Protein AF-0000000087195930 (afdb_homodimer)

Radius of gyration: 26.58 Å; Cα contacts (8 Å, |Δi|>4): 678; chains: 2; bounding box: 63×98×57 Å

Foldseek 3Di:
DDPCDPVVVVCVQPPLPPPPDDPDDDPPPPPSPRPDDPVRVVQVPPPAHPQVVVADLAGGPLLVCLLVQPPVVNVVNVVRVDDQQDAGPQLDGSLLSNLLSVNLVSNVVSLVVLLDVPCNVPSLVCQLCSCGHQRDHSLLSNLLSPPPSNNVVNVVSVRDQARAGNQQDGSLLNNLVVLPPVVNLVSVLSPHDQCGATNVRAGSLNSLVVSDDDPSSVSNNCCSVPPDNPPPPPPD/DDPCDPVVVVCVQPPLPPQDDDDDDDPPDSPSPRPDDPVRVVQVPPPAHPQVVVADLAGGPLLVCLLVQPPVVNVVNVVHVDDQQDAGPQGDGSLLSNLLSVNLVSNVVSLVVLLDVVCNCVVLVCQLQVCGHQRDHSLLSNLLSPPPSNNVVNVVSVRDQARAGNQQDGSLLNNLVVLPQVVNLVSVLSPHDQCGATNVRAGSLNSLVVSDDDPSSVSNNCCSVPPDNPPPPPPD

Structure (mmCIF, N/CA/C/O backbone):
data_AF-0000000087195930-model_v1
#
loop_
_entity.id
_entity.type
_entity.pdbx_description
1 polymer 'Ankyrin repeat domain-containing protein, chloroplastic'
#
loop_
_atom_site.group_PDB
_atom_site.id
_atom_site.type_symbol
_atom_site.label_atom_id
_atom_site.label_alt_id
_atom_site.label_comp_id
_atom_site.label_asym_id
_atom_site.label_entity_id
_atom_site.label_seq_id
_atom_site.pdbx_PDB_ins_code
_atom_site.Cartn_x
_atom_site.Cartn_y
_atom_site.Cartn_z
_atom_site.occupancy
_atom_site.B_iso_or_equiv
_atom_site.auth_seq_id
_atom_site.auth_comp_id
_atom_site.auth_asym_id
_atom_site.auth_atom_id
_atom_site.pdbx_PDB_model_num
ATOM 1 N N . MET A 1 1 ? 13.82 27.203 -13.062 1 28.08 1 MET A N 1
ATOM 2 C CA . MET A 1 1 ? 13.266 26.656 -11.828 1 28.08 1 MET A CA 1
ATOM 3 C C . MET A 1 1 ? 13.844 27.359 -10.602 1 28.08 1 MET A C 1
ATOM 5 O O . MET A 1 1 ? 15.016 27.172 -10.266 1 28.08 1 MET A O 1
ATOM 9 N N . ASP A 1 2 ? 13.492 28.562 -10.328 1 34.06 2 ASP A N 1
ATOM 10 C CA . ASP A 1 2 ? 14.086 29.562 -9.438 1 34.06 2 ASP A CA 1
ATOM 11 C C . ASP A 1 2 ? 14.055 29.094 -7.988 1 34.06 2 ASP A C 1
ATOM 13 O O . ASP A 1 2 ? 13.047 28.562 -7.523 1 34.06 2 ASP A O 1
ATOM 17 N N . SER A 1 3 ? 15.172 28.734 -7.469 1 36.22 3 SER A N 1
ATOM 18 C CA . SER A 1 3 ? 15.625 28.281 -6.156 1 36.22 3 SER A CA 1
ATOM 19 C C . SER A 1 3 ? 15.047 29.141 -5.043 1 36.22 3 SER A C 1
ATOM 21 O O . SER A 1 3 ? 15.469 30.281 -4.855 1 36.22 3 SER A O 1
ATOM 23 N N . VAL A 1 4 ? 13.836 29.188 -4.832 1 41.72 4 VAL A N 1
ATOM 24 C CA . VAL A 1 4 ? 13.336 29.922 -3.674 1 41.72 4 VAL A CA 1
ATOM 25 C C . VAL A 1 4 ? 14.18 29.578 -2.445 1 41.72 4 VAL A C 1
ATOM 27 O O . VAL A 1 4 ? 14.203 28.438 -1.998 1 41.72 4 VAL A O 1
ATOM 30 N N . SER A 1 5 ? 15.227 30.328 -2.18 1 42.16 5 SER A N 1
ATOM 31 C CA . SER A 1 5 ? 16.25 30.234 -1.14 1 42.16 5 SER A CA 1
ATOM 32 C C . SER A 1 5 ? 15.633 30.391 0.249 1 42.16 5 SER A C 1
ATOM 34 O O . SER A 1 5 ? 14.523 30.906 0.39 1 42.16 5 SER A O 1
ATOM 36 N N . LEU A 1 6 ? 16.219 29.766 1.296 1 46.88 6 LEU A N 1
ATOM 37 C CA . LEU A 1 6 ? 15.945 29.984 2.709 1 46.88 6 LEU A CA 1
ATOM 38 C C . LEU A 1 6 ? 15.727 31.469 2.996 1 46.88 6 LEU A C 1
ATOM 40 O O . LEU A 1 6 ? 14.891 31.828 3.832 1 46.88 6 LEU A O 1
ATOM 44 N N . GLU A 1 7 ? 16.438 32.281 2.238 1 48.06 7 GLU A N 1
ATOM 45 C CA . GLU A 1 7 ? 16.344 33.719 2.387 1 48.06 7 GLU A CA 1
ATOM 46 C C . GLU A 1 7 ? 14.977 34.25 1.926 1 48.06 7 GLU A C 1
ATOM 48 O O . GLU A 1 7 ? 14.398 35.125 2.559 1 48.06 7 GLU A O 1
ATOM 53 N N . ASP A 1 8 ? 14.484 33.688 0.964 1 49.06 8 ASP A N 1
ATOM 54 C CA . ASP A 1 8 ? 13.188 34.125 0.462 1 49.06 8 ASP A CA 1
ATOM 55 C C . ASP A 1 8 ? 12.055 33.719 1.401 1 49.06 8 ASP A C 1
ATOM 57 O O . ASP A 1 8 ? 11.094 34.469 1.589 1 49.06 8 ASP A O 1
ATOM 61 N N . ILE A 1 9 ? 12.273 32.688 2.018 1 47.41 9 ILE A N 1
ATOM 62 C CA . ILE A 1 9 ? 11.344 32.219 3.041 1 47.41 9 ILE A CA 1
ATOM 63 C C . ILE A 1 9 ? 11.398 33.156 4.254 1 47.41 9 ILE A C 1
ATOM 65 O O . ILE A 1 9 ? 10.359 33.531 4.801 1 47.41 9 ILE A O 1
ATOM 69 N N . ALA A 1 10 ? 12.594 33.531 4.625 1 48.25 10 ALA A N 1
ATOM 70 C CA . ALA A 1 10 ? 12.758 34.469 5.715 1 48.25 10 ALA A CA 1
ATOM 71 C C . ALA A 1 10 ? 12.016 35.781 5.422 1 48.25 10 ALA A C 1
ATOM 73 O O . ALA A 1 10 ? 11.375 36.344 6.312 1 48.25 10 ALA A O 1
ATOM 74 N N . GLU A 1 11 ? 12.156 36.25 4.258 1 49.59 11 GLU A N 1
ATOM 75 C CA . GLU A 1 11 ? 11.438 37.469 3.881 1 49.59 11 GLU A CA 1
ATOM 76 C C . GLU A 1 11 ? 9.93 37.25 3.91 1 49.59 11 GLU A C 1
ATOM 78 O O . GLU A 1 11 ? 9.18 38.156 4.332 1 49.59 11 GLU A O 1
ATOM 83 N N . LEU A 1 12 ? 9.531 36.156 3.479 1 47.66 12 LEU A N 1
ATOM 84 C CA . LEU A 1 12 ? 8.109 35.844 3.512 1 47.66 12 LEU A CA 1
ATOM 85 C C . LEU A 1 12 ? 7.613 35.719 4.949 1 47.66 12 LEU A C 1
ATOM 87 O O . LEU A 1 12 ? 6.508 36.188 5.262 1 47.66 12 LEU A O 1
ATOM 91 N N . PH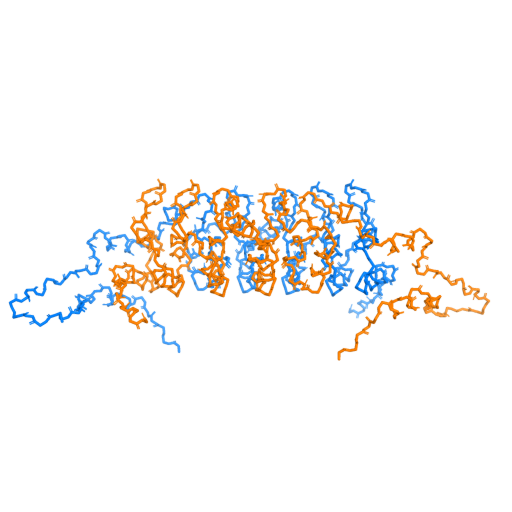E A 1 13 ? 8.469 35.188 5.746 1 48.94 13 PHE A N 1
ATOM 92 C CA . PHE A 1 13 ? 8.172 35.062 7.168 1 48.94 13 PHE A CA 1
ATOM 93 C C . PHE A 1 13 ? 8.086 36.438 7.82 1 48.94 13 PHE A C 1
ATOM 95 O O . PHE A 1 13 ? 7.297 36.656 8.742 1 48.94 13 PHE A O 1
ATOM 102 N N . ASN A 1 14 ? 9.008 37.281 7.438 1 43.97 14 ASN A N 1
ATOM 103 C CA . ASN A 1 14 ? 9.078 38.625 8.008 1 43.97 14 ASN A CA 1
ATOM 104 C C . ASN A 1 14 ? 8.07 39.562 7.352 1 43.97 14 ASN A C 1
ATOM 106 O O . ASN A 1 14 ? 7.973 40.75 7.73 1 43.97 14 ASN A O 1
ATOM 110 N N . SER A 1 15 ? 7.57 39.281 6.199 1 40.94 15 SER A N 1
ATOM 111 C CA . SER A 1 15 ? 6.66 40.25 5.629 1 40.94 15 SER A CA 1
ATOM 112 C C . SER A 1 15 ? 5.348 40.312 6.406 1 40.94 15 SER A C 1
ATOM 114 O O . SER A 1 15 ? 4.676 39.312 6.582 1 40.94 15 SER A O 1
ATOM 116 N N . SER A 1 16 ? 5.133 41.125 7.34 1 38.47 16 SER A N 1
ATOM 117 C CA . SER A 1 16 ? 4.039 41.656 8.141 1 38.47 16 SER A CA 1
ATOM 118 C C . SER A 1 16 ? 2.768 41.812 7.309 1 38.47 16 SER A C 1
ATOM 120 O O . SER A 1 16 ? 1.72 42.188 7.832 1 38.47 16 SER A O 1
ATOM 122 N N . GLN A 1 17 ? 2.814 42.062 5.977 1 37.91 17 GLN A N 1
ATOM 123 C CA . GLN A 1 17 ? 1.64 42.656 5.348 1 37.91 17 GLN A CA 1
ATOM 124 C C . GLN A 1 17 ? 0.598 41.594 5.008 1 37.91 17 GLN A C 1
ATOM 126 O O . GLN A 1 17 ? 0.667 40.969 3.951 1 37.91 17 GLN A O 1
ATOM 131 N N . TYR A 1 18 ? 0.296 40.656 5.82 1 40.72 18 TYR A N 1
ATOM 132 C CA . TYR A 1 18 ? -0.871 39.875 5.414 1 40.72 18 TYR A CA 1
ATOM 133 C C . TYR A 1 18 ? -2.121 40.75 5.387 1 40.72 18 TYR A C 1
ATOM 135 O O . TYR A 1 18 ? -2.506 41.312 6.41 1 40.72 18 TYR A O 1
ATOM 143 N N . VAL A 1 19 ? -2.463 41.469 4.312 1 39.88 19 VAL A N 1
ATOM 144 C CA . VAL A 1 19 ? -3.676 42.281 4.152 1 39.88 19 VAL A CA 1
ATOM 145 C C . VAL A 1 19 ? -4.875 41.344 3.945 1 39.88 19 VAL A C 1
ATOM 147 O O . VAL A 1 19 ? -4.984 40.688 2.91 1 39.88 19 VAL A O 1
ATOM 150 N N . PRO A 1 20 ? -5.523 40.469 4.754 1 40.56 20 PRO A N 1
ATOM 151 C CA . PRO A 1 20 ? -6.805 39.938 4.27 1 40.56 20 PRO A CA 1
ATOM 152 C C . PRO A 1 20 ? -7.688 41.031 3.65 1 40.56 20 PRO A C 1
ATOM 154 O O . PRO A 1 20 ? -7.434 42.219 3.838 1 40.56 20 PRO A O 1
ATOM 157 N N . ASP A 1 21 ? -8.906 40.562 3.199 1 38.69 21 ASP A N 1
ATOM 158 C CA . ASP A 1 21 ? -9.969 41.281 2.518 1 38.69 21 ASP A CA 1
ATOM 159 C C . ASP A 1 21 ? -10.352 42.562 3.285 1 38.69 21 ASP A C 1
ATOM 161 O O . ASP A 1 21 ? -10.453 42.531 4.516 1 38.69 21 ASP A O 1
ATOM 165 N N . GLU A 1 22 ? -10.195 43.75 2.65 1 37.31 22 GLU A N 1
ATOM 166 C CA . GLU A 1 22 ? -10.695 45.125 2.779 1 37.31 22 GLU A CA 1
ATOM 167 C C . GLU A 1 22 ? -12.211 45.125 2.959 1 37.31 22 GLU A C 1
ATOM 169 O O . GLU A 1 22 ? -12.961 44.906 2.006 1 37.31 22 GLU A O 1
ATOM 174 N N . THR A 1 23 ? -13.102 44.5 3.818 1 36.09 23 THR A N 1
ATOM 175 C CA . THR A 1 23 ? -14.359 45.25 3.713 1 36.09 23 THR A CA 1
ATOM 176 C C . THR A 1 23 ? -14.148 46.719 3.934 1 36.09 23 THR A C 1
ATOM 178 O O . THR A 1 23 ? -13.211 47.125 4.629 1 36.09 23 THR A O 1
ATOM 181 N N . GLU A 1 24 ? -14.867 47.844 3.25 1 35.28 24 GLU A N 1
ATOM 182 C CA . GLU A 1 24 ? -15.031 49.281 3.061 1 35.28 24 GLU A CA 1
ATOM 183 C C . GLU A 1 24 ? -15.031 50 4.398 1 35.28 24 GLU A C 1
ATOM 185 O O . GLU A 1 24 ? -14.922 51.219 4.438 1 35.28 24 GLU A O 1
ATOM 190 N N . ASP A 1 25 ? -15.93 49.812 5.418 1 37.47 25 ASP A N 1
ATOM 191 C CA . ASP A 1 25 ? -16.172 51.031 6.168 1 37.47 25 ASP A CA 1
ATOM 192 C C . ASP A 1 25 ? -14.875 51.562 6.773 1 37.47 25 ASP A C 1
ATOM 194 O O . ASP A 1 25 ? -13.906 50.812 6.941 1 37.47 25 ASP A O 1
ATOM 198 N N . GLY A 1 26 ? -14.633 53 7.098 1 36.97 26 GLY A N 1
ATOM 199 C CA . GLY A 1 26 ? -13.711 54.094 7.414 1 36.97 26 GLY A CA 1
ATOM 200 C C . GLY A 1 26 ? -12.656 53.688 8.43 1 36.97 26 GLY A C 1
ATOM 201 O O . GLY A 1 26 ? -11.469 53.969 8.25 1 36.97 26 GLY A O 1
ATOM 202 N N . LYS A 1 27 ? -12.914 53.719 9.766 1 38.94 27 LYS A N 1
ATOM 203 C CA . LYS A 1 27 ? -12.031 53.781 10.922 1 38.94 27 LYS A CA 1
ATOM 204 C C . LYS A 1 27 ? -11.266 52.5 11.117 1 38.94 27 LYS A C 1
ATOM 206 O O . LYS A 1 27 ? -11.102 52.031 12.25 1 38.94 27 LYS A O 1
ATOM 211 N N . SER A 1 28 ? -11.375 51.531 10.227 1 40.25 28 SER A N 1
ATOM 212 C CA . SER A 1 28 ? -10.992 50.156 10.492 1 40.25 28 SER A CA 1
ATOM 213 C C . SER A 1 28 ? -9.492 50.031 10.766 1 40.25 28 SER A C 1
ATOM 215 O O . SER A 1 28 ? -8.672 50.312 9.891 1 40.25 28 SER A O 1
ATOM 217 N N . ALA A 1 29 ? -8.977 50.375 11.93 1 38.62 29 ALA A N 1
ATOM 218 C CA . ALA A 1 29 ? -7.688 50.031 12.531 1 38.62 29 ALA A CA 1
ATOM 219 C C . ALA A 1 29 ? -7.164 48.688 12.023 1 38.62 29 ALA A C 1
ATOM 221 O O . ALA A 1 29 ? -7.824 47.656 12.188 1 38.62 29 ALA A O 1
ATOM 222 N N . ARG A 1 30 ? -6.461 48.594 11 1 41.56 30 ARG A N 1
ATOM 223 C CA . ARG A 1 30 ? -5.57 47.656 10.336 1 41.56 30 ARG A CA 1
ATOM 224 C C . ARG A 1 30 ? -4.898 46.719 11.352 1 41.56 30 ARG A C 1
ATOM 226 O O . ARG A 1 30 ? -3.838 47.062 11.883 1 41.56 30 ARG A O 1
ATOM 233 N N . SER A 1 31 ? -5.574 46.25 12.383 1 38.03 31 SER A N 1
ATOM 234 C CA . SER A 1 31 ? -4.867 45.344 13.297 1 38.03 31 SER A CA 1
ATOM 235 C C . SER A 1 31 ? -4.148 44.25 12.531 1 38.03 31 SER A C 1
ATOM 237 O O . SER A 1 31 ? -4.773 43.5 11.773 1 38.03 31 SER A O 1
ATOM 239 N N . ARG A 1 32 ? -2.986 44.375 11.945 1 43.03 32 ARG A N 1
ATOM 240 C CA . ARG A 1 32 ? -1.959 43.531 11.352 1 43.03 32 ARG A CA 1
ATOM 241 C C . ARG A 1 32 ? -1.939 42.156 12 1 43.03 32 ARG A C 1
ATOM 243 O O . ARG A 1 32 ? -1.398 42 13.094 1 43.03 32 ARG A O 1
ATOM 250 N N . ARG A 1 33 ? -2.975 41.469 11.938 1 50.28 33 ARG A N 1
ATOM 251 C CA . ARG A 1 33 ? -2.918 40.188 12.641 1 50.28 33 ARG A CA 1
ATOM 252 C C . ARG A 1 33 ? -1.758 39.344 12.141 1 50.28 33 ARG A C 1
ATOM 254 O O . ARG A 1 33 ? -1.604 39.125 10.938 1 50.28 33 ARG A O 1
ATOM 261 N N . LYS A 1 34 ? -0.596 39.281 12.727 1 62.34 34 LYS A N 1
ATOM 262 C CA . LYS A 1 34 ? 0.603 38.469 12.531 1 62.34 34 LYS A CA 1
ATOM 263 C C . LYS A 1 34 ? 0.24 37 12.188 1 62.34 34 LYS A C 1
ATOM 265 O O . LYS A 1 34 ? -0.617 36.406 12.844 1 62.34 34 LYS A O 1
ATOM 270 N N . LEU A 1 35 ? 0.58 36.688 10.812 1 69.88 35 LEU A N 1
ATOM 271 C CA . LEU A 1 35 ? 0.363 35.312 10.398 1 69.88 35 LEU A CA 1
ATOM 272 C C . LEU A 1 35 ? 0.764 34.344 11.5 1 69.88 35 LEU A C 1
ATOM 274 O O . LEU A 1 35 ? 0.085 33.344 11.727 1 69.88 35 LEU A O 1
ATOM 278 N N . PHE A 1 36 ? 1.91 34.781 12.078 1 74.25 36 PHE A N 1
ATOM 279 C CA . PHE A 1 36 ? 2.432 33.875 13.094 1 74.25 36 PHE A CA 1
ATOM 280 C C . PHE A 1 36 ? 2.387 34.531 14.477 1 74.25 36 PHE A C 1
ATOM 282 O O . PHE A 1 36 ? 2.713 35.719 14.617 1 74.25 36 PHE A O 1
ATOM 289 N N . THR A 1 37 ? 1.859 33.844 15.383 1 73.62 37 THR A N 1
ATOM 290 C CA . THR A 1 37 ? 2.059 34.219 16.781 1 73.62 37 THR A CA 1
ATOM 291 C C . THR A 1 37 ? 3.512 34.031 17.188 1 73.62 37 THR A C 1
ATOM 293 O O . THR A 1 37 ? 4.281 33.375 16.484 1 73.62 37 THR A O 1
ATOM 296 N N . ASP A 1 38 ? 3.934 34.688 18.172 1 74.31 38 ASP A N 1
ATOM 297 C CA . ASP A 1 38 ? 5.301 34.531 18.656 1 74.31 38 ASP A CA 1
ATOM 298 C C . ASP A 1 38 ? 5.633 33.062 18.938 1 74.31 38 ASP A C 1
ATOM 300 O O . ASP A 1 38 ? 6.738 32.625 18.656 1 74.31 38 ASP A O 1
ATOM 304 N N . GLU A 1 39 ? 4.695 32.438 19.547 1 75.69 39 GLU A N 1
ATOM 305 C CA . GLU A 1 39 ? 4.902 31.031 19.844 1 75.69 39 GLU A CA 1
ATOM 306 C C . GLU A 1 39 ? 5.082 30.219 18.578 1 75.69 39 GLU A C 1
ATOM 308 O O . GLU A 1 39 ? 5.938 29.328 18.516 1 75.69 39 GLU A O 1
ATOM 313 N N . GLU A 1 40 ? 4.293 30.547 17.562 1 76.44 40 GLU A N 1
ATOM 314 C CA . GLU A 1 40 ? 4.367 29.844 16.297 1 76.44 40 GLU A CA 1
ATOM 315 C C . GLU A 1 40 ? 5.695 30.109 15.586 1 76.44 40 GLU A C 1
ATOM 317 O O . GLU A 1 40 ? 6.266 29.203 14.961 1 76.44 40 GLU A O 1
ATOM 322 N N . LYS A 1 41 ? 6.184 31.219 15.742 1 71.88 41 LYS A N 1
ATOM 323 C CA . LYS A 1 41 ? 7.465 31.578 15.141 1 71.88 41 LYS A CA 1
ATOM 324 C C . LYS A 1 41 ? 8.609 30.781 15.766 1 71.88 41 LYS A C 1
ATOM 326 O O . LYS A 1 41 ? 9.516 30.328 15.062 1 71.88 41 LYS A O 1
ATOM 331 N N . VAL A 1 42 ? 8.508 30.656 17.047 1 72.75 42 VAL A N 1
ATOM 332 C CA . VAL A 1 42 ? 9.547 29.922 17.766 1 72.75 42 VAL A CA 1
ATOM 333 C C . VAL A 1 42 ? 9.555 28.469 17.297 1 72.75 42 VAL A C 1
ATOM 335 O O . VAL A 1 42 ? 10.617 27.891 17.047 1 72.75 42 VAL A O 1
ATOM 338 N N . LEU A 1 43 ? 8.375 27.969 17.156 1 70.06 43 LEU A N 1
ATOM 339 C CA . LEU A 1 43 ? 8.266 26.578 16.75 1 70.06 43 LEU A CA 1
ATOM 340 C C . LEU A 1 43 ? 8.766 26.375 15.328 1 70.06 43 LEU A C 1
ATOM 342 O O . LEU A 1 43 ? 9.445 25.391 15.039 1 70.06 43 LEU A O 1
ATOM 346 N N . LEU A 1 44 ? 8.477 27.297 14.531 1 72.25 44 LEU A N 1
ATOM 347 C CA . LEU A 1 44 ? 8.844 27.203 13.117 1 72.25 44 LEU A CA 1
ATOM 348 C C . LEU A 1 44 ? 10.344 27.422 12.938 1 72.25 44 LEU A C 1
ATOM 350 O O . LEU A 1 44 ? 10.938 26.922 11.977 1 72.25 44 LEU A O 1
ATOM 354 N N . ASN A 1 45 ? 10.859 28.094 13.938 1 66.94 45 ASN A N 1
ATOM 355 C CA . ASN A 1 45 ? 12.266 28.469 13.805 1 66.94 45 ASN A CA 1
ATOM 356 C C . ASN A 1 45 ? 13.188 27.422 14.422 1 66.94 45 ASN A C 1
ATOM 358 O O . ASN A 1 45 ? 14.406 27.562 14.367 1 66.94 45 ASN A O 1
ATOM 362 N N . ARG A 1 46 ? 12.461 26.594 14.93 1 68.69 46 ARG A N 1
ATOM 363 C CA . ARG A 1 46 ? 13.32 25.547 15.461 1 68.69 46 ARG A CA 1
ATOM 364 C C . ARG A 1 46 ? 14.164 24.906 14.359 1 68.69 46 ARG A C 1
ATOM 366 O O . ARG A 1 46 ? 13.672 24.672 13.258 1 68.69 46 ARG A O 1
ATOM 373 N N . ARG A 1 47 ? 15.422 24.844 14.594 1 64.5 47 ARG A N 1
ATOM 374 C CA . ARG A 1 47 ? 16.375 24.297 13.633 1 64.5 47 ARG A CA 1
ATOM 375 C C . ARG A 1 47 ? 16 22.859 13.258 1 64.5 47 ARG A C 1
ATOM 377 O O . ARG A 1 47 ? 16.094 22.484 12.094 1 64.5 47 ARG A O 1
ATOM 384 N N . LEU A 1 48 ? 15.516 22.203 14.359 1 73.25 48 LEU A N 1
ATOM 385 C CA . LEU A 1 48 ? 15.195 20.812 14.102 1 73.25 48 LEU A CA 1
ATOM 386 C C . LEU A 1 48 ? 13.695 20.562 14.211 1 73.25 48 LEU A C 1
ATOM 388 O O . LEU A 1 48 ? 13.078 20.891 15.219 1 73.25 48 LEU A O 1
ATOM 392 N N . PRO A 1 49 ? 13.141 20.156 13.125 1 78.88 49 PRO A N 1
ATOM 393 C CA . PRO A 1 49 ? 11.727 19.797 13.219 1 78.88 49 PRO A CA 1
ATOM 394 C C . PRO A 1 49 ? 11.453 18.75 14.289 1 78.88 49 PRO A C 1
ATOM 396 O O . PRO A 1 49 ? 12.328 17.922 14.594 1 78.88 49 PRO A O 1
ATOM 399 N N . ASP A 1 50 ? 10.383 18.922 14.984 1 83 50 ASP A N 1
ATOM 400 C CA . ASP A 1 50 ? 9.945 17.938 15.969 1 83 50 ASP A CA 1
ATOM 401 C C . ASP A 1 50 ? 9.125 16.828 15.305 1 83 50 ASP A C 1
ATOM 403 O O . ASP A 1 50 ? 7.902 16.781 15.445 1 83 50 ASP A O 1
ATOM 407 N N . LEU A 1 51 ? 9.773 15.914 14.727 1 83.44 51 LEU A N 1
ATOM 408 C CA . LEU A 1 51 ? 9.133 14.867 13.938 1 83.44 51 LEU A CA 1
ATOM 409 C C . LEU A 1 51 ? 8.414 13.867 14.844 1 83.44 51 LEU A C 1
ATOM 411 O O . LEU A 1 51 ? 7.375 13.32 14.469 1 83.44 51 LEU A O 1
ATOM 415 N N . GLU A 1 52 ? 9.008 13.656 15.977 1 83.38 52 GLU A N 1
ATOM 416 C CA . GLU A 1 52 ? 8.375 12.734 16.922 1 83.38 52 GLU A CA 1
ATOM 417 C C . GLU A 1 52 ? 7.055 13.297 17.438 1 83.38 52 GLU A C 1
ATOM 419 O O . GLU A 1 52 ? 6.09 12.555 17.625 1 83.38 52 GLU A O 1
ATOM 424 N N . GLY A 1 53 ? 7.051 14.625 17.625 1 85.38 53 GLY A N 1
ATOM 425 C CA . GLY A 1 53 ? 5.836 15.273 18.078 1 85.38 53 GLY A CA 1
ATOM 426 C C . GLY A 1 53 ? 4.766 15.367 17.016 1 85.38 53 GLY A C 1
ATOM 427 O O . GLY A 1 53 ? 3.574 15.438 17.328 1 85.38 53 GLY A O 1
ATOM 428 N N . ALA A 1 54 ? 5.148 15.398 15.789 1 87.31 54 ALA A N 1
ATOM 429 C CA . ALA A 1 54 ? 4.215 15.5 14.672 1 87.31 54 ALA A CA 1
ATOM 430 C C . ALA A 1 54 ? 3.863 14.125 14.117 1 87.31 54 ALA A C 1
ATOM 432 O O . ALA A 1 54 ? 3.545 13.984 12.938 1 87.31 54 ALA A O 1
ATOM 433 N N . ALA A 1 55 ? 3.988 13.062 14.961 1 90.75 55 ALA A N 1
ATOM 434 C CA . ALA A 1 55 ? 3.771 11.695 14.5 1 90.75 55 ALA A CA 1
ATOM 435 C C . ALA A 1 55 ? 2.93 10.906 15.5 1 90.75 55 ALA A C 1
ATOM 437 O O . ALA A 1 55 ? 2.65 11.391 16.609 1 90.75 55 ALA A O 1
ATOM 438 N N . SER A 1 56 ? 2.369 9.883 15.062 1 90.88 56 SER A N 1
ATOM 439 C CA . SER A 1 56 ? 1.786 8.82 15.883 1 90.88 56 SER A CA 1
ATOM 440 C C . SER A 1 56 ? 2.461 7.484 15.617 1 90.88 56 SER A C 1
ATOM 442 O O . SER A 1 56 ? 3.336 7.383 14.758 1 90.88 56 SER A O 1
ATOM 444 N N . SER A 1 57 ? 2.141 6.5 16.484 1 87.81 57 SER A N 1
ATOM 445 C CA . SER A 1 57 ? 2.723 5.18 16.266 1 87.81 57 SER A CA 1
ATOM 446 C C . SER A 1 57 ? 2.387 4.645 14.875 1 87.81 57 SER A C 1
ATOM 448 O O . SER A 1 57 ? 3.145 3.855 14.312 1 87.81 57 SER A O 1
ATOM 450 N N . LYS A 1 58 ? 1.306 5.145 14.336 1 88.19 58 LYS A N 1
ATOM 451 C CA . LYS A 1 58 ? 0.835 4.641 13.055 1 88.19 58 LYS A CA 1
ATOM 452 C C . LYS A 1 58 ? 1.338 5.512 11.906 1 88.19 58 LYS A C 1
ATOM 454 O O . LYS A 1 58 ? 1.725 4.996 10.852 1 88.19 58 LYS A O 1
ATOM 459 N N . TRP A 1 59 ? 1.286 6.75 12.172 1 92.75 59 TRP A N 1
ATOM 460 C CA . TRP A 1 59 ? 1.619 7.707 11.117 1 92.75 59 TRP A CA 1
ATOM 461 C C . TRP A 1 59 ? 2.963 8.375 11.398 1 92.75 59 TRP A C 1
ATOM 463 O O . TRP A 1 59 ? 3.045 9.312 12.195 1 92.75 59 TRP A O 1
ATOM 473 N N . LEU A 1 60 ? 3.963 7.922 10.703 1 92.81 60 LEU A N 1
ATOM 474 C CA . LEU A 1 60 ? 5.305 8.484 10.82 1 92.81 60 LEU A CA 1
ATOM 475 C C . LEU A 1 60 ? 5.648 9.312 9.586 1 92.81 60 LEU A C 1
ATOM 477 O O . LEU A 1 60 ? 5.383 8.906 8.461 1 92.81 60 LEU A O 1
ATOM 481 N N . PRO A 1 61 ? 6.195 10.484 9.844 1 92.44 61 PRO A N 1
ATOM 482 C CA . PRO A 1 61 ? 6.484 11.383 8.719 1 92.44 61 PRO A CA 1
ATOM 483 C C . PRO A 1 61 ? 7.289 10.703 7.613 1 92.44 61 PRO A C 1
ATOM 485 O O . PRO A 1 61 ? 6.98 10.867 6.43 1 92.44 61 PRO A O 1
ATOM 488 N N . LEU A 1 62 ? 8.312 9.938 7.984 1 90.38 62 LEU A N 1
ATOM 489 C CA . LEU A 1 62 ? 9.125 9.266 6.977 1 90.38 62 LEU A CA 1
ATOM 490 C C . LEU A 1 62 ? 8.273 8.297 6.156 1 90.38 62 LEU A C 1
ATOM 492 O O . LEU A 1 62 ? 8.375 8.266 4.926 1 90.38 62 LEU A O 1
ATOM 496 N N . HIS A 1 63 ? 7.41 7.516 6.812 1 91.56 63 HIS A N 1
ATOM 497 C CA . HIS A 1 63 ? 6.527 6.562 6.148 1 91.56 63 HIS A CA 1
ATOM 498 C C . HIS A 1 63 ? 5.516 7.277 5.258 1 91.56 63 HIS A C 1
ATOM 500 O O . HIS A 1 63 ? 5.27 6.852 4.125 1 91.56 63 HIS A O 1
ATOM 506 N N . THR A 1 64 ? 4.965 8.32 5.797 1 93.56 64 THR A N 1
ATOM 507 C CA . THR A 1 64 ? 3.955 9.07 5.055 1 93.56 64 THR A CA 1
ATOM 508 C C . THR A 1 64 ? 4.562 9.711 3.811 1 93.56 64 THR A C 1
ATOM 510 O O . THR A 1 64 ? 3.971 9.664 2.73 1 93.56 64 THR A O 1
ATOM 513 N N . LEU A 1 65 ? 5.723 10.297 3.939 1 92.94 65 LEU A N 1
ATOM 514 C CA . LEU A 1 65 ? 6.387 10.938 2.809 1 92.94 65 LEU A CA 1
ATOM 515 C C . LEU A 1 65 ? 6.832 9.898 1.784 1 92.94 65 LEU A C 1
ATOM 517 O O . LEU A 1 65 ? 6.809 10.156 0.579 1 92.94 65 LEU A O 1
ATOM 521 N N . ALA A 1 66 ? 7.238 8.734 2.281 1 91.69 66 ALA A N 1
ATOM 522 C CA . ALA A 1 66 ? 7.594 7.645 1.378 1 91.69 66 ALA A CA 1
ATOM 523 C C . ALA A 1 66 ? 6.383 7.184 0.567 1 91.69 66 ALA A C 1
ATOM 525 O O . ALA A 1 66 ? 6.504 6.898 -0.626 1 91.69 66 ALA A O 1
ATOM 526 N N . ALA A 1 67 ? 5.254 7.098 1.203 1 92.5 67 ALA A N 1
ATOM 527 C CA . ALA A 1 67 ? 4.027 6.652 0.551 1 92.5 67 ALA A CA 1
ATOM 528 C C . ALA A 1 67 ? 3.535 7.688 -0.458 1 92.5 67 ALA A C 1
ATOM 530 O O . ALA A 1 67 ? 3.029 7.336 -1.524 1 92.5 67 ALA A O 1
ATOM 531 N N . SER A 1 68 ? 3.662 8.93 -0.1 1 92.5 68 SER A N 1
ATOM 532 C CA . SER A 1 68 ? 3.172 10 -0.968 1 92.5 68 SER A CA 1
ATOM 533 C C . SER A 1 68 ? 4.105 10.219 -2.152 1 92.5 68 SER A C 1
ATOM 535 O O . SER A 1 68 ? 3.68 10.703 -3.203 1 92.5 68 SER A O 1
ATOM 537 N N . GLY A 1 69 ? 5.383 9.969 -1.988 1 91.62 69 GLY A N 1
ATOM 538 C CA . GLY A 1 69 ? 6.34 10.039 -3.082 1 91.62 69 GLY A CA 1
ATOM 539 C C . GLY A 1 69 ? 6.984 11.406 -3.223 1 91.62 69 GLY A C 1
ATOM 540 O O . GLY A 1 69 ? 7.512 11.742 -4.285 1 91.62 69 GLY A O 1
ATOM 541 N N . ASP A 1 70 ? 6.973 12.148 -2.205 1 89.12 70 ASP A N 1
ATOM 542 C CA . ASP A 1 70 ? 7.602 13.461 -2.273 1 89.12 70 ASP A CA 1
ATOM 543 C C . ASP A 1 70 ? 9.102 13.367 -1.994 1 89.12 70 ASP A C 1
ATOM 545 O O . ASP A 1 70 ? 9.523 13.391 -0.837 1 89.12 70 ASP A O 1
ATOM 549 N N . PHE A 1 71 ? 9.82 13.43 -3.049 1 89.75 71 PHE A N 1
ATOM 550 C CA . PHE A 1 71 ? 11.25 13.188 -2.959 1 89.75 71 PHE A CA 1
ATOM 551 C C . PHE A 1 71 ? 11.945 14.32 -2.211 1 89.75 71 PHE A C 1
ATOM 553 O O . PHE A 1 71 ? 12.812 14.078 -1.369 1 89.75 71 PHE A O 1
ATOM 560 N N . TYR A 1 72 ? 11.57 15.516 -2.512 1 88.25 72 TYR A N 1
ATOM 561 C CA . TYR A 1 72 ? 12.227 16.688 -1.922 1 88.25 72 TYR A CA 1
ATOM 562 C C . TYR A 1 72 ? 12.047 16.703 -0.408 1 88.25 72 TYR A C 1
ATOM 564 O O . TYR A 1 72 ? 13.008 16.875 0.336 1 88.25 72 TYR A O 1
ATOM 572 N N . LEU A 1 73 ? 10.859 16.5 0.05 1 88.12 73 LEU A N 1
ATOM 573 C CA . LEU A 1 73 ? 10.57 16.516 1.479 1 88.12 73 LEU A CA 1
ATOM 574 C C . LEU A 1 73 ? 11.242 15.344 2.186 1 88.12 73 LEU A C 1
ATOM 576 O O . LEU A 1 73 ? 11.727 15.484 3.311 1 88.12 73 LEU A O 1
ATOM 580 N N . LEU A 1 74 ? 11.219 14.195 1.505 1 89.25 74 LEU A N 1
ATOM 581 C CA . LEU A 1 74 ? 11.859 13.016 2.078 1 89.25 74 LEU A CA 1
ATOM 582 C C . LEU A 1 74 ? 13.367 13.227 2.209 1 89.25 74 LEU A C 1
ATOM 584 O O . LEU A 1 74 ? 13.961 12.875 3.23 1 89.25 74 LEU A O 1
ATOM 588 N N . ASP A 1 75 ? 13.93 13.781 1.17 1 88.31 75 ASP A N 1
ATOM 589 C CA . ASP A 1 75 ? 15.367 14.062 1.182 1 88.31 75 ASP A CA 1
ATOM 590 C C . ASP A 1 75 ? 15.727 15.031 2.301 1 88.31 75 ASP A C 1
ATOM 592 O O . ASP A 1 75 ? 16.734 14.852 2.99 1 88.31 75 ASP A O 1
ATOM 596 N N . ASN A 1 76 ? 14.914 16.047 2.477 1 84.56 76 ASN A N 1
ATOM 597 C CA . ASN A 1 76 ? 15.125 17.031 3.543 1 84.56 76 ASN A CA 1
ATOM 598 C C . ASN A 1 76 ? 15.008 16.375 4.922 1 84.56 76 ASN A C 1
ATOM 600 O O . ASN A 1 76 ? 15.766 16.703 5.832 1 84.56 76 ASN A O 1
ATOM 604 N N . LEU A 1 77 ? 14.062 15.531 5.066 1 85.31 77 LEU A N 1
ATOM 605 C CA . LEU A 1 77 ? 13.828 14.836 6.328 1 85.31 77 LEU A CA 1
ATOM 606 C C . LEU A 1 77 ? 15.031 13.977 6.699 1 85.31 77 LEU A C 1
ATOM 608 O O . LEU A 1 77 ? 15.43 13.922 7.867 1 85.31 77 LEU A O 1
ATOM 612 N N . LEU A 1 78 ? 15.578 13.297 5.754 1 84 78 LEU A N 1
ATOM 613 C CA . LEU A 1 78 ? 16.656 12.352 5.996 1 84 78 LEU A CA 1
ATOM 614 C C . LEU A 1 78 ? 17.953 13.086 6.324 1 84 78 LEU A C 1
ATOM 616 O O . LEU A 1 78 ? 18.906 12.484 6.848 1 84 78 LEU A O 1
ATOM 620 N N . LYS A 1 79 ? 17.891 14.367 6.012 1 81.5 79 LYS A N 1
ATOM 621 C CA . LYS A 1 79 ? 19.047 15.188 6.379 1 81.5 79 LYS A CA 1
ATOM 622 C C . LYS A 1 79 ? 19.078 15.453 7.883 1 81.5 79 LYS A C 1
ATOM 624 O O . LYS A 1 79 ? 20.125 15.797 8.438 1 81.5 79 LYS A O 1
ATOM 629 N N . HIS A 1 80 ? 17.891 15.242 8.523 1 77 80 HIS A N 1
ATOM 630 C CA . HIS A 1 80 ? 17.766 15.477 9.953 1 77 80 HIS A CA 1
ATOM 631 C C . HIS A 1 80 ? 17.891 14.172 10.734 1 77 80 HIS A C 1
ATOM 633 O O . HIS A 1 80 ? 17.5 14.109 11.906 1 77 80 HIS A O 1
ATOM 639 N N . LYS A 1 81 ? 18.844 13.586 11.062 1 74.5 81 LYS A N 1
ATOM 640 C CA . LYS A 1 81 ? 19.172 12.375 11.805 1 74.5 81 LYS A CA 1
ATOM 641 C C . LYS A 1 81 ? 17.953 11.492 11.992 1 74.5 81 LYS A C 1
ATOM 643 O O . LYS A 1 81 ? 17.609 11.125 13.117 1 74.5 81 LYS A O 1
ATOM 648 N N . VAL A 1 82 ? 17.25 11.273 11.039 1 78.12 82 VAL A N 1
ATOM 649 C CA . VAL A 1 82 ? 16.109 10.359 11.062 1 78.12 82 VAL A CA 1
ATOM 650 C C . VAL A 1 82 ? 16.562 8.953 10.688 1 78.12 82 VAL A C 1
ATOM 652 O O . VAL A 1 82 ? 17.375 8.773 9.773 1 78.12 82 VAL A O 1
ATOM 655 N N . ASP A 1 83 ? 16.078 7.949 11.445 1 78.38 83 ASP A N 1
ATOM 656 C CA . ASP A 1 83 ? 16.375 6.555 11.133 1 78.38 83 ASP A CA 1
ATOM 657 C C . ASP A 1 83 ? 15.555 6.07 9.938 1 78.38 83 ASP A C 1
ATOM 659 O O . ASP A 1 83 ? 14.344 5.867 10.055 1 78.38 83 ASP A O 1
ATOM 663 N N . VAL A 1 84 ? 16.203 5.883 8.867 1 79.75 84 VAL A N 1
ATOM 664 C CA . VAL A 1 84 ? 15.562 5.484 7.621 1 79.75 84 VAL A CA 1
ATOM 665 C C . VAL A 1 84 ? 14.922 4.109 7.785 1 79.75 84 VAL A C 1
ATOM 667 O O . VAL A 1 84 ? 13.953 3.781 7.098 1 79.75 84 VAL A O 1
ATOM 670 N N . ASN A 1 85 ? 15.359 3.352 8.734 1 76.56 85 ASN A N 1
ATOM 671 C CA . ASN A 1 85 ? 14.891 1.981 8.914 1 76.56 85 ASN A CA 1
ATOM 672 C C . ASN A 1 85 ? 13.922 1.872 10.086 1 76.56 85 ASN A C 1
ATOM 674 O O . ASN A 1 85 ? 13.602 0.768 10.531 1 76.56 85 ASN A O 1
ATOM 678 N N . ALA A 1 86 ? 13.461 3.057 10.508 1 78.62 86 ALA A N 1
ATOM 679 C CA . ALA A 1 86 ? 12.477 3.031 11.586 1 78.62 86 ALA A CA 1
ATOM 680 C C . ALA A 1 86 ? 11.227 2.268 11.164 1 78.62 86 ALA A C 1
ATOM 682 O O . ALA A 1 86 ? 10.789 2.365 10.016 1 78.62 86 ALA A O 1
ATOM 683 N N . LEU A 1 87 ? 10.664 1.447 12.125 1 80.38 87 LEU A N 1
ATOM 684 C CA . LEU A 1 87 ? 9.469 0.646 11.852 1 80.38 87 LEU A CA 1
ATOM 685 C C . LEU A 1 87 ? 8.219 1.323 12.398 1 80.38 87 LEU A C 1
ATOM 687 O O . LEU A 1 87 ? 8.273 1.971 13.445 1 80.38 87 LEU A O 1
ATOM 691 N N . ASP A 1 88 ? 7.164 1.225 11.633 1 83 88 ASP A N 1
ATOM 692 C CA . ASP A 1 88 ? 5.887 1.712 12.148 1 83 88 ASP A CA 1
ATOM 693 C C . ASP A 1 88 ? 5.262 0.699 13.109 1 83 88 ASP A C 1
ATOM 695 O O . ASP A 1 88 ? 5.914 -0.258 13.523 1 83 88 ASP A O 1
ATOM 699 N N . LYS A 1 89 ? 4.02 0.982 13.492 1 82 89 LYS A N 1
ATOM 700 C CA . LYS A 1 89 ? 3.354 0.162 14.508 1 82 89 LYS A CA 1
ATOM 701 C C . LYS A 1 89 ? 3.176 -1.272 14.016 1 82 89 LYS A C 1
ATOM 703 O O . LYS A 1 89 ? 3.105 -2.203 14.82 1 82 89 LYS A O 1
ATOM 708 N N . ASP A 1 90 ? 3.15 -1.45 12.703 1 78.62 90 ASP A N 1
ATOM 709 C CA . ASP A 1 90 ? 2.949 -2.77 12.109 1 78.62 90 ASP A CA 1
ATOM 710 C C . ASP A 1 90 ? 4.285 -3.453 11.828 1 78.62 90 ASP A C 1
ATOM 712 O O . ASP A 1 90 ? 4.32 -4.551 11.266 1 78.62 90 ASP A O 1
ATOM 716 N N . GLY A 1 91 ? 5.344 -2.76 12.164 1 78.69 91 GLY A N 1
ATOM 717 C CA . GLY A 1 91 ? 6.664 -3.33 11.961 1 78.69 91 GLY A CA 1
ATOM 718 C C . GLY A 1 91 ? 7.172 -3.172 10.539 1 78.69 91 GLY A C 1
ATOM 719 O O . GLY A 1 91 ? 7.988 -3.967 10.078 1 78.69 91 GLY A O 1
ATOM 720 N N . LEU A 1 92 ? 6.648 -2.23 9.828 1 82.06 92 LEU A N 1
ATOM 721 C CA . LEU A 1 92 ? 7.031 -2.02 8.438 1 82.06 92 LEU A CA 1
ATOM 722 C C . LEU A 1 92 ? 7.875 -0.76 8.289 1 82.06 92 LEU A C 1
ATOM 724 O O . LEU A 1 92 ? 7.562 0.278 8.875 1 82.06 92 LEU A O 1
ATOM 728 N N . PRO A 1 93 ? 8.953 -0.87 7.535 1 84.44 93 PRO A N 1
ATOM 729 C CA . PRO A 1 93 ? 9.766 0.319 7.27 1 84.44 93 PRO A CA 1
ATOM 730 C C . PRO A 1 93 ? 9.156 1.221 6.199 1 84.44 93 PRO A C 1
ATOM 732 O O . PRO A 1 93 ? 8.234 0.81 5.492 1 84.44 93 PRO A O 1
ATOM 735 N N . ALA A 1 94 ? 9.719 2.436 6.109 1 86.75 94 ALA A N 1
ATOM 736 C CA . ALA A 1 94 ? 9.203 3.43 5.172 1 86.75 94 ALA A CA 1
ATOM 737 C C . ALA A 1 94 ? 9.297 2.924 3.734 1 86.75 94 ALA A C 1
ATOM 739 O O . ALA A 1 94 ? 8.43 3.232 2.908 1 86.75 94 ALA A O 1
ATOM 740 N N . ILE A 1 95 ? 10.305 2.119 3.436 1 86.12 95 ILE A N 1
ATOM 741 C CA . ILE A 1 95 ? 10.5 1.644 2.07 1 86.12 95 ILE A CA 1
ATOM 742 C C . ILE A 1 95 ? 9.336 0.738 1.668 1 86.12 95 ILE A C 1
ATOM 744 O O . ILE A 1 95 ? 8.969 0.681 0.494 1 86.12 95 ILE A O 1
ATOM 748 N N . HIS A 1 96 ? 8.727 0.006 2.615 1 86.25 96 HIS A N 1
ATOM 749 C CA . HIS A 1 96 ? 7.555 -0.806 2.324 1 86.25 96 HIS A CA 1
ATOM 750 C C . HIS A 1 96 ? 6.426 0.044 1.747 1 86.25 96 HIS A C 1
ATOM 752 O O . HIS A 1 96 ? 5.785 -0.349 0.771 1 86.25 96 HIS A O 1
ATOM 758 N N . LYS A 1 97 ? 6.211 1.218 2.402 1 88.62 97 LYS A N 1
ATOM 759 C CA . LYS A 1 97 ? 5.172 2.127 1.927 1 88.62 97 LYS A CA 1
ATOM 760 C C . LYS A 1 97 ? 5.465 2.602 0.506 1 88.62 97 LYS A C 1
ATOM 762 O O . LYS A 1 97 ? 4.551 2.73 -0.311 1 88.62 97 LYS A O 1
ATOM 767 N N . ALA A 1 98 ? 6.707 2.854 0.254 1 89.88 98 ALA A N 1
ATOM 768 C CA . ALA A 1 98 ? 7.117 3.295 -1.076 1 89.88 98 ALA A CA 1
ATOM 769 C C . ALA A 1 98 ? 6.859 2.211 -2.117 1 89.88 98 ALA A C 1
ATOM 771 O O . ALA A 1 98 ? 6.43 2.502 -3.234 1 89.88 98 ALA A O 1
ATOM 772 N N . ILE A 1 99 ? 7.113 1.009 -1.768 1 87.62 99 ILE A N 1
ATOM 773 C CA . ILE A 1 99 ? 6.98 -0.116 -2.688 1 87.62 99 ILE A CA 1
ATOM 774 C C . ILE A 1 99 ? 5.508 -0.348 -3.008 1 87.62 99 ILE A C 1
ATOM 776 O O . ILE A 1 99 ? 5.129 -0.461 -4.176 1 87.62 99 ILE A O 1
ATOM 780 N N . ILE A 1 100 ? 4.695 -0.396 -2.004 1 87.06 100 ILE A N 1
ATOM 781 C CA . ILE A 1 100 ? 3.287 -0.701 -2.227 1 87.06 100 ILE A CA 1
ATOM 782 C C . ILE A 1 100 ? 2.627 0.441 -2.996 1 87.06 100 ILE A C 1
ATOM 784 O O . ILE A 1 100 ? 1.701 0.217 -3.779 1 87.06 100 ILE A O 1
ATOM 788 N N . SER A 1 101 ? 3.162 1.634 -2.779 1 89.25 101 SER A N 1
ATOM 789 C CA . SER A 1 101 ? 2.607 2.789 -3.477 1 89.25 101 SER A CA 1
ATOM 790 C C . SER A 1 101 ? 3.303 3.014 -4.816 1 89.25 101 SER A C 1
ATOM 792 O O . SER A 1 101 ? 3.02 3.99 -5.512 1 89.25 101 SER A O 1
ATOM 794 N N . LYS A 1 102 ? 4.242 2.246 -5.168 1 88.56 102 LYS A N 1
ATOM 795 C CA . LYS A 1 102 ? 4.949 2.236 -6.445 1 88.56 102 LYS A CA 1
ATOM 796 C C . LYS A 1 102 ? 5.664 3.564 -6.691 1 88.56 102 LYS A C 1
ATOM 798 O O . LYS A 1 102 ? 5.531 4.156 -7.766 1 88.56 102 LYS A O 1
ATOM 803 N N . LYS A 1 103 ? 6.312 4.004 -5.621 1 90.19 103 LYS A N 1
ATOM 804 C CA . LYS A 1 103 ? 7.113 5.219 -5.73 1 90.19 103 LYS A CA 1
ATOM 805 C C . LYS A 1 103 ? 8.578 4.887 -6.012 1 90.19 103 LYS A C 1
ATOM 807 O O . LYS A 1 103 ? 9.406 4.883 -5.098 1 90.19 103 LYS A O 1
ATOM 812 N N . HIS A 1 104 ? 8.914 4.801 -7.246 1 88 104 HIS A N 1
ATOM 813 C CA . HIS A 1 104 ? 10.18 4.227 -7.68 1 88 104 HIS A CA 1
ATOM 814 C C . HIS A 1 104 ? 11.359 5.102 -7.258 1 88 104 HIS A C 1
ATOM 816 O O . HIS A 1 104 ? 12.383 4.59 -6.797 1 88 104 HIS A O 1
ATOM 822 N N . ALA A 1 105 ? 11.156 6.406 -7.477 1 90.56 105 ALA A N 1
ATOM 823 C CA . ALA A 1 105 ? 12.25 7.309 -7.121 1 90.56 105 ALA A CA 1
ATOM 824 C C . ALA A 1 105 ? 12.578 7.219 -5.633 1 90.56 105 ALA A C 1
ATOM 826 O O . ALA A 1 105 ? 13.742 7.25 -5.242 1 90.56 105 ALA A O 1
ATOM 827 N N . ILE A 1 106 ? 11.547 7.055 -4.824 1 90.56 106 ILE A N 1
ATOM 828 C CA . ILE A 1 106 ? 11.719 6.965 -3.377 1 90.56 106 ILE A CA 1
ATOM 829 C C . ILE A 1 106 ? 12.383 5.641 -3.014 1 90.56 106 ILE A C 1
ATOM 831 O O . ILE A 1 106 ? 13.266 5.594 -2.154 1 90.56 106 ILE A O 1
ATOM 835 N N . ILE A 1 107 ? 11.945 4.559 -3.664 1 86.88 107 ILE A N 1
ATOM 836 C CA . ILE A 1 107 ? 12.492 3.232 -3.418 1 86.88 107 ILE A CA 1
ATOM 837 C C . ILE A 1 107 ? 14 3.242 -3.678 1 86.88 107 ILE A C 1
ATOM 839 O O . ILE A 1 107 ? 14.781 2.82 -2.826 1 86.88 107 ILE A O 1
ATOM 843 N N . ASN A 1 108 ? 14.375 3.777 -4.809 1 84.38 108 ASN A N 1
ATOM 844 C CA . ASN A 1 108 ? 15.781 3.846 -5.168 1 84.38 108 ASN A CA 1
ATOM 845 C C . ASN A 1 108 ? 16.578 4.695 -4.176 1 84.38 108 ASN A C 1
ATOM 847 O O . ASN A 1 108 ? 17.672 4.324 -3.775 1 84.38 108 ASN A O 1
ATOM 851 N N . TYR A 1 109 ? 15.992 5.742 -3.848 1 86.38 109 TYR A N 1
ATOM 852 C CA . TYR A 1 109 ? 16.641 6.66 -2.918 1 86.38 109 TYR A CA 1
ATOM 853 C C . TYR A 1 109 ? 16.875 5.996 -1.564 1 86.38 109 TYR A C 1
ATOM 855 O O . TYR A 1 109 ? 17.953 6.094 -0.99 1 86.38 109 TYR A O 1
ATOM 863 N N . LEU A 1 110 ? 15.844 5.352 -1.017 1 84.75 110 LEU A N 1
ATOM 864 C CA . LEU A 1 110 ? 15.93 4.715 0.292 1 84.75 110 LEU A CA 1
ATOM 865 C C . LEU A 1 110 ? 16.906 3.547 0.263 1 84.75 110 LEU A C 1
ATOM 867 O O . LEU A 1 110 ? 17.641 3.316 1.233 1 84.75 110 LEU A O 1
ATOM 871 N N . LEU A 1 111 ? 16.922 2.82 -0.833 1 80.31 111 LEU A N 1
ATOM 872 C CA . LEU A 1 111 ? 17.859 1.705 -0.97 1 80.31 111 LEU A CA 1
ATOM 873 C C . LEU A 1 111 ? 19.297 2.201 -1 1 80.31 111 LEU A C 1
ATOM 875 O O . LEU A 1 111 ? 20.188 1.583 -0.408 1 80.31 111 LEU A O 1
ATOM 879 N N . ARG A 1 112 ? 19.484 3.338 -1.639 1 78.31 112 ARG A N 1
ATOM 880 C CA . ARG A 1 112 ? 20.828 3.91 -1.742 1 78.31 112 ARG A CA 1
ATOM 881 C C . ARG A 1 112 ? 21.281 4.465 -0.399 1 78.31 112 ARG A C 1
ATOM 883 O O . ARG A 1 112 ? 22.469 4.387 -0.066 1 78.31 112 ARG A O 1
ATOM 890 N N . ASN A 1 113 ? 20.406 5.102 0.331 1 75.06 113 ASN A N 1
ATOM 891 C CA . ASN A 1 113 ? 20.766 5.727 1.601 1 75.06 113 ASN A CA 1
ATOM 892 C C . ASN A 1 113 ? 20.781 4.711 2.738 1 75.06 113 ASN A C 1
ATOM 894 O O . ASN A 1 113 ? 21.375 4.965 3.793 1 75.06 113 ASN A O 1
ATOM 898 N N . SER A 1 114 ? 19.891 3.904 2.771 1 64.56 114 SER A N 1
ATOM 899 C CA . SER A 1 114 ? 19.891 2.854 3.783 1 64.56 114 SER A CA 1
ATOM 900 C C . SER A 1 114 ? 21.172 2.025 3.703 1 64.56 114 SER A C 1
ATOM 902 O O . SER A 1 114 ? 21.578 1.406 4.688 1 64.56 114 SER A O 1
ATOM 904 N N . ALA A 1 115 ? 22.016 1.979 2.465 1 49.41 115 ALA A N 1
ATOM 905 C CA . ALA A 1 115 ? 23.234 1.214 2.244 1 49.41 115 ALA A CA 1
ATOM 906 C C . ALA A 1 115 ? 24.422 1.88 2.924 1 49.41 115 ALA A C 1
ATOM 908 O O . ALA A 1 115 ? 24.953 2.885 2.436 1 49.41 115 ALA A O 1
ATOM 909 N N . ASN A 1 116 ? 24.547 2.23 4.164 1 43.88 116 ASN A N 1
ATOM 910 C CA . ASN A 1 116 ? 25.859 2.545 4.723 1 43.88 116 ASN A CA 1
ATOM 911 C C . ASN A 1 116 ? 26.938 1.613 4.184 1 43.88 116 ASN A C 1
ATOM 913 O O . ASN A 1 116 ? 26.719 0.408 4.051 1 43.88 116 ASN A O 1
ATOM 917 N N . PRO A 1 117 ? 28.188 2.094 3.885 1 41.47 117 PRO A N 1
ATOM 918 C CA . PRO A 1 117 ? 29.328 1.353 3.354 1 41.47 117 PRO A CA 1
ATOM 919 C C . PRO A 1 117 ? 29.578 0.043 4.098 1 41.47 117 PRO A C 1
ATOM 921 O O . PRO A 1 117 ? 30 -0.947 3.488 1 41.47 117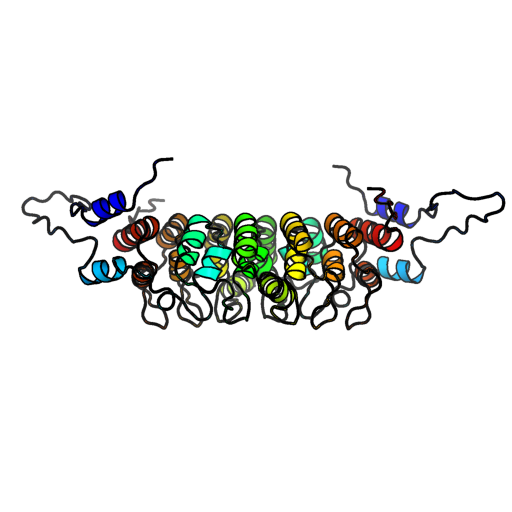 PRO A O 1
ATOM 924 N N . SER A 1 118 ? 30.188 0.081 5.461 1 38.19 118 SER A N 1
ATOM 925 C CA . SER A 1 118 ? 30.438 -1.282 5.91 1 38.19 118 SER A CA 1
ATOM 926 C C . SER A 1 118 ? 29.203 -2.156 5.785 1 38.19 118 SER A C 1
ATOM 928 O O . SER A 1 118 ? 29.297 -3.377 5.648 1 38.19 118 SER A O 1
ATOM 930 N N . VAL A 1 119 ? 28.109 -1.877 6.586 1 35.91 119 VAL A N 1
ATOM 931 C CA . VAL A 1 119 ? 26.828 -2.473 6.934 1 35.91 119 VAL A CA 1
ATOM 932 C C . VAL A 1 119 ? 25.844 -2.27 5.789 1 35.91 119 VAL A C 1
ATOM 934 O O . VAL A 1 119 ? 24.625 -2.439 5.969 1 35.91 119 VAL A O 1
ATOM 937 N N . TYR A 1 120 ? 25.953 -1.713 4.852 1 37.91 120 TYR A N 1
ATOM 938 C CA . TYR A 1 120 ? 25.172 -1.727 3.617 1 37.91 120 TYR A CA 1
ATOM 939 C C . TYR A 1 120 ? 24.594 -3.111 3.352 1 37.91 120 TYR A C 1
ATOM 941 O O . TYR A 1 120 ? 23.5 -3.24 2.789 1 37.91 120 TYR A O 1
ATOM 949 N N . ASP A 1 121 ? 25.438 -4.078 3.547 1 40.59 121 ASP A N 1
ATOM 950 C CA . ASP A 1 121 ? 25.047 -5.488 3.588 1 40.59 121 ASP A CA 1
ATOM 951 C C . ASP A 1 121 ? 23.844 -5.703 4.492 1 40.59 121 ASP A C 1
ATOM 953 O O . ASP A 1 121 ? 22.984 -6.543 4.203 1 40.59 121 ASP A O 1
ATOM 957 N N . ARG A 1 122 ? 23.859 -5.031 5.637 1 40.91 122 ARG A N 1
ATOM 958 C CA . ARG A 1 122 ? 22.828 -5.277 6.648 1 40.91 122 ARG A CA 1
ATOM 959 C C . ARG A 1 122 ? 21.516 -4.617 6.266 1 40.91 122 ARG A C 1
ATOM 961 O O . ARG A 1 122 ? 20.438 -5.094 6.648 1 40.91 122 ARG A O 1
ATOM 968 N N . ILE A 1 123 ? 21.406 -3.426 5.918 1 42.62 123 ILE A N 1
ATOM 969 C CA . ILE A 1 123 ? 20.172 -2.75 5.543 1 42.62 123 ILE A CA 1
ATOM 970 C C . ILE A 1 123 ? 19.406 -3.594 4.52 1 42.62 123 ILE A C 1
ATOM 972 O O . ILE A 1 123 ? 18.203 -3.779 4.637 1 42.62 123 ILE A O 1
ATOM 976 N N . PHE A 1 124 ? 20.156 -3.842 3.406 1 44.09 124 PHE A N 1
ATOM 977 C CA . PHE A 1 124 ? 19.578 -4.684 2.365 1 44.09 124 PHE A CA 1
ATOM 978 C C . PHE A 1 124 ? 19.172 -6.043 2.928 1 44.09 124 PHE A C 1
ATOM 980 O O . PHE A 1 124 ? 18.109 -6.57 2.586 1 44.09 124 PHE A O 1
ATOM 987 N N . ALA A 1 125 ? 20.188 -6.574 3.607 1 41.53 125 ALA A N 1
ATOM 988 C CA . ALA A 1 125 ? 19.859 -7.77 4.383 1 41.53 125 ALA A CA 1
ATOM 989 C C . ALA A 1 125 ? 18.578 -7.574 5.191 1 41.53 125 ALA A C 1
ATOM 991 O O . ALA A 1 125 ? 17.734 -8.477 5.254 1 41.53 125 ALA A O 1
ATOM 992 N N . LEU A 1 126 ? 18.609 -6.441 5.957 1 44.25 126 LEU A N 1
ATOM 993 C CA . LEU A 1 126 ? 17.438 -6.109 6.773 1 44.25 126 LEU A CA 1
ATOM 994 C C . LEU A 1 126 ? 16.219 -5.859 5.902 1 44.25 126 LEU A C 1
ATOM 996 O O . LEU A 1 126 ? 15.102 -6.262 6.254 1 44.25 126 LEU A O 1
ATOM 1000 N N . LEU A 1 127 ? 16.359 -5.125 4.961 1 48 127 LEU A N 1
ATOM 1001 C CA . LEU A 1 127 ? 15.281 -4.938 4.004 1 48 127 LEU A CA 1
ATOM 1002 C C . LEU A 1 127 ? 14.68 -6.277 3.594 1 48 127 LEU A C 1
ATOM 1004 O O . LEU A 1 127 ? 13.461 -6.402 3.461 1 48 127 LEU A O 1
ATOM 1008 N N . LEU A 1 128 ? 15.688 -7.156 3.088 1 46.78 128 LEU A N 1
ATOM 1009 C CA . LEU A 1 128 ? 15.391 -8.539 2.75 1 46.78 128 LEU A CA 1
ATOM 1010 C C . LEU A 1 128 ? 14.664 -9.234 3.893 1 46.78 128 LEU A C 1
ATOM 1012 O O . LEU A 1 128 ? 13.711 -9.992 3.66 1 46.78 128 LEU A O 1
ATOM 1016 N N . LEU A 1 129 ? 15.648 -9.273 5.078 1 43.47 129 LEU A N 1
ATOM 1017 C CA . LEU A 1 129 ? 15.297 -9.977 6.309 1 43.47 129 LEU A CA 1
ATOM 1018 C C . LEU A 1 129 ? 14.023 -9.406 6.918 1 43.47 129 LEU A C 1
ATOM 1020 O O . LEU A 1 129 ? 13.414 -10.023 7.793 1 43.47 129 LEU A O 1
ATOM 1024 N N . PHE A 1 130 ? 14.086 -8.203 6.977 1 45.91 130 PHE A N 1
ATOM 1025 C CA . PHE A 1 130 ? 12.977 -7.469 7.562 1 45.91 130 PHE A CA 1
ATOM 1026 C C . PHE A 1 130 ? 11.664 -7.84 6.883 1 45.91 130 PHE A C 1
ATOM 1028 O O . PHE A 1 130 ? 11.367 -7.363 5.785 1 45.91 130 PHE A O 1
ATOM 1035 N N . CYS A 1 131 ? 11.586 -9.133 6.824 1 50.75 131 CYS A N 1
ATOM 1036 C CA . CYS A 1 131 ? 10.5 -10.094 6.867 1 50.75 131 CYS A CA 1
ATOM 1037 C C . CYS A 1 131 ? 9.227 -9.461 7.422 1 50.75 131 CYS A C 1
ATOM 1039 O O . CYS A 1 131 ? 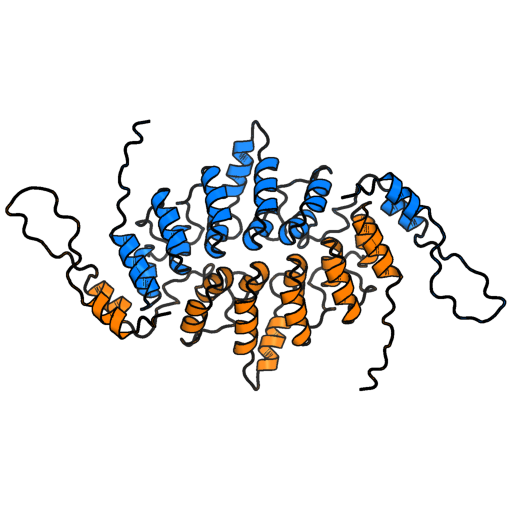8.992 -9.492 8.633 1 50.75 131 CYS A O 1
ATOM 1041 N N . VAL A 1 132 ? 9.07 -8.391 6.906 1 58.84 132 VAL A N 1
ATOM 1042 C CA . VAL A 1 132 ? 7.922 -7.555 7.242 1 58.84 132 VAL A CA 1
ATOM 1043 C C . VAL A 1 132 ? 6.84 -8.406 7.902 1 58.84 132 VAL A C 1
ATOM 1045 O O . VAL A 1 132 ? 7.035 -9.602 8.125 1 58.84 132 VAL A O 1
ATOM 1048 N N . LYS A 1 133 ? 5.684 -8.016 7.918 1 68.62 133 LYS A N 1
ATOM 1049 C CA . LYS A 1 133 ? 4.539 -8.602 8.609 1 68.62 133 LYS A CA 1
ATOM 1050 C C . LYS A 1 133 ? 4.254 -10.016 8.102 1 68.62 133 LYS A C 1
ATOM 1052 O O . LYS A 1 133 ? 4.16 -10.242 6.891 1 68.62 133 LYS A O 1
ATOM 1057 N N . ASP A 1 134 ? 4.48 -11.172 8.969 1 81.19 134 ASP A N 1
ATOM 1058 C CA . ASP A 1 134 ? 4.152 -12.562 8.68 1 81.19 134 ASP A CA 1
ATOM 1059 C C . ASP A 1 134 ? 5.195 -13.188 7.758 1 81.19 134 ASP A C 1
ATOM 1061 O O . ASP A 1 134 ? 4.855 -13.977 6.871 1 81.19 134 ASP A O 1
ATOM 1065 N N . GLY A 1 135 ? 6.527 -12.727 7.793 1 83.06 135 GLY A N 1
ATOM 1066 C CA . GLY A 1 135 ? 7.625 -13.336 7.055 1 83.06 135 GLY A CA 1
ATOM 1067 C C . GLY A 1 135 ? 7.699 -12.883 5.609 1 83.06 135 GLY A C 1
ATOM 1068 O O . GLY A 1 135 ? 8.586 -13.305 4.867 1 83.06 135 GLY A O 1
ATOM 1069 N N . ALA A 1 136 ? 6.805 -12.07 5.121 1 88.19 136 ALA A N 1
ATOM 1070 C CA . ALA A 1 136 ? 6.836 -11.594 3.74 1 88.19 136 ALA A CA 1
ATOM 1071 C C . ALA A 1 136 ? 7.988 -10.617 3.52 1 88.19 136 ALA A C 1
ATOM 1073 O O . ALA A 1 136 ? 8.266 -9.773 4.371 1 88.19 136 ALA A O 1
ATOM 1074 N N . THR A 1 137 ? 8.68 -10.789 2.438 1 85.31 137 THR A N 1
ATOM 1075 C CA . THR A 1 137 ? 9.789 -9.914 2.07 1 85.31 137 THR A CA 1
ATOM 1076 C C . THR A 1 137 ? 9.312 -8.797 1.154 1 85.31 137 THR A C 1
ATOM 1078 O O . THR A 1 137 ? 8.164 -8.812 0.688 1 85.31 137 THR A O 1
ATOM 1081 N N . LEU A 1 138 ? 10.18 -7.805 0.923 1 84.75 138 LEU A N 1
ATOM 1082 C CA . LEU A 1 138 ? 9.852 -6.703 0.027 1 84.75 138 LEU A CA 1
ATOM 1083 C C . LEU A 1 138 ? 9.547 -7.215 -1.377 1 84.75 138 LEU A C 1
ATOM 1085 O O . LEU A 1 138 ? 8.719 -6.637 -2.086 1 84.75 138 LEU A O 1
ATOM 1089 N N . MET A 1 139 ? 10.211 -8.312 -1.724 1 88.19 139 MET A N 1
ATOM 1090 C CA . MET A 1 139 ? 9.969 -8.922 -3.029 1 88.19 139 MET A CA 1
ATOM 1091 C C . MET A 1 139 ? 8.523 -9.398 -3.148 1 88.19 139 MET A C 1
ATOM 1093 O O . MET A 1 139 ? 7.891 -9.227 -4.191 1 88.19 139 MET A O 1
ATOM 1097 N N . HIS A 1 140 ? 7.965 -9.984 -2.088 1 91.69 140 HIS A N 1
ATOM 1098 C CA . HIS A 1 140 ? 6.566 -10.391 -2.107 1 91.69 140 HIS A CA 1
ATOM 1099 C C . HIS A 1 140 ? 5.656 -9.219 -2.461 1 91.69 140 HIS A C 1
ATOM 1101 O O . HIS A 1 140 ? 4.789 -9.336 -3.328 1 91.69 140 HIS A O 1
ATOM 1107 N N . TYR A 1 141 ? 5.898 -8.141 -1.831 1 89.06 141 TYR A N 1
ATOM 1108 C CA . TYR A 1 141 ? 5.035 -6.977 -2.014 1 89.06 141 TYR A CA 1
ATOM 1109 C C . TYR A 1 141 ? 5.234 -6.359 -3.391 1 89.06 141 TYR A C 1
ATOM 1111 O O . TYR A 1 141 ? 4.285 -5.871 -4.004 1 89.06 141 TYR A O 1
ATOM 1119 N N . ALA A 1 142 ? 6.5 -6.285 -3.822 1 89.75 142 ALA A N 1
ATOM 1120 C CA . ALA A 1 142 ? 6.77 -5.797 -5.172 1 89.75 142 ALA A CA 1
ATOM 1121 C C . ALA A 1 142 ? 6.043 -6.641 -6.215 1 89.75 142 ALA A C 1
ATOM 1123 O O . ALA A 1 142 ? 5.5 -6.109 -7.188 1 89.75 142 ALA A O 1
ATOM 1124 N N . VAL A 1 143 ? 6.027 -7.938 -6.008 1 93.5 143 VAL A N 1
ATOM 1125 C CA . VAL A 1 143 ? 5.367 -8.867 -6.926 1 93.5 143 VAL A CA 1
ATOM 1126 C C . VAL A 1 143 ? 3.854 -8.688 -6.832 1 93.5 143 VAL A C 1
ATOM 1128 O O . VAL A 1 143 ? 3.16 -8.68 -7.852 1 93.5 143 VAL A O 1
ATOM 1131 N N . GLN A 1 144 ? 3.322 -8.547 -5.645 1 92.19 144 GLN A N 1
ATOM 1132 C CA . GLN A 1 144 ? 1.89 -8.367 -5.441 1 92.19 144 GLN A CA 1
ATOM 1133 C C . GLN A 1 144 ? 1.372 -7.156 -6.211 1 92.19 144 GLN A C 1
ATOM 1135 O O . GLN A 1 144 ? 0.3 -7.211 -6.816 1 92.19 144 GLN A O 1
ATOM 1140 N N . THR A 1 145 ? 2.135 -6.09 -6.156 1 90.38 145 THR A N 1
ATOM 1141 C CA . THR A 1 145 ? 1.7 -4.867 -6.82 1 90.38 145 THR A CA 1
ATOM 1142 C C . THR A 1 145 ? 2.051 -4.906 -8.305 1 90.38 145 THR A C 1
ATOM 1144 O O . THR A 1 145 ? 1.747 -3.967 -9.047 1 90.38 145 THR A O 1
ATOM 1147 N N . ALA A 1 146 ? 2.705 -5.938 -8.773 1 91.5 146 ALA A N 1
ATOM 1148 C CA . ALA A 1 146 ? 3.09 -6.145 -10.172 1 91.5 146 ALA A CA 1
ATOM 1149 C C . ALA A 1 146 ? 3.914 -4.973 -10.695 1 91.5 146 ALA A C 1
ATOM 1151 O O . ALA A 1 146 ? 3.654 -4.461 -11.781 1 91.5 146 ALA A O 1
ATOM 1152 N N . CYS A 1 147 ? 4.832 -4.516 -9.859 1 88 147 CYS A N 1
ATOM 1153 C CA . CYS A 1 147 ? 5.703 -3.424 -10.273 1 88 147 CYS A CA 1
ATOM 1154 C C . CYS A 1 147 ? 7.051 -3.953 -10.758 1 88 147 CYS A C 1
ATOM 1156 O O . CYS A 1 147 ? 7.988 -4.086 -9.969 1 88 147 CYS A O 1
ATOM 1158 N N . ASN A 1 148 ? 7.18 -4.055 -12.094 1 90 148 ASN A N 1
ATOM 1159 C CA . ASN A 1 148 ? 8.367 -4.637 -12.711 1 90 148 ASN A CA 1
ATOM 1160 C C . ASN A 1 148 ? 9.625 -3.855 -12.344 1 90 148 ASN A C 1
ATOM 1162 O O . ASN A 1 148 ? 10.672 -4.449 -12.07 1 90 148 ASN A O 1
ATOM 1166 N N . GLN A 1 149 ? 9.461 -2.576 -12.32 1 89.38 149 GLN A N 1
ATOM 1167 C CA . GLN A 1 149 ? 10.617 -1.734 -12.039 1 89.38 149 GLN A CA 1
ATOM 1168 C C . GLN A 1 149 ? 11.156 -1.997 -10.633 1 89.38 149 GLN A C 1
ATOM 1170 O O . GLN A 1 149 ? 12.367 -2.133 -10.445 1 89.38 149 GLN A O 1
ATOM 1175 N N . THR A 1 150 ? 10.281 -2.102 -9.703 1 87.81 150 THR A N 1
ATOM 1176 C CA . THR A 1 150 ? 10.68 -2.355 -8.32 1 87.81 150 THR A CA 1
ATOM 1177 C C . THR A 1 150 ? 11.289 -3.748 -8.188 1 87.81 150 THR A C 1
ATOM 1179 O O . THR A 1 150 ? 12.281 -3.93 -7.477 1 87.81 150 THR A O 1
ATOM 1182 N N . ILE A 1 151 ? 10.672 -4.703 -8.828 1 90.38 151 ILE A N 1
ATOM 1183 C CA . ILE A 1 151 ? 11.172 -6.074 -8.789 1 90.38 151 ILE A CA 1
ATOM 1184 C C . ILE A 1 151 ? 12.602 -6.121 -9.32 1 90.38 151 ILE A C 1
ATOM 1186 O O . ILE A 1 151 ? 13.484 -6.691 -8.68 1 90.38 151 ILE A O 1
ATOM 1190 N N . LYS A 1 152 ? 12.82 -5.461 -10.422 1 89.56 152 LYS A N 1
ATOM 1191 C CA . LYS A 1 152 ? 14.148 -5.43 -11.016 1 89.56 152 LYS A CA 1
ATOM 1192 C C . LYS A 1 152 ? 15.156 -4.746 -10.094 1 89.56 152 LYS A C 1
ATOM 1194 O O . LYS A 1 152 ? 16.297 -5.199 -9.961 1 89.56 152 LYS A O 1
ATOM 1199 N N . THR A 1 153 ? 14.75 -3.688 -9.523 1 84.62 153 THR A N 1
ATOM 1200 C CA . THR A 1 153 ? 15.617 -2.973 -8.594 1 84.62 153 THR A CA 1
ATOM 1201 C C . THR A 1 153 ? 16.016 -3.875 -7.43 1 84.62 153 THR A C 1
ATOM 1203 O O . THR A 1 153 ? 17.188 -3.912 -7.047 1 84.62 153 THR A O 1
ATOM 1206 N N . LEU A 1 154 ? 15.039 -4.613 -6.871 1 83.88 154 LEU A N 1
ATOM 1207 C CA . LEU A 1 154 ? 15.312 -5.488 -5.738 1 83.88 154 LEU A CA 1
ATOM 1208 C C . LEU A 1 154 ? 16.25 -6.625 -6.145 1 83.88 154 LEU A C 1
ATOM 1210 O O . LEU A 1 154 ? 17.078 -7.062 -5.352 1 83.88 154 LEU A O 1
ATOM 1214 N N . LEU A 1 155 ? 16.094 -7.102 -7.355 1 84.38 155 LEU A N 1
ATOM 1215 C CA . LEU A 1 155 ? 16.938 -8.18 -7.859 1 84.38 155 LEU A CA 1
ATOM 1216 C C . LEU A 1 155 ? 18.391 -7.738 -7.965 1 84.38 155 LEU A C 1
ATOM 1218 O O . LEU A 1 155 ? 19.297 -8.555 -7.848 1 84.38 155 LEU A O 1
ATOM 1222 N N . LEU A 1 156 ? 18.609 -6.457 -8.164 1 79.44 156 LEU A N 1
ATOM 1223 C CA . LEU A 1 156 ? 19.969 -5.914 -8.234 1 79.44 156 LEU A CA 1
ATOM 1224 C C . LEU A 1 156 ? 20.656 -5.965 -6.871 1 79.44 156 LEU A C 1
ATOM 1226 O O . LEU A 1 156 ? 21.875 -5.969 -6.789 1 79.44 156 LEU A O 1
ATOM 1230 N N . TYR A 1 157 ? 19.938 -6.027 -5.863 1 74.94 157 TYR A N 1
ATOM 1231 C CA . TYR A 1 157 ? 20.5 -6.039 -4.52 1 74.94 157 TYR A CA 1
ATOM 1232 C C . TYR A 1 157 ? 20.609 -7.465 -3.988 1 74.94 157 TYR A C 1
ATOM 1234 O O . TYR A 1 157 ? 20.781 -7.676 -2.785 1 74.94 157 TYR A O 1
ATOM 1242 N N . ASN A 1 158 ? 20.531 -8.438 -4.793 1 71.56 158 ASN A N 1
ATOM 1243 C CA . ASN A 1 158 ? 20.75 -9.859 -4.527 1 71.56 158 ASN A CA 1
ATOM 1244 C C . ASN A 1 158 ? 19.812 -10.375 -3.432 1 71.56 158 ASN A C 1
ATOM 1246 O O . ASN A 1 158 ? 20.25 -11.07 -2.516 1 71.56 158 ASN A O 1
ATOM 1250 N N . VAL A 1 159 ? 18.641 -9.961 -3.504 1 74.38 159 VAL A N 1
ATOM 1251 C CA . VAL A 1 159 ? 17.625 -10.445 -2.57 1 74.38 159 VAL A CA 1
ATOM 1252 C C . VAL A 1 159 ? 17.312 -11.914 -2.875 1 74.38 159 VAL A C 1
ATOM 1254 O O . VAL A 1 159 ? 17.312 -12.32 -4.035 1 74.38 159 VAL A O 1
ATOM 1257 N N . ASP A 1 160 ? 17.062 -12.719 -1.787 1 79.69 160 ASP A N 1
ATOM 1258 C CA . ASP A 1 160 ? 16.656 -14.109 -1.976 1 79.69 160 ASP A CA 1
ATOM 1259 C C . ASP A 1 160 ? 15.242 -14.211 -2.537 1 79.69 160 ASP A C 1
ATOM 1261 O O . ASP A 1 160 ? 14.266 -14.031 -1.806 1 79.69 160 ASP A O 1
ATOM 1265 N N . ILE A 1 161 ? 15.188 -14.539 -3.738 1 87.88 161 ILE A N 1
ATOM 1266 C CA . ILE A 1 161 ? 13.898 -14.555 -4.426 1 87.88 161 ILE A CA 1
ATOM 1267 C C . ILE A 1 161 ? 13.133 -15.82 -4.059 1 87.88 161 ILE A C 1
ATOM 1269 O O . ILE A 1 161 ? 11.938 -15.938 -4.336 1 87.88 161 ILE A O 1
ATOM 1273 N N . ASN A 1 162 ? 13.812 -16.812 -3.439 1 92.12 162 ASN A N 1
ATOM 1274 C CA . ASN A 1 162 ? 13.172 -18.078 -3.111 1 92.12 162 ASN A CA 1
ATOM 1275 C C . ASN A 1 162 ? 12.812 -18.156 -1.63 1 92.12 162 ASN A C 1
ATOM 1277 O O . ASN A 1 162 ? 12.32 -19.188 -1.159 1 92.12 162 ASN A O 1
ATOM 1281 N N . ARG A 1 163 ? 13.031 -17.109 -0.937 1 87.38 163 ARG A N 1
ATOM 1282 C CA . ARG A 1 163 ? 12.68 -17.125 0.48 1 87.38 163 ARG A CA 1
ATOM 1283 C C . ARG A 1 163 ? 11.164 -17.109 0.672 1 87.38 163 ARG A C 1
ATOM 1285 O O . ARG A 1 163 ? 10.477 -16.219 0.183 1 87.38 163 ARG A O 1
ATOM 1292 N N . PRO A 1 164 ? 10.609 -18.094 1.329 1 91.69 164 PRO A N 1
ATOM 1293 C CA . PRO A 1 164 ? 9.164 -18.109 1.57 1 91.69 164 PRO A CA 1
ATOM 1294 C C . PRO A 1 164 ? 8.758 -17.281 2.787 1 91.69 164 PRO A C 1
ATOM 1296 O O . PRO A 1 164 ? 9.594 -17 3.645 1 91.69 164 PRO A O 1
ATOM 1299 N N . ASP A 1 165 ? 7.539 -16.859 2.809 1 90.31 165 ASP A N 1
ATOM 1300 C CA . ASP A 1 165 ? 6.988 -16.219 4.004 1 90.31 165 ASP A CA 1
ATOM 1301 C C . ASP A 1 165 ? 6.559 -17.266 5.031 1 90.31 165 ASP A C 1
ATOM 1303 O O . ASP A 1 165 ? 6.938 -18.438 4.93 1 90.31 165 ASP A O 1
ATOM 1307 N N . ASP A 1 166 ? 5.844 -16.844 6.074 1 90.25 166 ASP A N 1
ATOM 1308 C CA . ASP A 1 166 ? 5.484 -17.734 7.176 1 90.25 166 ASP A CA 1
ATOM 1309 C C . ASP A 1 166 ? 4.449 -18.766 6.73 1 90.25 166 ASP A C 1
ATOM 1311 O O . ASP A 1 166 ? 4.199 -19.75 7.441 1 90.25 166 ASP A O 1
ATOM 1315 N N . TYR A 1 167 ? 3.906 -18.609 5.566 1 92.81 167 TYR A N 1
ATOM 1316 C CA . TYR A 1 167 ? 2.914 -19.547 5.039 1 92.81 167 TYR A CA 1
ATOM 1317 C C . TYR A 1 167 ? 3.512 -20.422 3.941 1 92.81 167 TYR A C 1
ATOM 1319 O O . TYR A 1 167 ? 2.797 -21.172 3.281 1 92.81 167 TYR A O 1
ATOM 1327 N N . GLY A 1 168 ? 4.801 -20.203 3.701 1 95 168 GLY A N 1
ATOM 1328 C CA . GLY A 1 168 ? 5.508 -21.016 2.721 1 95 168 GLY A CA 1
ATOM 1329 C C . GLY A 1 168 ? 5.41 -20.469 1.311 1 95 168 GLY A C 1
ATOM 1330 O O . GLY A 1 168 ? 5.84 -21.109 0.354 1 95 168 GLY A O 1
ATOM 1331 N N . TRP A 1 169 ? 4.836 -19.297 1.205 1 95.75 169 TRP A N 1
ATOM 1332 C CA . TRP A 1 169 ? 4.676 -18.703 -0.118 1 95.75 169 TRP A CA 1
ATOM 1333 C C . TRP A 1 169 ? 5.945 -17.984 -0.546 1 95.75 169 TRP A C 1
ATOM 1335 O O . TRP A 1 169 ? 6.453 -17.125 0.179 1 95.75 169 TRP A O 1
ATOM 1345 N N . THR A 1 170 ? 6.453 -18.391 -1.678 1 95.56 170 THR A N 1
ATOM 1346 C CA . THR A 1 170 ? 7.547 -17.656 -2.303 1 95.56 170 THR A CA 1
ATOM 1347 C C . THR A 1 170 ? 7.012 -16.547 -3.221 1 95.56 170 THR A C 1
ATOM 1349 O O . THR A 1 170 ? 5.828 -16.562 -3.574 1 95.56 170 THR A O 1
ATOM 1352 N N . PRO A 1 171 ? 7.863 -15.57 -3.588 1 94.56 171 PRO A N 1
ATOM 1353 C CA . PRO A 1 171 ? 7.418 -14.562 -4.555 1 94.56 171 PRO A CA 1
ATOM 1354 C C . PRO A 1 171 ? 6.867 -15.18 -5.84 1 94.56 171 PRO A C 1
ATOM 1356 O O . PRO A 1 171 ? 5.945 -14.633 -6.445 1 94.56 171 PRO A O 1
ATOM 1359 N N . LEU A 1 172 ? 7.363 -16.344 -6.184 1 97.19 172 LEU A N 1
ATOM 1360 C CA . LEU A 1 172 ? 6.875 -17 -7.387 1 97.19 172 LEU A CA 1
ATOM 1361 C C . LEU A 1 172 ? 5.434 -17.469 -7.203 1 97.19 172 LEU A C 1
ATOM 1363 O O . LEU A 1 172 ? 4.613 -17.344 -8.109 1 97.19 172 LEU A O 1
ATOM 1367 N N . HIS A 1 173 ? 5.125 -18.078 -6.023 1 97.5 173 HIS A N 1
ATOM 1368 C CA . HIS A 1 173 ? 3.74 -18.406 -5.727 1 97.5 173 HIS A CA 1
ATOM 1369 C C . HIS A 1 173 ? 2.822 -17.219 -5.926 1 97.5 173 HIS A C 1
ATOM 1371 O O . HIS A 1 173 ? 1.762 -17.328 -6.543 1 97.5 173 HIS A O 1
ATOM 1377 N N . LEU A 1 174 ? 3.27 -16.109 -5.402 1 95.62 174 LEU A N 1
ATOM 1378 C CA . LEU A 1 174 ? 2.473 -14.891 -5.465 1 95.62 174 LEU A CA 1
ATOM 1379 C C . LEU A 1 174 ? 2.357 -14.391 -6.902 1 95.62 174 LEU A C 1
ATOM 1381 O O . LEU A 1 174 ? 1.291 -13.93 -7.32 1 95.62 174 LEU A O 1
ATOM 1385 N N . ALA A 1 175 ? 3.434 -14.422 -7.625 1 96.25 175 ALA A N 1
ATOM 1386 C CA . ALA A 1 175 ? 3.422 -14.008 -9.023 1 96.25 175 ALA A CA 1
ATOM 1387 C C . ALA A 1 175 ? 2.389 -14.797 -9.82 1 96.25 175 ALA A C 1
ATOM 1389 O O . ALA A 1 175 ? 1.688 -14.242 -10.672 1 96.25 175 ALA A O 1
ATOM 1390 N N . VAL A 1 176 ? 2.301 -16.047 -9.531 1 95.75 176 VAL A N 1
ATOM 1391 C CA . VAL A 1 176 ? 1.343 -16.922 -10.203 1 95.75 176 VAL A CA 1
ATOM 1392 C C . VAL A 1 176 ? -0.08 -16.516 -9.828 1 95.75 176 VAL A C 1
ATOM 1394 O O . VAL A 1 176 ? -0.969 -16.469 -10.68 1 95.75 176 VAL A O 1
ATOM 1397 N N . GLN A 1 177 ? -0.254 -16.234 -8.586 1 93.81 177 GLN A N 1
ATOM 1398 C CA . GLN A 1 177 ? -1.58 -15.82 -8.141 1 93.81 177 GLN A CA 1
ATOM 1399 C C . GLN A 1 177 ? -1.998 -14.516 -8.82 1 93.81 177 GLN A C 1
ATOM 1401 O O . GLN A 1 177 ? -3.176 -14.32 -9.125 1 93.81 177 GLN A O 1
ATOM 1406 N N . THR A 1 178 ? -1.01 -13.625 -9.031 1 92.12 178 THR A N 1
ATOM 1407 C CA . THR A 1 178 ? -1.303 -12.375 -9.727 1 92.12 178 THR A CA 1
ATOM 1408 C C . THR A 1 178 ? -1.557 -12.625 -11.211 1 92.12 178 THR A C 1
ATOM 1410 O O . THR A 1 178 ? -2.074 -11.75 -11.906 1 92.12 178 THR A O 1
ATOM 1413 N N . GLN A 1 179 ? -1.139 -13.766 -11.719 1 91.56 179 GLN A N 1
ATOM 1414 C CA . GLN A 1 179 ? -1.278 -14.18 -13.109 1 91.56 179 GLN A CA 1
ATOM 1415 C C . GLN A 1 179 ? -0.535 -13.234 -14.047 1 91.56 179 GLN A C 1
ATOM 1417 O O . GLN A 1 179 ? -1.034 -12.906 -15.125 1 91.56 179 GLN A O 1
ATOM 1422 N N . ARG A 1 180 ? 0.543 -12.719 -13.547 1 90.88 180 ARG A N 1
ATOM 1423 C CA . ARG A 1 180 ? 1.416 -11.867 -14.344 1 90.88 180 ARG A CA 1
ATOM 1424 C C . ARG A 1 180 ? 2.541 -12.68 -14.984 1 90.88 180 ARG A C 1
ATOM 1426 O O . ARG A 1 180 ? 3.59 -12.883 -14.367 1 90.88 180 ARG A O 1
ATOM 1433 N N . THR A 1 181 ? 2.342 -12.938 -16.266 1 92.38 181 THR A N 1
ATOM 1434 C CA . THR A 1 181 ? 3.277 -13.805 -16.969 1 92.38 181 THR A CA 1
ATOM 1435 C C . THR A 1 181 ? 4.656 -13.156 -17.062 1 92.38 181 THR A C 1
ATOM 1437 O O . THR A 1 181 ? 5.676 -13.844 -16.969 1 92.38 181 THR A O 1
ATOM 1440 N N . ASP A 1 182 ? 4.645 -11.906 -17.25 1 93.81 182 ASP A N 1
ATOM 1441 C CA . ASP A 1 182 ? 5.918 -11.195 -17.375 1 93.81 182 ASP A CA 1
ATOM 1442 C C . ASP A 1 182 ? 6.711 -11.281 -16.078 1 93.81 182 ASP A C 1
ATOM 144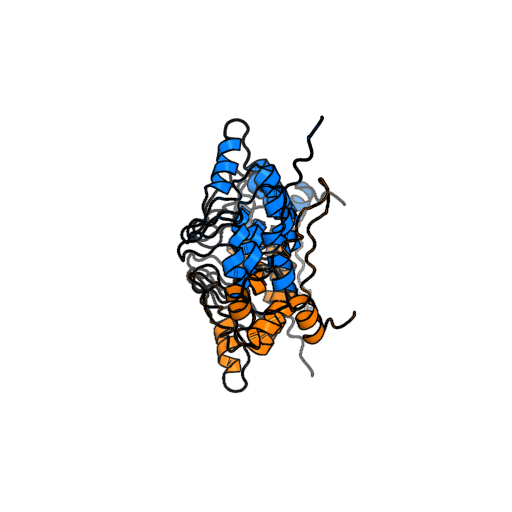4 O O . ASP A 1 182 ? 7.93 -11.469 -16.094 1 93.81 182 ASP A O 1
ATOM 1448 N N . ILE A 1 183 ? 6.051 -11.188 -14.977 1 95.56 183 ILE A N 1
ATOM 1449 C CA . ILE A 1 183 ? 6.715 -11.25 -13.672 1 95.56 183 ILE A CA 1
ATOM 1450 C C . ILE A 1 183 ? 7.18 -12.672 -13.398 1 95.56 183 ILE A C 1
ATOM 1452 O O . ILE A 1 183 ? 8.281 -12.891 -12.891 1 95.56 183 ILE A O 1
ATOM 1456 N N . VAL A 1 184 ? 6.332 -13.672 -13.75 1 96.44 184 VAL A N 1
ATOM 1457 C CA . VAL A 1 184 ? 6.703 -15.07 -13.562 1 96.44 184 VAL A CA 1
ATOM 1458 C C . VAL A 1 184 ? 7.953 -15.383 -14.383 1 96.44 184 VAL A C 1
ATOM 1460 O O . VAL A 1 184 ? 8.898 -15.992 -13.883 1 96.44 184 VAL A O 1
ATOM 1463 N N . ARG A 1 185 ? 7.957 -14.906 -15.586 1 95.12 185 ARG A N 1
ATOM 1464 C CA . ARG A 1 185 ? 9.102 -15.125 -16.453 1 95.12 185 ARG A CA 1
ATOM 1465 C C . ARG A 1 185 ? 10.359 -14.484 -15.883 1 95.12 185 ARG A C 1
ATOM 1467 O O . ARG A 1 185 ? 11.438 -15.086 -15.883 1 95.12 185 ARG A O 1
ATOM 1474 N N . LEU A 1 186 ? 10.211 -13.312 -15.43 1 94.31 186 LEU A N 1
ATOM 1475 C CA . LEU A 1 186 ? 11.336 -12.578 -14.852 1 94.31 186 LEU A CA 1
ATOM 1476 C C . LEU A 1 186 ? 11.906 -13.32 -13.648 1 94.31 186 LEU A C 1
ATOM 1478 O O . LEU A 1 186 ? 13.125 -13.469 -13.523 1 94.31 186 LEU A O 1
ATOM 1482 N N . LEU A 1 187 ? 11.055 -13.75 -12.758 1 95.19 187 LEU A N 1
ATOM 1483 C CA . LEU A 1 187 ? 11.508 -14.453 -11.555 1 95.19 187 LEU A CA 1
ATOM 1484 C C . LEU A 1 187 ? 12.195 -15.766 -11.922 1 95.19 187 LEU A C 1
ATOM 1486 O O . LEU A 1 187 ? 13.234 -16.109 -11.352 1 95.19 187 LEU A O 1
ATOM 1490 N N . LEU A 1 188 ? 11.641 -16.484 -12.883 1 94.62 188 LEU A N 1
ATOM 1491 C CA . LEU A 1 188 ? 12.234 -17.734 -13.32 1 94.62 188 LEU A CA 1
ATOM 1492 C C . LEU A 1 188 ? 13.617 -17.5 -13.93 1 94.62 188 LEU A C 1
ATOM 1494 O O . LEU A 1 188 ? 14.562 -18.234 -13.648 1 94.62 188 LEU A O 1
ATOM 1498 N N . LEU A 1 189 ? 13.734 -16.484 -14.734 1 92.56 189 LEU A N 1
ATOM 1499 C CA . LEU A 1 189 ? 15.008 -16.141 -15.359 1 92.56 189 LEU A CA 1
ATOM 1500 C C . LEU A 1 189 ? 16.062 -15.82 -14.312 1 92.56 189 LEU A C 1
ATOM 1502 O O . LEU A 1 189 ? 17.25 -16.078 -14.523 1 92.56 189 LEU A O 1
ATOM 1506 N N . LYS A 1 190 ? 15.656 -15.328 -13.211 1 91.75 190 LYS A N 1
ATOM 1507 C CA . LYS A 1 190 ? 16.594 -14.914 -12.172 1 91.75 190 LYS A CA 1
ATOM 1508 C C . LYS A 1 190 ? 16.828 -16.031 -11.164 1 91.75 190 LYS A C 1
ATOM 1510 O O . LYS A 1 190 ? 17.5 -15.836 -10.148 1 91.75 190 LYS A O 1
ATOM 1515 N N . GLY A 1 191 ? 16.203 -17.156 -11.398 1 91.75 191 GLY A N 1
ATOM 1516 C CA . GLY A 1 191 ? 16.562 -18.344 -10.625 1 91.75 191 GLY A CA 1
ATOM 1517 C C . GLY A 1 191 ? 15.508 -18.734 -9.609 1 91.75 191 GLY A C 1
ATOM 1518 O O . GLY A 1 191 ? 15.789 -19.469 -8.672 1 91.75 191 GLY A O 1
ATOM 1519 N N . ALA A 1 192 ? 14.266 -18.234 -9.758 1 95.12 192 ALA A N 1
ATOM 1520 C CA . ALA A 1 192 ? 13.203 -18.688 -8.867 1 95.12 192 ALA A CA 1
ATOM 1521 C C . ALA A 1 192 ? 12.945 -20.172 -9.039 1 95.12 192 ALA A C 1
ATOM 1523 O O . ALA A 1 192 ? 12.922 -20.688 -10.164 1 95.12 192 ALA A O 1
ATOM 1524 N N . ASP A 1 193 ? 12.844 -20.906 -7.945 1 95.38 193 ASP A N 1
ATOM 1525 C CA . ASP A 1 193 ? 12.617 -22.344 -7.93 1 95.38 193 ASP A CA 1
ATOM 1526 C C . ASP A 1 193 ? 11.125 -22.672 -8.016 1 95.38 193 ASP A C 1
ATOM 1528 O O . ASP A 1 193 ? 10.375 -22.438 -7.066 1 95.38 193 ASP A O 1
ATOM 1532 N N . ARG A 1 194 ? 10.68 -23.188 -9.117 1 95.38 194 ARG A N 1
ATOM 1533 C CA . ARG A 1 194 ? 9.266 -23.453 -9.367 1 95.38 194 ARG A CA 1
ATOM 1534 C C . ARG A 1 194 ? 8.805 -24.719 -8.664 1 95.38 194 ARG A C 1
ATOM 1536 O O . ARG A 1 194 ? 7.609 -25.016 -8.617 1 95.38 194 ARG A O 1
ATOM 1543 N N . THR A 1 195 ? 9.688 -25.469 -8.031 1 95.56 195 THR A N 1
ATOM 1544 C CA . THR A 1 195 ? 9.344 -26.75 -7.418 1 95.56 195 THR A CA 1
ATOM 1545 C C . THR A 1 195 ? 9.062 -26.578 -5.93 1 95.56 195 THR A C 1
ATOM 1547 O O . THR A 1 195 ? 8.602 -27.516 -5.27 1 95.56 195 THR A O 1
ATOM 1550 N N . LEU A 1 196 ? 9.336 -25.422 -5.379 1 96.5 196 LEU A N 1
ATOM 1551 C CA . LEU A 1 196 ? 9.125 -25.188 -3.953 1 96.5 196 LEU A CA 1
ATOM 1552 C C . LEU A 1 196 ? 7.641 -25.234 -3.605 1 96.5 196 LEU A C 1
ATOM 1554 O O . LEU A 1 196 ? 6.809 -24.719 -4.355 1 96.5 196 LEU A O 1
ATOM 1558 N N . LYS A 1 197 ? 7.309 -25.875 -2.504 1 96.81 197 LYS A N 1
ATOM 1559 C CA . LYS A 1 197 ? 5.93 -26 -2.043 1 96.81 197 LYS A CA 1
ATOM 1560 C C . LYS A 1 197 ? 5.656 -25.078 -0.861 1 96.81 197 LYS A C 1
ATOM 1562 O O . LYS A 1 197 ? 6.531 -24.859 -0.025 1 96.81 197 LYS A O 1
ATOM 1567 N N . ASN A 1 198 ? 4.461 -24.531 -0.86 1 96.12 198 ASN A N 1
ATOM 1568 C CA . ASN A 1 198 ? 4.062 -23.75 0.307 1 96.12 198 ASN A CA 1
ATOM 1569 C C . ASN A 1 198 ? 3.588 -24.656 1.446 1 96.12 198 ASN A C 1
ATOM 1571 O O . ASN A 1 198 ? 3.783 -25.875 1.407 1 96.12 198 ASN A O 1
ATOM 1575 N N . GLN A 1 199 ? 3.055 -24.094 2.508 1 94.75 199 GLN A N 1
ATOM 1576 C CA . GLN A 1 199 ? 2.666 -24.859 3.693 1 94.75 199 GLN A CA 1
ATOM 1577 C C . GLN A 1 199 ? 1.524 -25.812 3.381 1 94.75 199 GLN A C 1
ATOM 1579 O O . GLN A 1 199 ? 1.361 -26.844 4.059 1 94.75 199 GLN A O 1
ATOM 1584 N N . ASP A 1 200 ? 0.715 -25.516 2.412 1 94.56 200 ASP A N 1
ATOM 1585 C CA . ASP A 1 200 ? -0.398 -26.359 2.012 1 94.56 200 ASP A CA 1
ATOM 1586 C C . ASP A 1 200 ? 0.063 -27.453 1.037 1 94.56 200 ASP A C 1
ATOM 1588 O O . ASP A 1 200 ? -0.755 -28.203 0.502 1 94.56 200 ASP A O 1
ATOM 1592 N N . GLY A 1 201 ? 1.32 -27.469 0.707 1 95.31 201 GLY A N 1
ATOM 1593 C CA . GLY A 1 201 ? 1.88 -28.469 -0.179 1 95.31 201 GLY A CA 1
ATOM 1594 C C . GLY A 1 201 ? 1.696 -28.141 -1.648 1 95.31 201 GLY A C 1
ATOM 1595 O O . GLY A 1 201 ? 1.776 -29.031 -2.502 1 95.31 201 GLY A O 1
ATOM 1596 N N . LEU A 1 202 ? 1.479 -26.922 -1.937 1 95.44 202 LEU A N 1
ATOM 1597 C CA . LEU A 1 202 ? 1.202 -26.547 -3.318 1 95.44 202 LEU A CA 1
ATOM 1598 C C . LEU A 1 202 ? 2.414 -25.859 -3.949 1 95.44 202 LEU A C 1
ATOM 1600 O O . LEU A 1 202 ? 2.99 -24.938 -3.369 1 95.44 202 LEU A O 1
ATOM 1604 N N . THR A 1 203 ? 2.795 -26.312 -5.133 1 96.19 203 THR A N 1
ATOM 1605 C CA . THR A 1 203 ? 3.775 -25.625 -5.957 1 96.19 203 THR A CA 1
ATOM 1606 C C . THR A 1 203 ? 3.115 -24.484 -6.738 1 96.19 203 THR A C 1
ATOM 1608 O O . THR A 1 203 ? 1.886 -24.406 -6.801 1 96.19 203 THR A O 1
ATOM 1611 N N . PRO A 1 204 ? 3.947 -23.547 -7.301 1 95.81 204 PRO A N 1
ATOM 1612 C CA . PRO A 1 204 ? 3.346 -22.531 -8.156 1 95.81 204 PRO A CA 1
ATOM 1613 C C . PRO A 1 204 ? 2.48 -23.109 -9.266 1 95.81 204 PRO A C 1
ATOM 1615 O O . PRO A 1 204 ? 1.419 -22.578 -9.586 1 95.81 204 PRO A O 1
ATOM 1618 N N . LEU A 1 205 ? 2.863 -24.203 -9.797 1 92.69 205 LEU A N 1
ATOM 1619 C CA . LEU A 1 205 ? 2.078 -24.875 -10.828 1 92.69 205 LEU A CA 1
ATOM 1620 C C . LEU A 1 205 ? 0.747 -25.359 -10.266 1 92.69 205 LEU A C 1
ATOM 1622 O O . LEU A 1 205 ? -0.298 -25.188 -10.898 1 92.69 205 LEU A O 1
ATOM 1626 N N . ASP A 1 206 ? 0.807 -26.016 -9.078 1 91.94 206 ASP A N 1
ATOM 1627 C CA . ASP A 1 206 ? -0.416 -26.469 -8.43 1 91.94 206 ASP A CA 1
ATOM 1628 C C . ASP A 1 206 ? -1.394 -25.328 -8.211 1 91.94 206 ASP A C 1
ATOM 1630 O O . ASP A 1 206 ? -2.607 -25.5 -8.352 1 91.94 206 ASP A O 1
ATOM 1634 N N . LEU A 1 207 ? -0.838 -24.172 -7.852 1 92.62 207 LEU A N 1
ATOM 1635 C CA . LEU A 1 207 ? -1.664 -23 -7.637 1 92.62 207 LEU A CA 1
ATOM 1636 C C . LEU A 1 207 ? -2.365 -22.578 -8.922 1 92.62 207 LEU A C 1
ATOM 1638 O O . LEU A 1 207 ? -3.549 -22.234 -8.906 1 92.62 207 LEU A O 1
ATOM 1642 N N . CYS A 1 208 ? -1.658 -22.578 -9.984 1 89.69 208 CYS A N 1
ATOM 1643 C CA . CYS A 1 208 ? -2.209 -22.219 -11.281 1 89.69 208 CYS A CA 1
ATOM 1644 C C . CYS A 1 208 ? -3.406 -23.109 -11.625 1 89.69 208 CYS A C 1
ATOM 1646 O O . CYS A 1 208 ? -4.41 -22.609 -12.148 1 89.69 208 CYS A O 1
ATOM 1648 N N . LEU A 1 209 ? -3.281 -24.297 -11.336 1 87.25 209 LEU A N 1
ATOM 1649 C CA . LEU A 1 209 ? -4.309 -25.281 -11.68 1 87.25 209 LEU A CA 1
ATOM 1650 C C . LEU A 1 209 ? -5.582 -25.031 -10.883 1 87.25 209 LEU A C 1
ATOM 1652 O O . LEU A 1 209 ? -6.672 -25.422 -11.305 1 87.25 209 LEU A O 1
ATOM 1656 N N . ARG A 1 210 ? -5.457 -24.344 -9.805 1 87.44 210 ARG A N 1
ATOM 1657 C CA . ARG A 1 210 ? -6.602 -24.094 -8.938 1 87.44 210 ARG A CA 1
ATOM 1658 C C . ARG A 1 210 ? -7.273 -22.766 -9.273 1 87.44 210 ARG A C 1
ATOM 1660 O O . ARG A 1 210 ? -8.438 -22.547 -8.922 1 87.44 210 ARG A O 1
ATOM 1667 N N . LEU A 1 211 ? -6.555 -21.828 -9.859 1 84.06 211 LEU A N 1
ATOM 1668 C CA . LEU A 1 211 ? -7.039 -20.469 -10.125 1 84.06 211 LEU A CA 1
ATOM 1669 C C . LEU A 1 211 ? -8.023 -20.469 -11.297 1 84.06 211 LEU A C 1
ATOM 1671 O O . LEU A 1 211 ? -8.766 -19.5 -11.484 1 84.06 211 LEU A O 1
ATOM 1675 N N . GLY A 1 212 ? -8.242 -21.484 -11.938 1 74.19 212 GLY A N 1
ATOM 1676 C CA . GLY A 1 212 ? -9.289 -21.625 -12.93 1 74.19 212 GLY A CA 1
ATOM 1677 C C . GLY A 1 212 ? -8.773 -21.609 -14.359 1 74.19 212 GLY A C 1
ATOM 1678 O O . GLY A 1 212 ? -7.566 -21.484 -14.578 1 74.19 212 GLY A O 1
ATOM 1679 N N . HIS A 1 213 ? -9.844 -21.688 -15.156 1 70.31 213 HIS A N 1
ATOM 1680 C CA . HIS A 1 213 ? -9.578 -21.875 -16.578 1 70.31 213 HIS A CA 1
ATOM 1681 C C . HIS A 1 213 ? -9.656 -20.547 -17.328 1 70.31 213 HIS A C 1
ATOM 1683 O O . HIS A 1 213 ? -10.734 -19.953 -17.438 1 70.31 213 HIS A O 1
ATOM 1689 N N . ASN A 1 214 ? -8.453 -20 -17.594 1 76.69 214 ASN A N 1
ATOM 1690 C CA . ASN A 1 214 ? -8.383 -18.844 -18.484 1 76.69 214 ASN A CA 1
ATOM 1691 C C . ASN A 1 214 ? -7.082 -18.828 -19.266 1 76.69 214 ASN A C 1
ATOM 1693 O O . ASN A 1 214 ? -6.191 -19.641 -19.031 1 76.69 214 ASN A O 1
ATOM 1697 N N . VAL A 1 215 ? -7.094 -18.016 -20.234 1 76.88 215 VAL A N 1
ATOM 1698 C CA . VAL A 1 215 ? -5.973 -17.938 -21.172 1 76.88 215 VAL A CA 1
ATOM 1699 C C . VAL A 1 215 ? -4.684 -17.672 -20.406 1 76.88 215 VAL A C 1
ATOM 1701 O O . VAL A 1 215 ? -3.635 -18.25 -20.703 1 76.88 215 VAL A O 1
ATOM 1704 N N . ARG A 1 216 ? -4.758 -16.891 -19.406 1 84.75 216 ARG A N 1
ATOM 1705 C CA . ARG A 1 216 ? -3.564 -16.516 -18.656 1 84.75 216 ARG A CA 1
ATOM 1706 C C . ARG A 1 216 ? -3.039 -17.703 -17.859 1 84.75 216 ARG A C 1
ATOM 1708 O O . ARG A 1 216 ? -1.826 -17.906 -17.75 1 84.75 216 ARG A O 1
ATOM 1715 N N . THR A 1 217 ? -4.008 -18.406 -17.312 1 86.81 217 THR A N 1
ATOM 1716 C CA . THR A 1 217 ? -3.615 -19.594 -16.562 1 86.81 217 THR A CA 1
ATOM 1717 C C . THR A 1 217 ? -2.889 -20.594 -17.469 1 86.81 217 THR A C 1
ATOM 1719 O O . THR A 1 217 ? -1.878 -21.172 -17.062 1 86.81 217 THR A O 1
ATOM 1722 N N . TYR A 1 218 ? -3.361 -20.703 -18.625 1 83.44 218 TYR A N 1
ATOM 1723 C CA . TYR A 1 218 ? -2.748 -21.609 -19.578 1 83.44 218 TYR A CA 1
ATOM 1724 C C . TYR A 1 218 ? -1.333 -21.172 -19.938 1 83.44 218 TYR A C 1
ATOM 1726 O O . TYR A 1 218 ? -0.414 -21.984 -20 1 83.44 218 TYR A O 1
ATOM 1734 N N . GLU A 1 219 ? -1.226 -19.953 -20.141 1 87.12 219 GLU A N 1
ATOM 1735 C CA . GLU A 1 219 ? 0.091 -19.406 -20.469 1 87.12 219 GLU A CA 1
ATOM 1736 C C . GLU A 1 219 ? 1.07 -19.625 -19.312 1 87.12 219 GLU A C 1
ATOM 1738 O O . GLU A 1 219 ? 2.24 -19.938 -19.531 1 87.12 219 GLU A O 1
ATOM 1743 N N . LEU A 1 220 ? 0.576 -19.469 -18.172 1 92.06 220 LEU A N 1
ATOM 1744 C CA . LEU A 1 220 ? 1.415 -19.656 -16.984 1 92.06 220 LEU A CA 1
ATOM 1745 C C . LEU A 1 220 ? 1.845 -21.109 -16.844 1 92.06 220 LEU A C 1
ATOM 1747 O O . LEU A 1 220 ? 3.004 -21.391 -16.531 1 92.06 220 LEU A O 1
ATOM 1751 N N . ILE A 1 221 ? 0.898 -22.016 -17.078 1 89.12 221 ILE A N 1
ATOM 1752 C CA . ILE A 1 221 ? 1.19 -23.438 -16.969 1 89.12 221 ILE A CA 1
ATOM 1753 C C . ILE A 1 221 ? 2.244 -23.844 -18 1 89.12 221 ILE A C 1
ATOM 1755 O O . ILE A 1 221 ? 3.207 -24.531 -17.688 1 89.12 221 ILE A O 1
ATOM 1759 N N . LYS A 1 222 ? 2.061 -23.297 -19.156 1 87.81 222 LYS A N 1
ATOM 1760 C CA . LYS A 1 222 ? 3.029 -23.562 -20.219 1 87.81 222 LYS A CA 1
ATOM 1761 C C . LYS A 1 222 ? 4.41 -23.031 -19.844 1 87.81 222 LYS A C 1
ATOM 1763 O O . LYS A 1 222 ? 5.418 -23.719 -20.047 1 87.81 222 LYS A O 1
ATOM 1768 N N . LEU A 1 223 ? 4.422 -21.891 -19.297 1 90.19 223 LEU A N 1
ATOM 1769 C CA . LEU A 1 223 ? 5.676 -21.266 -18.906 1 90.19 223 LEU A CA 1
ATOM 1770 C C . LEU A 1 223 ? 6.344 -22.031 -17.781 1 90.19 223 LEU A C 1
ATOM 1772 O O . LEU A 1 223 ? 7.551 -22.281 -17.812 1 90.19 223 LEU A O 1
ATOM 1776 N N . LEU A 1 224 ? 5.578 -22.453 -16.797 1 92.31 224 LEU A N 1
ATOM 1777 C CA . LEU A 1 224 ? 6.117 -23.141 -15.625 1 92.31 224 LEU A CA 1
ATOM 1778 C C . LEU A 1 224 ? 6.617 -24.531 -15.992 1 92.31 224 LEU A C 1
ATOM 1780 O O . LEU A 1 224 ? 7.621 -25 -15.445 1 92.31 224 LEU A O 1
ATOM 1784 N N . LYS A 1 225 ? 5.98 -25.172 -16.906 1 88.31 225 LYS A N 1
ATOM 1785 C CA . LYS A 1 225 ? 6.332 -26.547 -17.281 1 88.31 225 LYS A CA 1
ATOM 1786 C C . LYS A 1 225 ? 7.504 -26.562 -18.25 1 88.31 225 LYS A C 1
ATOM 1788 O O . LYS A 1 225 ? 8.359 -27.453 -18.188 1 88.31 225 LYS A O 1
ATOM 1793 N N . ASN A 1 226 ? 7.617 -25.516 -19.109 1 83.5 226 ASN A N 1
ATOM 1794 C CA . ASN A 1 226 ? 8.586 -25.562 -20.203 1 83.5 226 ASN A CA 1
ATOM 1795 C C . ASN A 1 226 ? 9.773 -24.641 -19.938 1 83.5 226 ASN A C 1
ATOM 1797 O O . ASN A 1 226 ? 10.688 -24.547 -20.75 1 83.5 226 ASN A O 1
ATOM 1801 N N . PHE A 1 227 ? 9.703 -24.078 -18.812 1 82.88 227 PHE A N 1
ATOM 1802 C CA . PHE A 1 227 ? 10.781 -23.125 -18.578 1 82.88 227 PHE A CA 1
ATOM 1803 C C . PHE A 1 227 ? 12.125 -23.844 -18.469 1 82.88 227 PHE A C 1
ATOM 1805 O O . PHE A 1 227 ? 12.258 -24.812 -17.703 1 82.88 227 PHE A O 1
ATOM 1812 N N . ARG A 1 228 ? 13.016 -23.625 -19.422 1 74.75 228 ARG A N 1
ATOM 1813 C CA . ARG A 1 228 ? 14.383 -24.125 -19.406 1 74.75 228 ARG A CA 1
ATOM 1814 C C . ARG A 1 228 ? 15.391 -22.984 -19.406 1 74.75 228 ARG A C 1
ATOM 1816 O O . ARG A 1 228 ? 15.164 -21.953 -20.047 1 74.75 228 ARG A O 1
ATOM 1823 N N . ILE A 1 229 ? 16.094 -22.734 -18.234 1 60.44 229 ILE A N 1
ATOM 1824 C CA . ILE A 1 229 ? 17.141 -21.734 -18.234 1 60.44 229 ILE A CA 1
ATOM 1825 C C . ILE A 1 229 ? 18.156 -22.047 -19.328 1 60.44 229 ILE A C 1
ATOM 1827 O O . ILE A 1 229 ? 18.703 -23.156 -19.391 1 60.44 229 ILE A O 1
ATOM 1831 N N . SER A 1 230 ? 17.891 -21.641 -20.5 1 49.56 230 SER A N 1
ATOM 1832 C CA . SER A 1 230 ? 19 -21.859 -21.422 1 49.56 230 SER A CA 1
ATOM 1833 C C . SER A 1 230 ? 20.328 -21.438 -20.797 1 49.56 230 SER A C 1
ATOM 1835 O O . SER A 1 230 ? 20.438 -20.375 -20.188 1 49.56 230 SER A O 1
ATOM 1837 N N . LYS A 1 231 ? 21.094 -22.312 -20.109 1 44.25 231 LYS A N 1
ATOM 1838 C CA . LYS A 1 231 ? 22.516 -22.062 -19.844 1 44.25 231 LYS A CA 1
ATOM 1839 C C . LYS A 1 231 ? 23.109 -21.141 -20.906 1 44.25 231 LYS A C 1
ATOM 1841 O O . LYS A 1 231 ? 23.484 -21.594 -21.984 1 44.25 231 LYS A O 1
ATOM 1846 N N . GLN A 1 232 ? 22.672 -20.016 -21.25 1 38.31 232 GLN A N 1
ATOM 1847 C CA . GLN A 1 232 ? 23.656 -19.234 -22 1 38.31 232 GLN A CA 1
ATOM 1848 C C . GLN A 1 232 ? 24.938 -19.047 -21.188 1 38.31 232 GLN A C 1
ATOM 1850 O O . GLN A 1 232 ? 24.891 -18.641 -20.016 1 38.31 232 GLN A O 1
ATOM 1855 N N . HIS A 1 233 ? 26.031 -19.812 -21.469 1 36.62 233 HIS A N 1
ATOM 1856 C CA . HIS A 1 233 ? 27.453 -19.578 -21.328 1 36.62 233 HIS A CA 1
ATOM 1857 C C . HIS A 1 233 ? 27.766 -18.078 -21.344 1 36.62 233 HIS A C 1
ATOM 1859 O O . HIS A 1 233 ? 27.5 -17.406 -22.344 1 36.62 233 HIS A O 1
ATOM 1865 N N . ASN A 1 234 ? 27.578 -17.297 -20.406 1 34.06 234 ASN A N 1
ATOM 1866 C CA . ASN A 1 234 ? 28.484 -16.172 -20.328 1 34.06 234 ASN A CA 1
ATOM 1867 C C . ASN A 1 234 ? 29.906 -16.562 -20.688 1 34.06 234 ASN A C 1
ATOM 1869 O O . ASN A 1 234 ? 30.609 -17.203 -19.906 1 34.06 234 ASN A O 1
ATOM 1873 N N . SER A 1 235 ? 30.188 -17.016 -21.844 1 30.09 235 SER A N 1
ATOM 1874 C CA . SER A 1 235 ? 31.469 -16.672 -22.422 1 30.09 235 SER A CA 1
ATOM 1875 C C . SER A 1 235 ? 31.719 -15.172 -22.391 1 30.09 235 SER A C 1
ATOM 1877 O O . SER A 1 235 ? 31.328 -14.445 -23.297 1 30.09 235 SER A O 1
ATOM 1879 N N . PHE A 1 236 ? 31.391 -14.375 -21.281 1 28.08 236 PHE A N 1
ATOM 1880 C CA . PHE A 1 236 ? 32.406 -13.352 -21.172 1 28.08 236 PHE A CA 1
ATOM 1881 C C . PHE A 1 236 ? 33.656 -13.898 -20.484 1 28.08 236 PHE A C 1
ATOM 1883 O O . PHE A 1 236 ? 33.562 -14.781 -19.625 1 28.08 236 PHE A O 1
ATOM 1890 N N . MET B 1 1 ? -8.586 -6.141 -31.516 1 27.89 1 MET B N 1
ATOM 1891 C CA . MET B 1 1 ? -8.383 -6.785 -30.219 1 27.89 1 MET B CA 1
ATOM 1892 C C . MET B 1 1 ? -9.109 -8.125 -30.156 1 27.89 1 MET B C 1
ATOM 1894 O O . MET B 1 1 ? -10.328 -8.164 -30.016 1 27.89 1 MET B O 1
ATOM 1898 N N . ASP B 1 2 ? -8.703 -9.109 -30.875 1 34.5 2 ASP B N 1
ATOM 1899 C CA . ASP B 1 2 ? -9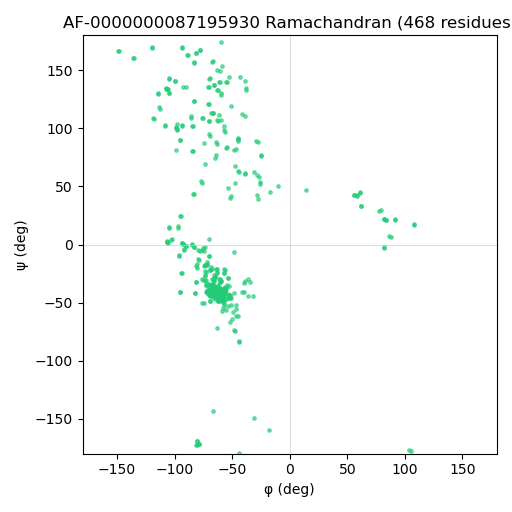.352 -10.367 -31.234 1 34.5 2 ASP B CA 1
ATOM 1900 C C . ASP B 1 2 ? -9.633 -11.211 -30 1 34.5 2 ASP B C 1
ATOM 1902 O O . ASP B 1 2 ? -8.797 -11.312 -29.094 1 34.5 2 ASP B O 1
ATOM 1906 N N . SER B 1 3 ? -10.859 -11.281 -29.625 1 36.44 3 SER B N 1
ATOM 1907 C CA . SER B 1 3 ? -11.602 -11.984 -28.594 1 36.44 3 SER B CA 1
ATOM 1908 C C . SER B 1 3 ? -11.164 -13.445 -28.5 1 36.44 3 SER B C 1
ATOM 1910 O O . SER B 1 3 ? -11.5 -14.258 -29.359 1 36.44 3 SER B O 1
ATOM 1912 N N . VAL B 1 4 ? -10.008 -13.75 -28.188 1 41.75 4 VAL B N 1
ATOM 1913 C CA . VAL B 1 4 ? -9.664 -15.148 -27.984 1 41.75 4 VAL B CA 1
ATOM 1914 C C . VAL B 1 4 ? -10.75 -15.828 -27.141 1 41.75 4 VAL B C 1
ATOM 1916 O O . VAL B 1 4 ? -10.953 -15.469 -25.969 1 41.75 4 VAL B O 1
ATOM 1919 N N . SER B 1 5 ? -11.766 -16.375 -27.75 1 42.28 5 SER B N 1
ATOM 1920 C CA . SER B 1 5 ? -12.969 -17.047 -27.25 1 42.28 5 SER B CA 1
ATOM 1921 C C . SER B 1 5 ? -12.609 -18.281 -26.438 1 42.28 5 SER B C 1
ATOM 1923 O O . SER B 1 5 ? -11.508 -18.812 -26.547 1 42.28 5 SER B O 1
ATOM 1925 N N . LEU B 1 6 ? -13.438 -18.656 -25.422 1 47.19 6 LEU B N 1
ATOM 1926 C CA . LEU B 1 6 ? -13.406 -19.922 -24.688 1 47.19 6 LEU B CA 1
ATOM 1927 C C . LEU B 1 6 ? -13.109 -21.078 -25.625 1 47.19 6 LEU B C 1
ATOM 1929 O O . LEU B 1 6 ? -12.43 -22.031 -25.25 1 47.19 6 LEU B O 1
ATOM 1933 N N . GLU B 1 7 ? -13.57 -20.922 -26.859 1 48.69 7 GLU B N 1
ATOM 1934 C CA . GLU B 1 7 ? -13.375 -21.938 -27.875 1 48.69 7 GLU B CA 1
ATOM 1935 C C . GLU B 1 7 ? -11.906 -22.031 -28.297 1 48.69 7 GLU B C 1
ATOM 1937 O O . GLU B 1 7 ? -11.383 -23.125 -28.5 1 48.69 7 GLU B O 1
ATOM 1942 N N . ASP B 1 8 ? -11.289 -20.984 -28.344 1 49.62 8 ASP B N 1
ATOM 1943 C CA . ASP B 1 8 ? -9.891 -21 -28.766 1 49.62 8 ASP B CA 1
ATOM 1944 C C . ASP B 1 8 ? -9 -21.578 -27.672 1 49.62 8 ASP B C 1
ATOM 1946 O O . ASP B 1 8 ? -8.023 -22.266 -27.953 1 49.62 8 ASP B O 1
ATOM 1950 N N . ILE B 1 9 ? -9.391 -21.375 -26.516 1 47.94 9 ILE B N 1
ATOM 1951 C CA . ILE B 1 9 ? -8.711 -21.969 -25.375 1 47.94 9 ILE B CA 1
ATOM 1952 C C . ILE B 1 9 ? -8.898 -23.484 -25.375 1 47.94 9 ILE B C 1
ATOM 1954 O O . ILE B 1 9 ? -7.953 -24.234 -25.156 1 47.94 9 ILE B O 1
ATOM 1958 N N . ALA B 1 10 ? -10.109 -23.938 -25.688 1 48.47 10 ALA B N 1
ATOM 1959 C CA . ALA B 1 10 ? -10.398 -25.359 -25.812 1 48.47 10 ALA B CA 1
ATOM 1960 C C . ALA B 1 10 ? -9.5 -26 -26.859 1 48.47 10 ALA B C 1
ATOM 1962 O O . ALA B 1 10 ? -8.992 -27.109 -26.672 1 48.47 10 ALA B O 1
ATOM 1963 N N . GLU B 1 11 ? -9.367 -25.375 -27.953 1 50.16 11 GLU B N 1
ATOM 1964 C CA . GLU B 1 11 ? -8.492 -25.891 -29 1 50.16 11 GLU B CA 1
ATOM 1965 C C . GLU B 1 11 ? -7.035 -25.922 -28.547 1 50.16 11 GLU B C 1
ATOM 1967 O O . GLU B 1 11 ? -6.301 -26.859 -28.844 1 50.16 11 GLU B O 1
ATOM 1972 N N . LEU B 1 12 ? -6.676 -24.922 -27.859 1 48.16 12 LEU B N 1
ATOM 1973 C CA . LEU B 1 12 ? -5.32 -24.891 -27.312 1 48.16 12 LEU B CA 1
ATOM 1974 C C . LEU B 1 12 ? -5.113 -25.984 -26.281 1 48.16 12 LEU B C 1
ATOM 1976 O O . LEU B 1 12 ? -4.051 -26.609 -26.234 1 48.16 12 LEU B O 1
ATOM 1980 N N . PHE B 1 13 ? -6.148 -26.219 -25.547 1 49.12 13 PHE B N 1
ATOM 1981 C CA . PHE B 1 13 ? -6.125 -27.297 -24.547 1 49.12 13 PHE B CA 1
ATOM 1982 C C . PHE B 1 13 ? -6.035 -28.656 -25.234 1 49.12 13 PHE B C 1
ATOM 1984 O O . PHE B 1 13 ? -5.422 -29.578 -24.703 1 49.12 13 PHE B O 1
ATOM 1991 N N . ASN B 1 14 ? -6.789 -28.781 -26.297 1 44.03 14 ASN B N 1
ATOM 1992 C CA . ASN B 1 14 ? -6.844 -30.047 -27.016 1 44.03 14 ASN B CA 1
ATOM 1993 C C . ASN B 1 14 ? -5.656 -30.203 -27.969 1 44.03 14 ASN B C 1
ATOM 1995 O O . ASN B 1 14 ? -5.531 -31.219 -28.656 1 44.03 14 ASN B O 1
ATOM 1999 N N . SER B 1 15 ? -4.98 -29.156 -28.312 1 41.25 15 SER B N 1
ATOM 2000 C CA . SER B 1 15 ? -3.902 -29.391 -29.281 1 41.25 15 SER B CA 1
ATOM 2001 C C . SER B 1 15 ? -2.756 -30.172 -28.625 1 41.25 15 SER B C 1
ATOM 2003 O O . SER B 1 15 ? -2.217 -29.75 -27.609 1 41.25 15 SER B O 1
ATOM 2005 N N . SER B 1 16 ? -2.623 -31.422 -28.688 1 38.31 16 SER B N 1
ATOM 2006 C CA . SER B 1 16 ? -1.646 -32.5 -28.469 1 38.31 16 SER B CA 1
ATOM 2007 C C . SER B 1 16 ? -0.238 -32.031 -28.828 1 38.31 16 SER B C 1
ATOM 2009 O O . SER B 1 16 ? 0.73 -32.75 -28.641 1 38.31 16 SER B O 1
ATOM 2011 N N . GLN B 1 17 ? -0.012 -31.141 -29.812 1 37.25 17 GLN B N 1
ATOM 2012 C CA . GLN B 1 17 ? 1.303 -31.156 -30.453 1 37.25 17 GLN B CA 1
ATOM 2013 C C . GLN B 1 17 ? 2.309 -30.344 -29.641 1 37.25 17 GLN B C 1
ATOM 2015 O O . GLN B 1 17 ? 2.398 -29.125 -29.812 1 37.25 17 GLN B O 1
ATOM 2020 N N . TYR B 1 18 ? 2.34 -30.453 -28.359 1 40.94 18 TYR B N 1
ATOM 2021 C CA . TYR B 1 18 ? 3.5 -29.75 -27.812 1 40.94 18 TYR B CA 1
ATOM 2022 C C . TYR B 1 18 ? 4.797 -30.406 -28.281 1 40.94 18 TYR B C 1
ATOM 2024 O O . TYR B 1 18 ? 5.051 -31.578 -27.984 1 40.94 18 TYR B O 1
ATOM 2032 N N . VAL B 1 19 ? 5.336 -30.312 -29.516 1 39.69 19 VAL B N 1
ATOM 2033 C CA . VAL B 1 19 ? 6.621 -30.891 -29.875 1 39.69 19 VAL B CA 1
ATOM 2034 C C . VAL B 1 19 ? 7.754 -30.062 -29.281 1 39.69 19 VAL B C 1
ATOM 2036 O O . VAL B 1 19 ? 7.926 -28.891 -29.625 1 39.69 19 VAL B O 1
ATOM 2039 N N . PRO B 1 20 ? 8.273 -30.234 -28.016 1 40.94 20 PRO B N 1
ATOM 2040 C CA . PRO B 1 20 ? 9.609 -29.797 -27.625 1 40.94 20 PRO B CA 1
ATOM 2041 C C . PRO B 1 20 ? 10.648 -30 -28.734 1 40.94 20 PRO B C 1
ATOM 2043 O O . PRO B 1 20 ? 10.477 -30.859 -29.594 1 40.94 20 PRO B O 1
ATOM 2046 N N . ASP B 1 21 ? 11.414 -29.031 -28.984 1 39.56 21 ASP B N 1
ATOM 2047 C CA . ASP B 1 21 ? 12.422 -29.047 -30.031 1 39.56 21 ASP B CA 1
ATOM 2048 C C . ASP B 1 21 ? 13.102 -30.406 -30.141 1 39.56 21 ASP B C 1
ATOM 2050 O O . ASP B 1 21 ? 13.25 -31.109 -29.125 1 39.56 21 ASP B O 1
ATOM 2054 N N . GLU B 1 22 ? 13.32 -31.016 -31.406 1 36.59 22 GLU B N 1
ATOM 2055 C CA . GLU B 1 22 ? 13.914 -32.062 -32.219 1 36.59 22 GLU B CA 1
ATOM 2056 C C . GLU B 1 22 ? 15.398 -32.25 -31.906 1 36.59 22 GLU B C 1
ATOM 2058 O O . GLU B 1 22 ? 16.078 -33.031 -32.562 1 36.59 22 GLU B O 1
ATOM 2063 N N . THR B 1 23 ? 16.281 -31.656 -31.188 1 34.22 23 THR B N 1
ATOM 2064 C CA . THR B 1 23 ? 17.5 -31.906 -31.938 1 34.22 23 THR B CA 1
ATOM 2065 C C . THR B 1 23 ? 17.812 -33.406 -32 1 34.22 23 THR B C 1
ATOM 2067 O O . THR B 1 23 ? 18.484 -33.875 -32.906 1 34.22 23 THR B O 1
ATOM 2070 N N . GLU B 1 24 ? 18.266 -34.344 -31.031 1 35.5 24 GLU B N 1
ATOM 2071 C CA . GLU B 1 24 ? 19.344 -35.188 -31.531 1 35.5 24 GLU B CA 1
ATOM 2072 C C . GLU B 1 24 ? 18.859 -36.125 -32.656 1 35.5 24 GLU B C 1
ATOM 2074 O O . GLU B 1 24 ? 17.656 -36.188 -32.906 1 35.5 24 GLU B O 1
ATOM 2079 N N . ASP B 1 25 ? 19.422 -37.594 -32.781 1 36.66 25 ASP B N 1
ATOM 2080 C CA . ASP B 1 25 ? 19.453 -38.75 -33.688 1 36.66 25 ASP B CA 1
ATOM 2081 C C . ASP B 1 25 ? 18.047 -39.25 -33.969 1 36.66 25 ASP B C 1
ATOM 2083 O O . ASP B 1 25 ? 17.094 -38.938 -33.25 1 36.66 25 ASP B O 1
ATOM 2087 N N . GLY B 1 26 ? 17.781 -40.375 -35 1 36.72 26 GLY B N 1
ATOM 2088 C CA . GLY B 1 26 ? 16.844 -41.125 -35.812 1 36.72 26 GLY B CA 1
ATOM 2089 C C . GLY B 1 26 ? 15.578 -41.531 -35.062 1 36.72 26 GLY B C 1
ATOM 2090 O O . GLY B 1 26 ? 14.477 -41.375 -35.594 1 36.72 26 GLY B O 1
ATOM 2091 N N . LYS B 1 27 ? 15.523 -42.625 -34.281 1 37.97 27 LYS B N 1
ATOM 2092 C CA . LYS B 1 27 ? 14.43 -43.469 -33.844 1 37.97 27 LYS B CA 1
ATOM 2093 C C . LYS B 1 27 ? 13.578 -42.781 -32.781 1 37.97 27 LYS B C 1
ATOM 2095 O O . LYS B 1 27 ? 12.883 -43.469 -32 1 37.97 27 LYS B O 1
ATOM 2100 N N . SER B 1 28 ? 13.938 -41.594 -32.375 1 40.12 28 SER B N 1
ATOM 2101 C CA . SER B 1 28 ? 13.406 -41.125 -31.094 1 40.12 28 SER B CA 1
ATOM 2102 C C . SER B 1 28 ? 11.891 -40.969 -31.156 1 40.12 28 SER B C 1
ATOM 2104 O O . SER B 1 28 ? 11.367 -40.188 -31.969 1 40.12 28 SER B O 1
ATOM 2106 N N . ALA B 1 29 ? 11.102 -41.969 -30.875 1 38.66 29 ALA B N 1
ATOM 2107 C CA . ALA B 1 29 ? 9.688 -42.031 -30.547 1 38.66 29 ALA B CA 1
ATOM 2108 C C . ALA B 1 29 ? 9.211 -40.781 -29.859 1 38.66 29 ALA B C 1
ATOM 2110 O O . ALA B 1 29 ? 9.727 -40.406 -28.797 1 38.66 29 ALA B O 1
ATOM 2111 N N . ARG B 1 30 ? 8.766 -39.781 -30.5 1 41.75 30 ARG B N 1
ATOM 2112 C CA . ARG B 1 30 ? 8 -38.562 -30.25 1 41.75 30 ARG B CA 1
ATOM 2113 C C . ARG B 1 30 ? 7.059 -38.719 -29.078 1 41.75 30 ARG B C 1
ATOM 2115 O O . ARG B 1 30 ? 5.941 -39.219 -29.219 1 41.75 30 ARG B O 1
ATOM 2122 N N . SER B 1 31 ? 7.461 -39.344 -27.938 1 38.53 31 SER B N 1
ATOM 2123 C CA . SER B 1 31 ? 6.52 -39.406 -26.812 1 38.53 31 SER B CA 1
ATOM 2124 C C . SER B 1 31 ? 5.867 -38.062 -26.547 1 38.53 31 SER B C 1
ATOM 2126 O O . SER B 1 31 ? 6.555 -37.062 -26.312 1 38.53 31 SER B O 1
ATOM 2128 N N . ARG B 1 32 ? 4.844 -37.625 -27.203 1 43.44 32 ARG B N 1
ATOM 2129 C CA . ARG B 1 32 ? 3.883 -36.531 -27.062 1 43.44 32 ARG B CA 1
ATOM 2130 C C . ARG B 1 32 ? 3.639 -36.188 -25.609 1 43.44 32 ARG B C 1
ATOM 2132 O O . ARG B 1 32 ? 2.871 -36.875 -24.922 1 43.44 32 ARG B O 1
ATOM 2139 N N . ARG B 1 33 ? 4.594 -35.781 -24.922 1 50.75 33 ARG B N 1
ATOM 2140 C CA . ARG B 1 33 ? 4.328 -35.531 -23.5 1 50.75 33 ARG B CA 1
ATOM 2141 C C . ARG B 1 33 ? 3.203 -34.531 -23.328 1 50.75 33 ARG B C 1
ATOM 2143 O O . ARG B 1 33 ? 3.24 -33.438 -23.922 1 50.75 33 ARG B O 1
ATOM 2150 N N . LYS B 1 34 ? 1.953 -34.844 -23.078 1 62.66 34 LYS B N 1
ATOM 2151 C CA . LYS B 1 34 ? 0.742 -34.094 -22.766 1 62.66 34 LYS B CA 1
ATOM 2152 C C . LYS B 1 34 ? 1.039 -32.969 -21.781 1 62.66 34 LYS B C 1
ATOM 2154 O O . LYS B 1 34 ? 1.718 -33.188 -20.781 1 62.66 34 LYS B O 1
ATOM 2159 N N . LEU B 1 35 ? 0.885 -31.672 -22.391 1 70.25 35 LEU B N 1
ATOM 2160 C CA . LEU B 1 35 ? 1.056 -30.516 -21.531 1 70.25 35 LEU B CA 1
ATOM 2161 C C . LEU B 1 35 ? 0.389 -30.734 -20.172 1 70.25 35 LEU B C 1
ATOM 2163 O O . LEU B 1 35 ? 0.934 -30.344 -19.141 1 70.25 35 LEU B O 1
ATOM 2167 N N . PHE B 1 36 ? -0.815 -31.359 -20.375 1 74.69 36 PHE B N 1
ATOM 2168 C CA . PHE B 1 36 ? -1.575 -31.547 -19.141 1 74.69 36 PHE B CA 1
ATOM 2169 C C . PHE B 1 36 ? -1.715 -33.031 -18.812 1 74.69 36 PHE B C 1
ATOM 2171 O O . PHE B 1 36 ? -1.959 -33.844 -19.703 1 74.69 36 PHE B O 1
ATOM 2178 N N . THR B 1 37 ? -1.411 -33.375 -17.641 1 73.81 37 THR B N 1
ATOM 2179 C CA . THR B 1 37 ? -1.812 -34.656 -17.141 1 73.81 37 THR B CA 1
ATOM 2180 C C . THR B 1 37 ? -3.328 -34.75 -16.969 1 73.81 37 THR B C 1
ATOM 2182 O O . THR B 1 37 ? -4.016 -33.719 -17.016 1 73.81 37 THR B O 1
ATOM 2185 N N . ASP B 1 38 ? -3.873 -35.875 -16.969 1 74.62 38 ASP B N 1
ATOM 2186 C CA . ASP B 1 38 ? -5.312 -36.062 -16.797 1 74.62 38 ASP B CA 1
ATOM 2187 C C . ASP B 1 38 ? -5.801 -35.375 -15.531 1 74.62 38 ASP B C 1
ATOM 2189 O O . ASP B 1 38 ? -6.875 -34.75 -15.531 1 74.62 38 ASP B O 1
ATOM 2193 N N . GLU B 1 39 ? -5.039 -35.531 -14.531 1 76.06 39 GLU B N 1
ATOM 2194 C CA . GLU B 1 39 ? -5.41 -34.875 -13.281 1 76.06 39 GLU B CA 1
ATOM 2195 C C . GLU B 1 39 ? -5.438 -33.344 -13.43 1 76.06 39 GLU B C 1
ATOM 2197 O O . GLU B 1 39 ? -6.336 -32.688 -12.914 1 76.06 39 GLU B O 1
ATOM 2202 N N . GLU B 1 40 ? -4.449 -32.844 -14.164 1 76.62 40 GLU B N 1
ATOM 2203 C CA . GLU B 1 40 ? -4.367 -31.391 -14.383 1 76.62 40 GLU B CA 1
ATOM 2204 C C . GLU B 1 40 ? -5.531 -30.906 -15.234 1 76.62 40 GLU B C 1
ATOM 2206 O O . GLU B 1 40 ? -6.059 -29.812 -15 1 76.62 40 GLU B O 1
ATOM 2211 N N . LYS B 1 41 ? -5.945 -31.656 -16.094 1 72.12 41 LYS B N 1
ATOM 2212 C CA . LYS B 1 41 ? -7.074 -31.312 -16.953 1 72.12 41 LYS B CA 1
ATOM 2213 C C . LYS B 1 41 ? -8.367 -31.203 -16.141 1 72.12 41 LYS B C 1
ATOM 2215 O O . LYS B 1 41 ? -9.172 -30.297 -16.359 1 72.12 41 LYS B O 1
ATOM 2220 N N . VAL B 1 42 ? -8.492 -32.156 -15.266 1 73.12 42 VAL B N 1
ATOM 2221 C CA . VAL B 1 42 ? -9.695 -32.156 -14.43 1 73.12 42 VAL B CA 1
ATOM 2222 C C . VAL B 1 42 ? -9.734 -30.891 -13.578 1 73.12 42 VAL B C 1
ATOM 2224 O O . VAL B 1 42 ? -10.781 -30.266 -13.445 1 73.12 42 VAL B O 1
ATOM 2227 N N . LEU B 1 43 ? -8.602 -30.594 -13.062 1 70.31 43 LEU B N 1
ATOM 2228 C CA . LEU B 1 43 ? -8.531 -29.422 -12.195 1 70.31 43 LEU B CA 1
ATOM 2229 C C . LEU B 1 43 ? -8.805 -28.141 -12.977 1 70.31 43 LEU B C 1
ATOM 2231 O O . LEU B 1 43 ? -9.508 -27.25 -12.5 1 70.31 43 LEU B O 1
ATOM 2235 N N . LEU B 1 44 ? -8.305 -28.094 -14.141 1 72.5 44 LEU B N 1
ATOM 2236 C CA . LEU B 1 44 ? -8.438 -26.906 -14.977 1 72.5 44 LEU B CA 1
ATOM 2237 C C . LEU B 1 44 ? -9.867 -26.766 -15.5 1 72.5 44 LEU B C 1
ATOM 2239 O O . LEU B 1 44 ? -10.32 -25.656 -15.789 1 72.5 44 LEU B O 1
ATOM 2243 N N . ASN B 1 45 ? -10.492 -27.922 -15.516 1 67 45 ASN B N 1
ATOM 2244 C CA . ASN B 1 45 ? -11.82 -27.938 -16.125 1 67 45 ASN B CA 1
ATOM 2245 C C . ASN B 1 45 ? -12.914 -27.688 -15.094 1 67 45 ASN B C 1
ATOM 2247 O O . ASN B 1 45 ? -14.094 -27.641 -15.438 1 67 45 ASN B O 1
ATOM 2251 N N . ARG B 1 46 ? -12.352 -27.641 -14.016 1 68.94 46 ARG B N 1
ATOM 2252 C CA . ARG B 1 46 ? -13.383 -27.344 -13.016 1 68.94 46 ARG B CA 1
ATOM 2253 C C . ARG B 1 46 ? -14.07 -26.016 -13.328 1 68.94 46 ARG B C 1
ATOM 2255 O O . ARG B 1 46 ? -13.422 -25.047 -13.719 1 68.94 46 ARG B O 1
ATOM 2262 N N . ARG B 1 47 ? -15.352 -26.062 -13.328 1 64.62 47 ARG B N 1
ATOM 2263 C CA . ARG B 1 47 ? -16.172 -24.891 -13.625 1 64.62 47 ARG B CA 1
ATOM 2264 C C . ARG B 1 47 ? -15.852 -23.734 -12.68 1 64.62 47 ARG B C 1
ATOM 2266 O O . ARG B 1 47 ? -15.789 -22.578 -13.102 1 64.62 47 ARG B O 1
ATOM 2273 N N . LEU B 1 48 ? -15.617 -24.219 -11.43 1 73.31 48 LEU B N 1
ATOM 2274 C CA . LEU B 1 48 ? -15.367 -23.188 -10.445 1 73.31 48 LEU B CA 1
ATOM 2275 C C . LEU B 1 48 ? -13.93 -23.234 -9.938 1 73.31 48 LEU B C 1
ATOM 2277 O O . LEU B 1 48 ? -13.469 -24.297 -9.484 1 73.31 48 LEU B O 1
ATOM 2281 N N . PRO B 1 49 ? -13.227 -22.203 -10.203 1 78.88 49 PRO B N 1
ATOM 2282 C CA . PRO B 1 49 ? -11.883 -22.172 -9.633 1 78.88 49 PRO B CA 1
ATOM 2283 C C . PRO B 1 49 ? -11.875 -22.375 -8.125 1 78.88 49 PRO B C 1
ATOM 2285 O O . PRO B 1 49 ? -12.844 -22.016 -7.445 1 78.88 49 PRO B O 1
ATOM 2288 N N . ASP B 1 50 ? -10.93 -23.125 -7.664 1 82.88 50 ASP B N 1
ATOM 2289 C CA . ASP B 1 50 ? -10.742 -23.312 -6.227 1 82.88 50 ASP B CA 1
ATOM 2290 C C . ASP B 1 50 ? -9.914 -22.172 -5.633 1 82.88 50 ASP B C 1
ATOM 2292 O O . ASP B 1 50 ? -8.742 -22.359 -5.309 1 82.88 50 ASP B O 1
ATOM 2296 N N . LEU B 1 51 ? -10.516 -21.094 -5.375 1 83.31 51 LEU B N 1
ATOM 2297 C CA . LEU B 1 51 ? -9.836 -19.891 -4.926 1 83.31 51 LEU B CA 1
ATOM 2298 C C . LEU B 1 51 ? -9.359 -20.031 -3.482 1 83.31 51 LEU B C 1
ATOM 2300 O O . LEU B 1 51 ? -8.328 -19.469 -3.104 1 83.31 51 LEU B O 1
ATOM 2304 N N . GLU B 1 52 ? -10.156 -20.734 -2.729 1 83.38 52 GLU B N 1
ATOM 2305 C CA . GLU B 1 52 ? -9.766 -20.953 -1.339 1 83.38 52 GLU B CA 1
ATOM 2306 C C . GLU B 1 52 ? -8.508 -21.797 -1.244 1 83.38 52 GLU B C 1
ATOM 2308 O O . GLU B 1 52 ? -7.648 -21.562 -0.394 1 83.38 52 GLU B O 1
ATOM 2313 N N . GLY B 1 53 ? -8.43 -22.766 -2.156 1 85.5 53 GLY B N 1
ATOM 2314 C CA . GLY B 1 53 ? -7.258 -23.625 -2.178 1 85.5 53 GLY B CA 1
ATOM 2315 C C . GLY B 1 53 ? -6.02 -22.938 -2.719 1 85.5 53 GLY B C 1
ATOM 2316 O O . GLY B 1 53 ? -4.895 -23.328 -2.402 1 85.5 53 GLY B O 1
ATOM 2317 N N . ALA B 1 54 ? -6.188 -21.969 -3.541 1 87.38 54 ALA B N 1
ATOM 2318 C CA . ALA B 1 54 ? -5.074 -21.25 -4.145 1 87.38 54 ALA B CA 1
ATOM 2319 C C . ALA B 1 54 ? -4.75 -19.984 -3.348 1 87.38 54 ALA B C 1
ATOM 2321 O O . ALA B 1 54 ? -4.254 -19 -3.904 1 87.38 54 ALA B O 1
ATOM 2322 N N . ALA B 1 55 ? -5.098 -19.969 -2.045 1 90.62 55 ALA B N 1
ATOM 2323 C CA . ALA B 1 55 ? -4.918 -18.781 -1.219 1 90.62 55 ALA B CA 1
ATOM 2324 C C . ALA B 1 55 ? -4.316 -19.141 0.138 1 90.62 55 ALA B C 1
ATOM 2326 O O . ALA B 1 55 ? -4.195 -20.312 0.479 1 90.62 55 ALA B O 1
ATOM 2327 N N . SER B 1 56 ? -3.773 -18.203 0.769 1 90.94 56 SER B N 1
ATOM 2328 C CA . SER B 1 56 ? -3.426 -18.234 2.186 1 90.94 56 SER B CA 1
ATOM 2329 C C . SER B 1 56 ? -4.152 -17.141 2.955 1 90.94 56 SER B C 1
ATOM 2331 O O . SER B 1 56 ? -4.867 -16.328 2.363 1 90.94 56 SER B O 1
ATOM 2333 N N . SER B 1 57 ? -4.062 -17.219 4.297 1 87.88 57 SER B N 1
ATOM 2334 C CA . SER B 1 57 ? -4.707 -16.188 5.102 1 87.88 57 SER B CA 1
ATOM 2335 C C . SER B 1 57 ? -4.184 -14.797 4.738 1 87.88 57 SER B C 1
ATOM 2337 O O . SER B 1 57 ? -4.895 -13.805 4.887 1 87.88 57 SER B O 1
ATOM 2339 N N . LYS B 1 58 ? -2.992 -14.781 4.203 1 88.06 58 LYS B N 1
ATOM 2340 C CA . LYS B 1 58 ? -2.354 -13.5 3.9 1 88.06 58 LYS B CA 1
ATOM 2341 C C . LYS B 1 58 ? -2.584 -13.109 2.445 1 88.06 58 LYS B C 1
ATOM 2343 O O . LYS B 1 58 ? -2.828 -11.938 2.148 1 88.06 58 LYS B O 1
ATOM 2348 N N . TRP B 1 59 ? -2.48 -14.086 1.645 1 92.81 59 TRP B N 1
ATOM 2349 C CA . TRP B 1 59 ? -2.555 -13.828 0.209 1 92.81 59 TRP B CA 1
ATOM 2350 C C . TRP B 1 59 ? -3.865 -14.352 -0.369 1 92.81 59 TRP B C 1
ATOM 2352 O O . TRP B 1 59 ? -3.998 -15.547 -0.651 1 92.81 59 TRP B O 1
ATOM 2362 N N . LEU B 1 60 ? -4.773 -13.453 -0.587 1 92.88 60 LEU B N 1
ATOM 2363 C CA . LEU B 1 60 ? -6.062 -13.781 -1.187 1 92.88 60 LEU B CA 1
ATOM 2364 C C . LEU B 1 60 ? -6.125 -13.312 -2.637 1 92.88 60 LEU B C 1
ATOM 2366 O O . LEU B 1 60 ? -5.699 -12.195 -2.953 1 92.88 60 LEU B O 1
ATOM 2370 N N . PRO B 1 61 ? -6.609 -14.188 -3.49 1 92.5 61 PRO B N 1
ATOM 2371 C CA . PRO B 1 61 ? -6.633 -13.852 -4.914 1 92.5 61 PRO B CA 1
ATOM 2372 C C . PRO B 1 61 ? -7.297 -12.5 -5.191 1 92.5 61 PRO B C 1
ATOM 2374 O O . PRO B 1 61 ? -6.781 -11.703 -5.984 1 92.5 61 PRO B O 1
ATOM 2377 N N . LEU B 1 62 ? -8.43 -12.234 -4.539 1 90.38 62 LEU B N 1
ATOM 2378 C CA . LEU B 1 62 ? -9.117 -10.961 -4.754 1 90.38 62 LEU B CA 1
ATOM 2379 C C . LEU B 1 62 ? -8.219 -9.789 -4.363 1 90.38 62 LEU B C 1
ATOM 2381 O O . LEU B 1 62 ? -8.117 -8.812 -5.102 1 90.38 62 LEU B O 1
ATOM 2385 N N . HIS B 1 63 ? -7.551 -9.883 -3.203 1 91.56 63 HIS B N 1
ATOM 2386 C CA . HIS B 1 63 ? -6.648 -8.844 -2.719 1 91.56 63 HIS B CA 1
ATOM 2387 C C . HIS B 1 63 ? -5.449 -8.68 -3.643 1 91.56 63 HIS B C 1
ATOM 2389 O O . HIS B 1 63 ? -5.055 -7.555 -3.961 1 91.56 63 HIS B O 1
ATOM 2395 N N . THR B 1 64 ? -4.906 -9.797 -4.043 1 93.62 64 THR B N 1
ATOM 2396 C CA . THR B 1 64 ? -3.73 -9.773 -4.902 1 93.62 64 THR B CA 1
ATOM 2397 C C . THR B 1 64 ? -4.062 -9.156 -6.258 1 93.62 64 THR B C 1
ATOM 2399 O O . THR B 1 64 ? -3.303 -8.336 -6.777 1 93.62 64 THR B O 1
ATOM 2402 N N . LEU B 1 65 ? -5.176 -9.523 -6.832 1 93 65 LEU B N 1
ATOM 2403 C CA . LEU B 1 65 ? -5.582 -8.984 -8.125 1 93 65 LEU B CA 1
ATOM 2404 C C . LEU B 1 65 ? -5.93 -7.5 -8.016 1 93 65 LEU B C 1
ATOM 2406 O O . LEU B 1 65 ? -5.688 -6.73 -8.945 1 93 65 LEU B O 1
ATOM 2410 N N . ALA B 1 66 ? -6.512 -7.137 -6.871 1 91.81 66 ALA B N 1
ATOM 2411 C CA . ALA B 1 66 ? -6.797 -5.727 -6.629 1 91.81 66 ALA B CA 1
ATOM 2412 C C . ALA B 1 66 ? -5.508 -4.91 -6.559 1 91.81 66 ALA B C 1
ATOM 2414 O O . ALA B 1 66 ? -5.441 -3.797 -7.082 1 91.81 66 ALA B O 1
ATOM 2415 N N . ALA B 1 67 ? -4.516 -5.434 -5.91 1 92.56 67 ALA B N 1
ATOM 2416 C CA . ALA B 1 67 ? -3.232 -4.754 -5.754 1 92.56 67 ALA B CA 1
ATOM 2417 C C . ALA B 1 67 ? -2.496 -4.656 -7.086 1 92.56 67 ALA B C 1
ATOM 2419 O O . ALA B 1 67 ? -1.845 -3.646 -7.367 1 92.56 67 ALA B O 1
ATOM 2420 N N . SER B 1 68 ? -2.58 -5.691 -7.855 1 92.56 68 SER B N 1
ATOM 2421 C CA . SER B 1 68 ? -1.865 -5.723 -9.125 1 92.56 68 SER B CA 1
ATOM 2422 C C . SER B 1 68 ? -2.562 -4.863 -10.172 1 92.56 68 SER B C 1
ATOM 2424 O O . SER B 1 68 ? -1.927 -4.391 -11.117 1 92.56 68 SER B O 1
ATOM 2426 N N . GLY B 1 69 ? -3.867 -4.723 -10.094 1 91.75 69 GLY B N 1
ATOM 2427 C CA . GLY B 1 69 ? -4.609 -3.834 -10.977 1 91.75 69 GLY B CA 1
ATOM 2428 C C . GLY B 1 69 ? -5.113 -4.52 -12.234 1 91.75 69 GLY B C 1
ATOM 2429 O O . GLY B 1 69 ? -5.426 -3.861 -13.227 1 91.75 69 GLY B O 1
ATOM 2430 N N . ASP B 1 70 ? -5.211 -5.781 -12.195 1 89.12 70 ASP B N 1
ATOM 2431 C CA . ASP B 1 70 ? -5.715 -6.492 -13.359 1 89.12 70 ASP B CA 1
ATOM 2432 C C . ASP B 1 70 ? -7.242 -6.523 -13.375 1 89.12 70 ASP B C 1
ATOM 2434 O O . ASP B 1 70 ? -7.852 -7.398 -12.758 1 89.12 70 ASP B O 1
ATOM 2438 N N . PHE B 1 71 ? -7.766 -5.68 -14.18 1 89.75 71 PHE B N 1
ATOM 2439 C CA . PHE B 1 71 ? -9.211 -5.48 -14.18 1 89.75 71 PHE B CA 1
ATOM 2440 C C . PHE B 1 71 ? -9.922 -6.711 -14.727 1 89.75 71 PHE B C 1
ATOM 2442 O O . PHE B 1 71 ? -10.938 -7.145 -14.172 1 89.75 71 PHE B O 1
ATOM 2449 N N . TYR B 1 72 ? -9.422 -7.25 -15.781 1 88.38 72 TYR B N 1
ATOM 2450 C CA . TYR B 1 72 ? -10.062 -8.383 -16.438 1 88.38 72 TYR B CA 1
ATOM 2451 C C . TYR B 1 72 ? -10.141 -9.586 -15.508 1 88.38 72 TYR B C 1
ATOM 2453 O O . TYR B 1 72 ? -11.195 -10.195 -15.352 1 88.38 72 TYR B O 1
ATOM 2461 N N . LEU B 1 73 ? -9.062 -9.922 -14.875 1 88.19 73 LEU B N 1
ATOM 2462 C CA . LEU B 1 73 ? -9.023 -11.07 -13.984 1 88.19 73 LEU B CA 1
ATOM 2463 C C . LEU B 1 73 ? -9.891 -10.836 -12.75 1 88.19 73 LEU B C 1
ATOM 2465 O O . LEU B 1 73 ? -10.547 -11.758 -12.266 1 88.19 73 LEU B O 1
ATOM 2469 N N . LEU B 1 74 ? -9.852 -9.594 -12.258 1 89.38 74 LEU B N 1
ATOM 2470 C CA . LEU B 1 74 ? -10.672 -9.258 -11.102 1 89.38 74 LEU B CA 1
ATOM 2471 C C . LEU B 1 74 ? -12.156 -9.359 -11.438 1 89.38 74 LEU B C 1
ATOM 2473 O O . LEU B 1 74 ? -12.938 -9.883 -10.641 1 89.38 74 LEU B O 1
ATOM 2477 N N . ASP B 1 75 ? -12.5 -8.859 -12.594 1 88.31 75 ASP B N 1
ATOM 2478 C CA . ASP B 1 75 ? -13.891 -8.922 -13.047 1 88.31 75 ASP B CA 1
ATOM 2479 C C . ASP B 1 75 ? -14.352 -10.375 -13.188 1 88.31 75 ASP B C 1
ATOM 2481 O O . ASP B 1 75 ? -15.469 -10.719 -12.797 1 88.31 75 ASP B O 1
ATOM 2485 N N . ASN B 1 76 ? -13.5 -11.203 -13.742 1 84.44 76 ASN B N 1
ATOM 2486 C CA . ASN B 1 76 ? -13.805 -12.625 -13.891 1 84.44 76 ASN B CA 1
ATOM 2487 C C . ASN B 1 76 ? -13.969 -13.305 -12.531 1 84.44 76 ASN B C 1
ATOM 2489 O O . ASN B 1 76 ? -14.844 -14.156 -12.359 1 84.44 76 ASN B O 1
ATOM 2493 N N . LEU B 1 77 ? -13.141 -12.969 -11.625 1 85.19 77 LEU B N 1
ATOM 2494 C CA . LEU B 1 77 ? -13.18 -13.531 -10.281 1 85.19 77 LEU B CA 1
ATOM 2495 C C . LEU B 1 77 ? -14.492 -13.18 -9.586 1 85.19 77 LEU B C 1
ATOM 2497 O O . LEU B 1 77 ? -15.086 -14.023 -8.906 1 85.19 77 LEU B O 1
ATOM 2501 N N . LEU B 1 78 ? -14.93 -11.969 -9.711 1 84 78 LEU B N 1
ATOM 2502 C CA . LEU B 1 78 ? -16.109 -11.477 -9.016 1 84 78 LEU B CA 1
ATOM 2503 C C . LEU B 1 78 ? -17.375 -12.086 -9.602 1 84 78 LEU B C 1
ATOM 2505 O O . LEU B 1 78 ? -18.438 -12.031 -8.984 1 84 78 LEU B O 1
ATOM 2509 N N . LYS B 1 79 ? -17.141 -12.625 -10.797 1 81.31 79 LYS B N 1
ATOM 2510 C CA . LYS B 1 79 ? -18.281 -13.32 -11.406 1 81.31 79 LYS B CA 1
ATOM 2511 C C . LYS B 1 79 ? -18.531 -14.656 -10.703 1 81.31 79 LYS B C 1
ATOM 2513 O O . LYS B 1 79 ? -19.625 -15.219 -10.82 1 81.31 79 LYS B O 1
ATOM 2518 N N . HIS B 1 80 ? -17.484 -15.039 -9.992 1 76.81 80 HIS B N 1
ATOM 2519 C CA . HIS B 1 80 ? -17.594 -16.281 -9.25 1 76.81 80 HIS B CA 1
ATOM 2520 C C . HIS B 1 80 ? -17.953 -16.031 -7.785 1 76.81 80 HIS B C 1
ATOM 2522 O O . HIS B 1 80 ? -17.672 -14.953 -7.258 1 76.81 80 HIS B O 1
ATOM 2528 N N . LYS B 1 81 ? -19 -16.172 -7.227 1 74.44 81 LYS B N 1
ATOM 2529 C CA . LYS B 1 81 ? -19.547 -15.953 -5.887 1 74.44 81 LYS B CA 1
ATOM 2530 C C . LYS B 1 81 ? -18.438 -15.633 -4.891 1 74.44 81 LYS B C 1
ATOM 2532 O O . LYS B 1 81 ? -18.281 -16.312 -3.875 1 74.44 81 LYS B O 1
ATOM 2537 N N . VAL B 1 82 ? -17.625 -14.742 -5.207 1 78.25 82 VAL B N 1
ATOM 2538 C CA . VAL B 1 82 ? -16.594 -14.273 -4.297 1 78.25 82 VAL B CA 1
ATOM 2539 C C . VAL B 1 82 ? -17.094 -13.062 -3.51 1 78.25 82 VAL B C 1
ATOM 2541 O O . VAL B 1 82 ? -17.75 -12.188 -4.066 1 78.25 82 VAL B O 1
ATOM 2544 N N . ASP B 1 83 ? -16.828 -13.055 -2.197 1 78.5 83 ASP B N 1
ATOM 2545 C CA . ASP B 1 83 ? -17.172 -11.914 -1.354 1 78.5 83 ASP B CA 1
ATOM 2546 C C . ASP B 1 83 ? -16.203 -10.758 -1.561 1 78.5 83 ASP B C 1
ATOM 2548 O O . ASP B 1 83 ? -15.055 -10.82 -1.123 1 78.5 83 ASP B O 1
ATOM 2552 N N . VAL B 1 84 ? -16.672 -9.742 -2.176 1 79.81 84 VAL B N 1
ATOM 2553 C CA . VAL B 1 84 ? -15.859 -8.578 -2.512 1 79.81 84 VAL B CA 1
ATOM 2554 C C . VAL B 1 84 ? -15.375 -7.906 -1.232 1 79.81 84 VAL B C 1
ATOM 2556 O O . VAL B 1 84 ? -14.328 -7.246 -1.23 1 79.81 84 VAL B O 1
ATOM 2559 N N . ASN B 1 85 ? -16.016 -8.133 -0.137 1 76.56 85 ASN B N 1
ATOM 2560 C CA . ASN B 1 85 ? -15.703 -7.465 1.119 1 76.56 85 ASN B CA 1
ATOM 2561 C C . ASN B 1 85 ? -14.961 -8.391 2.078 1 76.56 85 ASN B C 1
ATOM 2563 O O . ASN B 1 85 ? -14.805 -8.07 3.26 1 76.56 85 ASN B O 1
ATOM 2567 N N . ALA B 1 86 ? -14.477 -9.477 1.491 1 78.56 86 ALA B N 1
ATOM 2568 C CA . ALA B 1 86 ? -13.695 -10.383 2.326 1 78.56 86 ALA B CA 1
ATOM 2569 C C . ALA B 1 86 ? -12.453 -9.68 2.877 1 78.56 86 ALA B C 1
ATOM 2571 O O . ALA B 1 86 ? -11.82 -8.883 2.18 1 78.56 86 ALA B O 1
ATOM 2572 N N . LEU B 1 87 ? -12.133 -9.961 4.176 1 80.44 87 LEU B N 1
ATOM 2573 C CA . LEU B 1 87 ? -10.984 -9.344 4.832 1 80.44 87 LEU B CA 1
ATOM 2574 C C . LEU B 1 87 ? -9.797 -10.305 4.848 1 80.44 87 LEU B C 1
ATOM 2576 O O . LEU B 1 87 ? -9.969 -11.516 4.98 1 80.44 87 LEU B O 1
ATOM 2580 N N . ASP B 1 88 ? -8.633 -9.75 4.637 1 82.94 88 ASP B N 1
ATOM 2581 C CA . ASP B 1 88 ? -7.43 -10.562 4.789 1 82.94 88 ASP B CA 1
ATOM 2582 C C . ASP B 1 88 ? -7.055 -10.727 6.258 1 82.94 88 ASP B C 1
ATOM 2584 O O . ASP B 1 88 ? -7.848 -10.398 7.145 1 82.94 88 ASP B O 1
ATOM 2588 N N . LYS B 1 89 ? -5.879 -11.305 6.484 1 82 89 LYS B N 1
ATOM 2589 C CA . LYS B 1 89 ? -5.465 -11.633 7.844 1 82 89 LYS B CA 1
ATOM 2590 C C . LYS B 1 89 ? -5.32 -10.375 8.695 1 82 89 LYS B C 1
ATOM 2592 O O . LYS B 1 89 ? -5.473 -10.43 9.914 1 82 89 LYS B O 1
ATOM 2597 N N . ASP B 1 90 ? -5.09 -9.242 8.047 1 78.75 90 ASP B N 1
ATOM 2598 C CA . ASP B 1 90 ? -4.902 -7.98 8.75 1 78.75 90 ASP B CA 1
ATOM 2599 C C . ASP B 1 90 ? -6.219 -7.223 8.883 1 78.75 90 ASP B C 1
ATOM 2601 O O . ASP B 1 90 ? -6.246 -6.098 9.391 1 78.75 90 ASP B O 1
ATOM 2605 N N . GLY B 1 91 ? -7.254 -7.82 8.375 1 78.81 91 GLY B N 1
ATOM 2606 C CA . GLY B 1 91 ? -8.562 -7.195 8.469 1 78.81 91 GLY B CA 1
ATOM 2607 C C . GLY B 1 91 ? -8.805 -6.148 7.398 1 78.81 91 GLY B C 1
ATOM 2608 O O . GLY B 1 91 ? -9.594 -5.223 7.594 1 78.81 91 GLY B O 1
ATOM 2609 N N . LEU B 1 92 ? -8.086 -6.227 6.324 1 82.12 92 LEU B N 1
ATOM 2610 C CA . LEU B 1 92 ? -8.203 -5.242 5.25 1 82.12 92 LEU B CA 1
ATOM 2611 C C . LEU B 1 92 ? -8.914 -5.844 4.039 1 82.12 92 LEU B C 1
ATOM 2613 O O . LEU B 1 92 ? -8.617 -6.973 3.641 1 82.12 92 LEU B O 1
ATOM 2617 N N . PRO B 1 93 ? -9.859 -5.09 3.498 1 84.5 93 PRO B N 1
ATOM 2618 C CA . PRO B 1 93 ? -10.516 -5.555 2.273 1 84.5 93 PRO B CA 1
ATOM 2619 C C . PRO B 1 93 ? -9.664 -5.336 1.026 1 84.5 93 PRO B C 1
ATOM 2621 O O . PRO B 1 93 ? -8.664 -4.613 1.076 1 84.5 93 PRO B O 1
ATOM 2624 N N . ALA B 1 94 ? -10.109 -5.98 -0.061 1 86.81 94 ALA B N 1
ATOM 2625 C CA . ALA B 1 94 ? -9.367 -5.91 -1.314 1 86.81 94 ALA B CA 1
ATOM 2626 C C . ALA B 1 94 ? -9.25 -4.473 -1.806 1 86.81 94 ALA B C 1
ATOM 2628 O O . ALA B 1 94 ? -8.234 -4.09 -2.4 1 86.81 94 ALA B O 1
ATOM 2629 N N . ILE B 1 95 ? -10.25 -3.652 -1.531 1 86.19 95 ILE B N 1
ATOM 2630 C CA . ILE B 1 95 ? -10.25 -2.277 -2.02 1 86.19 95 ILE B CA 1
ATOM 2631 C C . ILE B 1 95 ? -9.117 -1.499 -1.36 1 86.19 95 ILE B C 1
ATOM 2633 O O . ILE B 1 95 ? -8.555 -0.579 -1.961 1 86.19 95 ILE B O 1
ATOM 2637 N N . HIS B 1 96 ? -8.742 -1.834 -0.124 1 86.31 96 HIS B N 1
ATOM 2638 C CA . HIS B 1 96 ? -7.602 -1.201 0.532 1 86.31 96 HIS B CA 1
ATOM 2639 C C . HIS B 1 96 ? -6.324 -1.376 -0.287 1 86.31 96 HIS B C 1
ATOM 2641 O O . HIS B 1 96 ? -5.562 -0.425 -0.465 1 86.31 96 HIS B O 1
ATOM 2647 N N . LYS B 1 97 ? -6.125 -2.627 -0.766 1 88.62 97 LYS B N 1
ATOM 2648 C CA . LYS B 1 97 ? -4.949 -2.91 -1.585 1 88.62 97 LYS B CA 1
ATOM 2649 C C . LYS B 1 97 ? -4.957 -2.078 -2.863 1 88.62 97 LYS B C 1
ATOM 2651 O O . LYS B 1 97 ? -3.91 -1.599 -3.303 1 88.62 97 LYS B O 1
ATOM 2656 N N . ALA B 1 98 ? -6.113 -1.933 -3.422 1 89.94 98 ALA B N 1
ATOM 2657 C CA . ALA B 1 98 ? -6.254 -1.139 -4.641 1 89.94 98 ALA B CA 1
ATOM 2658 C C . ALA B 1 98 ? -5.914 0.326 -4.383 1 89.94 98 ALA B C 1
ATOM 2660 O O . ALA B 1 98 ? -5.277 0.976 -5.215 1 89.94 98 ALA B O 1
ATOM 2661 N N . ILE B 1 99 ? -6.316 0.823 -3.277 1 87.88 99 ILE B N 1
ATOM 2662 C CA . ILE B 1 99 ? -6.117 2.229 -2.936 1 87.88 99 ILE B CA 1
ATOM 2663 C C . ILE B 1 99 ? -4.633 2.498 -2.701 1 87.88 99 ILE B C 1
ATOM 2665 O O . ILE B 1 99 ? -4.074 3.445 -3.256 1 87.88 99 ILE B O 1
ATOM 2669 N N . ILE B 1 100 ? -4.02 1.679 -1.917 1 87.25 100 ILE B N 1
ATOM 2670 C CA . ILE B 1 100 ? -2.623 1.923 -1.577 1 87.25 100 ILE B CA 1
ATOM 2671 C C . ILE B 1 100 ? -1.753 1.758 -2.822 1 87.25 100 ILE B C 1
ATOM 2673 O O . ILE B 1 100 ? -0.731 2.434 -2.967 1 87.25 100 ILE B O 1
ATOM 2677 N N . SER B 1 101 ? -2.217 0.897 -3.705 1 89.31 101 SER B N 1
ATOM 2678 C CA . SER B 1 101 ? -1.459 0.675 -4.934 1 89.31 101 SER B CA 1
ATOM 2679 C C . SER B 1 101 ? -1.899 1.632 -6.035 1 89.31 101 SER B C 1
ATOM 2681 O O . SER B 1 101 ? -1.428 1.539 -7.172 1 89.31 101 SER B O 1
ATOM 2683 N N . LYS B 1 102 ? -2.83 2.463 -5.812 1 88.81 102 LYS B N 1
ATOM 2684 C CA . LYS B 1 102 ? -3.312 3.521 -6.695 1 88.81 102 LYS B CA 1
ATOM 2685 C C . LYS B 1 102 ? -3.863 2.945 -7.996 1 88.81 102 LYS B C 1
ATOM 2687 O O . LYS B 1 102 ? -3.506 3.4 -9.086 1 88.81 102 LYS B O 1
ATOM 2692 N N . LYS B 1 103 ? -4.645 1.9 -7.797 1 90.38 103 LYS B N 1
ATOM 2693 C CA . LYS B 1 103 ? -5.316 1.298 -8.945 1 90.38 103 LYS B CA 1
ATOM 2694 C C . LYS B 1 103 ? -6.734 1.843 -9.102 1 90.38 103 LYS B C 1
ATOM 2696 O O . LYS B 1 103 ? -7.699 1.205 -8.68 1 90.38 103 LYS B O 1
ATOM 2701 N N . HIS B 1 104 ? -6.867 2.883 -9.836 1 88.25 104 HIS B N 1
ATOM 2702 C CA . HIS B 1 104 ? -8.086 3.684 -9.867 1 88.25 104 HIS B CA 1
ATOM 2703 C C . HIS B 1 104 ? -9.242 2.906 -10.492 1 88.25 104 HIS B C 1
ATOM 2705 O O . HIS B 1 104 ? -10.367 2.949 -9.992 1 88.25 104 HIS B O 1
ATOM 2711 N N . ALA B 1 105 ? -8.898 2.246 -11.602 1 90.88 105 ALA B N 1
ATOM 2712 C CA . ALA B 1 105 ? -9.953 1.497 -12.281 1 90.88 105 ALA B CA 1
ATOM 2713 C C . ALA B 1 105 ? -10.531 0.419 -11.367 1 90.88 105 ALA B C 1
ATOM 2715 O O . ALA B 1 105 ? -11.742 0.195 -11.352 1 90.88 105 ALA B O 1
ATOM 2716 N N . ILE B 1 106 ? -9.664 -0.196 -10.578 1 90.69 106 ILE B N 1
ATOM 2717 C CA . ILE B 1 106 ? -10.086 -1.254 -9.672 1 90.69 106 ILE B CA 1
ATOM 2718 C C . ILE B 1 106 ? -10.906 -0.657 -8.523 1 90.69 106 ILE B C 1
ATOM 2720 O O . ILE B 1 106 ? -11.922 -1.224 -8.125 1 90.69 106 ILE B O 1
ATOM 2724 N N . ILE B 1 107 ? -10.453 0.488 -7.996 1 86.94 107 ILE B N 1
ATOM 2725 C CA . ILE B 1 107 ? -11.148 1.168 -6.906 1 86.94 107 ILE B CA 1
ATOM 2726 C C . ILE B 1 107 ? -12.578 1.488 -7.324 1 86.94 107 ILE B C 1
ATOM 2728 O O . ILE B 1 107 ? -13.531 1.151 -6.613 1 86.94 107 ILE B O 1
ATOM 2732 N N . ASN B 1 108 ? -12.727 2.055 -8.492 1 84.56 108 ASN B N 1
ATOM 2733 C CA . ASN B 1 108 ? -14.047 2.41 -8.992 1 84.56 108 ASN B CA 1
ATOM 2734 C C . ASN B 1 108 ? -14.922 1.175 -9.195 1 84.56 108 ASN B C 1
ATOM 2736 O O . ASN B 1 108 ? -16.109 1.186 -8.852 1 84.56 108 ASN B O 1
ATOM 2740 N N . TYR B 1 109 ? -14.312 0.221 -9.711 1 86.31 109 TYR B N 1
ATOM 2741 C CA . TYR B 1 109 ? -15.031 -1.02 -9.969 1 86.31 109 TYR B CA 1
ATOM 2742 C C . TYR B 1 109 ? -15.531 -1.645 -8.672 1 86.31 109 TYR B C 1
ATOM 2744 O O . TYR B 1 109 ? -16.688 -2.066 -8.586 1 86.31 109 TYR B O 1
ATOM 2752 N N . LEU B 1 110 ? -14.672 -1.762 -7.688 1 84.88 110 LEU B N 1
ATOM 2753 C CA . LEU B 1 110 ? -15.031 -2.377 -6.414 1 84.88 110 LEU B CA 1
ATOM 2754 C C . LEU B 1 110 ? -16.094 -1.552 -5.688 1 84.88 110 LEU B C 1
ATOM 2756 O O . LEU B 1 110 ? -16.984 -2.107 -5.043 1 84.88 110 LEU B O 1
ATOM 2760 N N . LEU B 1 111 ? -15.992 -0.23 -5.781 1 80.38 111 LEU B N 1
ATOM 2761 C CA . LEU B 1 111 ? -16.969 0.645 -5.152 1 80.38 111 LEU B CA 1
ATOM 2762 C C . LEU B 1 111 ? -18.344 0.478 -5.801 1 80.38 111 LEU B C 1
ATOM 2764 O O . LEU B 1 111 ? -19.359 0.473 -5.109 1 80.38 111 LEU B O 1
ATOM 2768 N N . ARG B 1 112 ? -18.328 0.285 -7.102 1 78.38 112 ARG B N 1
ATOM 2769 C CA . ARG B 1 112 ? -19.578 0.121 -7.836 1 78.38 112 ARG B CA 1
ATOM 2770 C C . ARG B 1 112 ? -20.219 -1.231 -7.535 1 78.38 112 ARG B C 1
ATOM 2772 O O . ARG B 1 112 ? -21.438 -1.346 -7.477 1 78.38 112 ARG B O 1
ATOM 2779 N N . ASN B 1 113 ? -19.422 -2.262 -7.426 1 75.06 113 ASN B N 1
ATOM 2780 C CA . ASN B 1 113 ? -19.938 -3.609 -7.203 1 75.06 113 ASN B CA 1
ATOM 2781 C C . ASN B 1 113 ? -20.234 -3.861 -5.727 1 75.06 113 ASN B C 1
ATOM 2783 O O . ASN B 1 113 ? -20.953 -4.797 -5.383 1 75.06 113 ASN B O 1
ATOM 2787 N N . SER B 1 114 ? -19.422 -3.447 -4.891 1 64.38 114 SER B N 1
ATOM 2788 C CA . SER B 1 114 ? -19.703 -3.568 -3.463 1 64.38 114 SER B CA 1
ATOM 2789 C C . SER B 1 114 ? -21.016 -2.904 -3.096 1 64.38 114 SER B C 1
ATOM 2791 O O . SER B 1 114 ? -21.625 -3.238 -2.076 1 64.38 114 SER B O 1
ATOM 2793 N N . ALA B 1 115 ? -21.688 -1.858 -3.889 1 49.47 115 ALA B N 1
ATOM 2794 C CA . ALA B 1 115 ? -22.922 -1.126 -3.637 1 49.47 115 ALA B CA 1
ATOM 2795 C C . ALA B 1 115 ? -24.156 -1.997 -3.924 1 49.47 115 ALA B C 1
ATOM 2797 O O . ALA B 1 115 ? -24.547 -2.158 -5.082 1 49.47 115 ALA B O 1
ATOM 2798 N N . ASN B 1 116 ? -24.406 -3.199 -3.428 1 43.88 116 ASN B N 1
ATOM 2799 C CA . ASN B 1 116 ? -25.75 -3.764 -3.523 1 43.88 116 ASN B CA 1
ATOM 2800 C C . ASN B 1 116 ? -26.828 -2.729 -3.186 1 43.88 116 ASN B C 1
ATOM 2802 O O . ASN B 1 116 ? -26.641 -1.928 -2.266 1 43.88 116 ASN B O 1
ATOM 2806 N N . PRO B 1 117 ? -28.031 -2.721 -3.85 1 41.22 117 PRO B N 1
ATOM 2807 C CA . PRO B 1 117 ? -29.156 -1.791 -3.68 1 41.22 117 PRO B CA 1
ATOM 2808 C C . PRO B 1 117 ? -29.531 -1.596 -2.215 1 41.22 117 PRO B C 1
ATOM 2810 O O . PRO B 1 117 ? -29.953 -0.501 -1.822 1 41.22 117 PRO B O 1
ATOM 2813 N N . SER B 1 118 ? -30.219 -2.648 -1.482 1 38.78 118 SER B N 1
ATOM 2814 C CA . SER B 1 118 ? -30.578 -2.201 -0.143 1 38.78 118 SER B CA 1
ATOM 2815 C C . SER B 1 118 ? -29.359 -1.771 0.652 1 38.78 118 SER B C 1
ATOM 2817 O O . SER B 1 118 ? -29.469 -1.058 1.65 1 38.78 118 SER B O 1
ATOM 2819 N N . VAL B 1 119 ? -28.344 -2.496 0.896 1 36.25 119 VAL B N 1
ATOM 2820 C CA . VAL B 1 119 ? -27.094 -2.693 1.602 1 36.25 119 VAL B CA 1
ATOM 2821 C C . VAL B 1 119 ? -25.969 -1.936 0.888 1 36.25 119 VAL B C 1
ATOM 2823 O O . VAL B 1 119 ? -24.812 -2.002 1.294 1 36.25 119 VAL B O 1
ATOM 2826 N N . TYR B 1 120 ? -25.922 -1.521 -0.112 1 37.88 120 TYR B N 1
ATOM 2827 C CA . TYR B 1 120 ? -25.047 -0.612 -0.839 1 37.88 120 TYR B CA 1
ATOM 2828 C C . TYR B 1 120 ? -24.531 0.5 0.07 1 37.88 120 TYR B C 1
ATOM 2830 O O . TYR B 1 120 ? -23.391 0.943 -0.059 1 37.88 120 TYR B O 1
ATOM 2838 N N . ASP B 1 121 ? -25.422 0.975 0.79 1 40.34 121 ASP B N 1
ATOM 2839 C CA . ASP B 1 121 ? -25.203 1.874 1.919 1 40.34 121 ASP B CA 1
ATOM 2840 C C . ASP B 1 121 ? -24.188 1.296 2.893 1 40.34 121 ASP B C 1
ATOM 2842 O O . ASP B 1 121 ? -23.359 2.031 3.451 1 40.34 121 ASP B O 1
ATOM 2846 N N . ARG B 1 122 ? -24.391 0.02 3.182 1 41.16 122 ARG B N 1
ATOM 2847 C CA . ARG B 1 122 ? -23.625 -0.589 4.262 1 41.16 122 ARG B CA 1
ATOM 2848 C C . ARG B 1 122 ? -22.188 -0.843 3.828 1 41.16 122 ARG B C 1
ATOM 2850 O O . ARG B 1 122 ? -21.25 -0.724 4.633 1 41.16 122 ARG B O 1
ATOM 2857 N N . ILE B 1 123 ? -21.891 -1.448 2.73 1 42.91 123 ILE B N 1
ATOM 2858 C CA . ILE B 1 123 ? -20.531 -1.725 2.26 1 42.91 123 ILE B CA 1
ATOM 2859 C C . ILE B 1 123 ? -19.75 -0.416 2.121 1 42.91 123 ILE B C 1
ATOM 2861 O O . ILE B 1 123 ? -18.594 -0.329 2.531 1 42.91 123 ILE B O 1
ATOM 2865 N N . PHE B 1 124 ? -20.359 0.507 1.34 1 44.72 124 PHE B N 1
ATOM 2866 C CA . PHE B 1 124 ? -19.75 1.824 1.247 1 44.72 124 PHE B CA 1
ATOM 2867 C C . PHE B 1 124 ? -19.531 2.422 2.633 1 44.72 124 PHE B C 1
ATOM 2869 O O . PHE B 1 124 ? -18.484 3.012 2.906 1 44.72 124 PHE B O 1
ATOM 2876 N N . ALA B 1 125 ? -20.75 2.359 3.297 1 42.44 125 ALA B N 1
ATOM 2877 C CA . ALA B 1 125 ? -20.656 2.717 4.711 1 42.44 125 ALA B CA 1
ATOM 2878 C C . ALA B 1 125 ? -19.547 1.933 5.406 1 42.44 125 ALA B C 1
ATOM 2880 O O . ALA B 1 125 ? -18.797 2.488 6.215 1 42.44 125 ALA B O 1
ATOM 2881 N N . LEU B 1 126 ? -19.656 0.604 5.191 1 45.31 126 LEU B N 1
ATOM 2882 C CA . LEU B 1 126 ? -18.641 -0.278 5.738 1 45.31 126 LEU B CA 1
ATOM 2883 C C . LEU B 1 126 ? -17.266 0.055 5.16 1 45.31 126 LEU B C 1
ATOM 2885 O O . LEU B 1 126 ? -16.266 0.008 5.871 1 45.31 126 LEU B O 1
ATOM 2889 N N . LEU B 1 127 ? -17.188 0.267 3.943 1 47.53 127 LEU B N 1
ATOM 2890 C CA . LEU B 1 127 ? -15.969 0.698 3.27 1 47.53 127 LEU B CA 1
ATOM 2891 C C . LEU B 1 127 ? -15.422 1.967 3.908 1 47.53 127 LEU B C 1
ATOM 2893 O O . LEU B 1 127 ? -14.203 2.102 4.078 1 47.53 127 LEU B O 1
ATOM 2897 N N . LEU B 1 128 ? -16.406 3.039 3.922 1 46.97 128 LEU B N 1
ATOM 2898 C CA . LEU B 1 128 ? -16.109 4.23 4.707 1 46.97 128 LEU B CA 1
ATOM 2899 C C . LEU B 1 128 ? -15.609 3.857 6.098 1 46.97 128 LEU B C 1
ATOM 2901 O O . LEU B 1 128 ? -14.727 4.523 6.645 1 46.97 128 LEU B O 1
ATOM 2905 N N . LEU B 1 129 ? -16.672 3.09 6.824 1 44.78 129 LEU B N 1
ATOM 2906 C CA . LEU B 1 129 ? -16.5 2.646 8.203 1 44.78 129 LEU B CA 1
ATOM 2907 C C . LEU B 1 129 ? -15.258 1.769 8.336 1 44.78 129 LEU B C 1
ATOM 2909 O O . LEU B 1 129 ? -14.773 1.538 9.453 1 44.78 129 LEU B O 1
ATOM 2913 N N . PHE B 1 130 ? -15.281 0.824 7.48 1 47.53 130 PHE B N 1
ATOM 2914 C CA . PHE B 1 130 ? -14.25 -0.188 7.633 1 47.53 130 PHE B CA 1
ATOM 2915 C C . PHE B 1 130 ? -12.883 0.461 7.82 1 47.53 130 PHE B C 1
ATOM 2917 O O . PHE B 1 130 ? -12.297 0.982 6.867 1 47.53 130 PHE B O 1
ATOM 2924 N N . CYS B 1 131 ? -12.93 1.059 9.008 1 52.78 131 CYS B N 1
ATOM 2925 C CA . CYS B 1 131 ? -11.852 1.257 9.977 1 52.78 131 CYS B CA 1
ATOM 2926 C C . CYS B 1 131 ? -10.789 0.173 9.844 1 52.78 131 CYS B C 1
ATOM 2928 O O . CYS B 1 131 ? -10.945 -0.926 10.375 1 52.78 131 CYS B O 1
ATOM 2930 N N . VAL B 1 132 ? -10.367 0.179 8.773 1 61 132 VAL B N 1
ATOM 2931 C CA . VAL B 1 132 ? -9.281 -0.774 8.562 1 61 132 VAL B CA 1
ATOM 2932 C C . VAL B 1 132 ? -8.492 -0.947 9.852 1 61 132 VAL B C 1
ATOM 2934 O O . VAL B 1 132 ? -8.938 -0.539 10.93 1 61 132 VAL B O 1
ATOM 2937 N N . LYS B 1 133 ? -7.324 -1.196 9.812 1 68.81 133 LYS B N 1
ATOM 2938 C CA . LYS B 1 133 ? -6.375 -1.484 10.883 1 68.81 133 LYS B CA 1
ATOM 2939 C C . LYS B 1 133 ? -6.121 -0.248 11.742 1 68.81 133 LYS B C 1
ATOM 2941 O O . LYS B 1 133 ? -5.832 0.83 11.219 1 68.81 133 LYS B O 1
ATOM 2946 N N . ASP B 1 134 ? -6.559 -0.208 13.141 1 81.19 134 ASP B N 1
ATOM 2947 C CA . ASP B 1 134 ? -6.301 0.858 14.102 1 81.19 134 ASP B CA 1
ATOM 2948 C C . ASP B 1 134 ? -7.219 2.053 13.859 1 81.19 134 ASP B C 1
ATOM 2950 O O . ASP B 1 134 ? -6.801 3.203 14 1 81.19 134 ASP B O 1
ATOM 2954 N N . GLY B 1 135 ? -8.492 1.848 13.289 1 83.19 135 GLY B N 1
ATOM 2955 C CA . GLY B 1 135 ? -9.5 2.889 13.133 1 83.19 135 GLY B CA 1
ATOM 2956 C C . GLY B 1 135 ? -9.281 3.742 11.898 1 83.19 135 GLY B C 1
ATOM 2957 O O . GLY B 1 135 ? -10.062 4.656 11.625 1 83.19 135 GLY B O 1
ATOM 2958 N N . ALA B 1 136 ? -8.25 3.537 11.125 1 88.25 136 ALA B N 1
ATOM 2959 C CA . ALA B 1 136 ? -8.008 4.32 9.914 1 88.25 136 ALA B CA 1
ATOM 2960 C C . ALA B 1 136 ? -9.016 3.984 8.828 1 88.25 136 ALA B C 1
ATOM 2962 O O . ALA B 1 136 ? -9.367 2.816 8.641 1 88.25 136 ALA B O 1
ATOM 2963 N N . THR B 1 137 ? -9.523 4.992 8.203 1 85.44 137 THR B N 1
ATOM 2964 C CA . THR B 1 137 ? -10.484 4.828 7.113 1 85.44 137 THR B CA 1
ATOM 2965 C C . THR B 1 137 ? -9.766 4.805 5.766 1 85.44 137 THR B C 1
ATOM 2967 O O . THR B 1 137 ? -8.57 5.09 5.684 1 85.44 137 THR B O 1
ATOM 2970 N N . LEU B 1 138 ? -10.508 4.445 4.711 1 84.69 138 LEU B N 1
ATOM 2971 C CA . LEU B 1 138 ? -9.953 4.438 3.363 1 84.69 138 LEU B CA 1
ATOM 2972 C C . LEU B 1 138 ? -9.461 5.824 2.969 1 84.69 138 LEU B C 1
ATOM 2974 O O . LEU B 1 138 ? -8.484 5.957 2.225 1 84.69 138 LEU B O 1
ATOM 2978 N N . MET B 1 139 ? -10.148 6.828 3.512 1 88.31 139 MET B N 1
ATOM 2979 C CA . MET B 1 139 ? -9.742 8.203 3.238 1 88.31 139 MET B CA 1
ATOM 2980 C C . MET B 1 139 ? -8.344 8.477 3.785 1 88.31 139 MET B C 1
ATOM 2982 O O . MET B 1 139 ? -7.531 9.133 3.129 1 88.31 139 MET B O 1
ATOM 2986 N N . HIS B 1 140 ? -8.031 7.961 4.969 1 91.81 140 HIS B N 1
ATOM 2987 C CA . HIS B 1 140 ? -6.684 8.109 5.512 1 91.81 140 HIS B CA 1
ATOM 2988 C C . HIS B 1 140 ? -5.633 7.582 4.539 1 91.81 140 HIS B C 1
ATOM 2990 O O . HIS B 1 140 ? -4.645 8.266 4.254 1 91.81 140 HIS B O 1
ATOM 2996 N N . TYR B 1 141 ? -5.891 6.441 4.031 1 89.06 141 TYR B N 1
ATOM 2997 C CA . TYR B 1 141 ? -4.914 5.793 3.164 1 89.06 141 TYR B CA 1
ATOM 2998 C C . TYR B 1 141 ? -4.832 6.5 1.815 1 89.06 141 TYR B C 1
ATOM 3000 O O . TYR B 1 141 ? -3.752 6.602 1.227 1 89.06 141 TYR B O 1
ATOM 3008 N N . ALA B 1 142 ? -5.992 6.895 1.287 1 89.94 142 ALA B N 1
ATOM 3009 C CA . ALA B 1 142 ? -5.988 7.664 0.047 1 89.94 142 ALA B CA 1
ATOM 3010 C C . ALA B 1 142 ? -5.168 8.945 0.198 1 89.94 142 ALA B C 1
ATOM 3012 O O . ALA B 1 142 ? -4.426 9.32 -0.712 1 89.94 142 ALA B O 1
ATOM 3013 N N . VAL B 1 143 ? -5.293 9.586 1.339 1 93.5 143 VAL B N 1
ATOM 3014 C CA . VAL B 1 143 ? -4.566 10.82 1.618 1 93.5 143 VAL B CA 1
ATOM 3015 C C . VAL B 1 143 ? -3.08 10.516 1.791 1 93.5 143 VAL B C 1
ATOM 3017 O O . VAL B 1 143 ? -2.229 11.25 1.28 1 93.5 143 VAL B O 1
ATOM 3020 N N . GLN B 1 144 ? -2.748 9.453 2.482 1 92.25 144 GLN B N 1
ATOM 3021 C CA . GLN B 1 144 ? -1.36 9.062 2.703 1 92.25 144 GLN B CA 1
ATOM 3022 C C . GLN B 1 144 ? -0.626 8.867 1.378 1 92.25 144 GLN B C 1
ATOM 3024 O O . GLN B 1 144 ? 0.526 9.281 1.235 1 92.25 144 GLN B O 1
ATOM 3029 N N . THR B 1 145 ? -1.307 8.242 0.454 1 90.38 145 THR B N 1
ATOM 3030 C CA . THR B 1 145 ? -0.671 7.969 -0.829 1 90.38 145 THR B CA 1
ATOM 3031 C C . THR B 1 145 ? -0.768 9.18 -1.752 1 90.38 145 THR B C 1
ATOM 3033 O O . THR B 1 145 ? -0.265 9.148 -2.877 1 90.38 145 THR B O 1
ATOM 3036 N N . ALA B 1 146 ? -1.412 10.242 -1.338 1 91.44 146 ALA B N 1
ATOM 3037 C CA . ALA B 1 146 ? -1.571 11.492 -2.078 1 91.44 146 ALA B CA 1
ATOM 3038 C C . ALA B 1 146 ? -2.195 11.242 -3.449 1 91.44 146 ALA B C 1
ATOM 3040 O O . ALA B 1 146 ? -1.715 11.75 -4.461 1 91.44 146 ALA B O 1
ATOM 3041 N N . CYS B 1 147 ? -3.201 10.375 -3.467 1 88.06 147 CYS B N 1
ATOM 3042 C CA . CYS B 1 147 ? -3.898 10.094 -4.715 1 88.06 147 CYS B CA 1
ATOM 3043 C C . CYS B 1 147 ? -5.184 10.906 -4.816 1 88.06 147 CYS B C 1
ATOM 3045 O O . CYS B 1 147 ? -6.25 10.445 -4.398 1 88.06 147 CYS B O 1
ATOM 3047 N N . ASN B 1 148 ? -5.098 12.023 -5.562 1 89.81 148 ASN B N 1
ATOM 3048 C CA . ASN B 1 148 ? -6.211 12.961 -5.676 1 89.81 148 ASN B CA 1
ATOM 3049 C C . ASN B 1 148 ? -7.445 12.297 -6.273 1 89.81 148 ASN B C 1
ATOM 3051 O O . ASN B 1 148 ? -8.562 12.539 -5.82 1 89.81 148 ASN B O 1
ATOM 3055 N N . GLN B 1 149 ? -7.18 11.469 -7.23 1 89.38 149 GLN B N 1
ATOM 3056 C CA . GLN B 1 149 ? -8.297 10.82 -7.91 1 89.38 149 GLN B CA 1
ATOM 3057 C C . GLN B 1 149 ? -9.086 9.938 -6.949 1 89.38 149 GLN B C 1
ATOM 3059 O O . GLN B 1 149 ? -10.312 9.969 -6.93 1 89.38 149 GLN B O 1
ATOM 3064 N N . THR B 1 150 ? -8.391 9.203 -6.168 1 88 150 THR B N 1
ATOM 3065 C CA . THR B 1 150 ? -9.039 8.312 -5.207 1 88 150 THR B CA 1
ATOM 3066 C C . THR B 1 150 ? -9.773 9.117 -4.137 1 88 150 THR B C 1
ATOM 3068 O O . THR B 1 150 ? -10.883 8.766 -3.736 1 88 150 THR B O 1
ATOM 3071 N N . ILE B 1 151 ? -9.125 10.156 -3.664 1 90.19 151 ILE B N 1
ATOM 3072 C CA . ILE B 1 151 ? -9.727 11.023 -2.654 1 90.19 151 ILE B CA 1
ATOM 3073 C C . ILE B 1 151 ? -11.047 11.586 -3.178 1 90.19 151 ILE B C 1
ATOM 3075 O O . ILE B 1 151 ? -12.078 11.516 -2.496 1 90.19 151 ILE B O 1
ATOM 3079 N N . LYS B 1 152 ? -11.031 12.055 -4.391 1 89.5 152 LYS B N 1
ATOM 3080 C CA . LYS B 1 152 ? -12.234 12.609 -4.996 1 89.5 152 LYS B CA 1
ATOM 3081 C C . LYS B 1 152 ? -13.32 11.547 -5.148 1 89.5 152 LYS B C 1
ATOM 3083 O O . LYS B 1 152 ? -14.5 11.82 -4.898 1 89.5 152 LYS B O 1
ATOM 3088 N N . THR B 1 153 ? -12.93 10.414 -5.57 1 84.5 153 THR B N 1
ATOM 3089 C CA . THR B 1 153 ? -13.883 9.32 -5.711 1 84.5 153 THR B CA 1
ATOM 3090 C C . THR B 1 153 ? -14.547 9 -4.371 1 84.5 153 THR B C 1
ATOM 3092 O O . THR B 1 153 ? -15.766 8.82 -4.305 1 84.5 153 THR B O 1
ATOM 3095 N N . LEU B 1 154 ? -13.734 8.953 -3.295 1 84.06 154 LEU B N 1
ATOM 3096 C CA . LEU B 1 154 ? -14.266 8.633 -1.975 1 84.06 154 LEU B CA 1
ATOM 3097 C C . LEU B 1 154 ? -15.203 9.727 -1.484 1 84.06 154 LEU B C 1
ATOM 3099 O O . LEU B 1 154 ? -16.188 9.453 -0.799 1 84.06 154 LEU B O 1
ATOM 3103 N N . LEU B 1 155 ? -14.898 10.953 -1.818 1 84.06 155 LEU B N 1
ATOM 3104 C CA . LEU B 1 155 ? -15.727 12.086 -1.418 1 84.06 155 LEU B CA 1
ATOM 3105 C C . LEU B 1 155 ? -17.109 12.016 -2.07 1 84.06 155 LEU B C 1
ATOM 3107 O O . LEU B 1 155 ? -18.078 12.508 -1.517 1 84.06 155 LEU B O 1
ATOM 3111 N N . LEU B 1 156 ? -17.188 11.391 -3.225 1 79.38 156 LEU B N 1
ATOM 3112 C CA . LEU B 1 156 ? -18.469 11.219 -3.918 1 79.38 156 LEU B CA 1
ATOM 3113 C C . LEU B 1 156 ? -19.359 10.242 -3.17 1 79.38 156 LEU B C 1
ATOM 3115 O O . LEU B 1 156 ? -20.594 10.273 -3.32 1 79.38 156 LEU B O 1
ATOM 3119 N N . TYR B 1 157 ? -18.844 9.445 -2.395 1 75.25 157 TYR B N 1
ATOM 3120 C CA . TYR B 1 157 ? -19.609 8.445 -1.664 1 75.25 157 TYR B CA 1
ATOM 3121 C C . TYR B 1 157 ? -19.938 8.93 -0.253 1 75.25 157 TYR B C 1
ATOM 3123 O O . TYR B 1 157 ? -20.312 8.133 0.609 1 75.25 157 TYR B O 1
ATOM 3131 N N . ASN B 1 158 ? -19.797 10.133 0.055 1 71.88 158 ASN B N 1
ATOM 3132 C CA . ASN B 1 158 ? -20.156 10.828 1.286 1 71.88 158 ASN B CA 1
ATOM 3133 C C . ASN B 1 158 ? -19.469 10.211 2.502 1 71.88 158 ASN B C 1
ATOM 3135 O O . ASN B 1 158 ? -20.109 9.969 3.525 1 71.88 158 ASN B O 1
ATOM 3139 N N . VAL B 1 159 ? -18.266 9.922 2.33 1 74.88 159 VAL B N 1
ATOM 3140 C CA . VAL B 1 159 ? -17.469 9.414 3.443 1 74.88 159 VAL B CA 1
ATOM 3141 C C . VAL B 1 159 ? -17.219 10.531 4.453 1 74.88 159 VAL B C 1
ATOM 3143 O O . VAL B 1 159 ? -17.047 11.695 4.07 1 74.88 159 VAL B O 1
ATOM 3146 N N . ASP B 1 160 ? -17.234 10.164 5.781 1 80 160 ASP B N 1
ATOM 3147 C CA . ASP B 1 160 ? -16.922 11.148 6.82 1 80 160 ASP B CA 1
ATOM 3148 C C . ASP B 1 160 ? -15.438 11.523 6.793 1 80 160 ASP B C 1
ATOM 3150 O O . ASP B 1 160 ? -14.594 10.766 7.262 1 80 160 ASP B O 1
ATOM 3154 N N . ILE B 1 161 ? -15.203 12.664 6.324 1 87.56 161 ILE B N 1
ATOM 3155 C CA . ILE B 1 161 ? -13.82 13.094 6.137 1 87.56 161 ILE B CA 1
ATOM 3156 C C . ILE B 1 161 ? -13.234 13.547 7.473 1 87.56 161 ILE B C 1
ATOM 3158 O O . ILE B 1 161 ? -12.023 13.727 7.598 1 87.56 161 ILE B O 1
ATOM 3162 N N . ASN B 1 162 ? -14.086 13.734 8.508 1 91.88 162 ASN B N 1
ATOM 3163 C CA . ASN B 1 162 ? -13.617 14.211 9.797 1 91.88 162 ASN B CA 1
ATOM 3164 C C . ASN B 1 162 ? -13.516 13.086 10.82 1 91.88 162 ASN B C 1
ATOM 3166 O O . ASN B 1 162 ? -13.203 13.32 11.984 1 91.88 162 ASN B O 1
ATOM 3170 N N . ARG B 1 163 ? -13.766 11.906 10.391 1 87.19 163 ARG B N 1
ATOM 3171 C CA . ARG B 1 163 ? -13.664 10.773 11.312 1 87.19 163 ARG B CA 1
ATOM 3172 C C . ARG B 1 163 ? -12.203 10.5 11.672 1 87.19 163 ARG B C 1
ATOM 3174 O O . ARG B 1 163 ? -11.375 10.266 10.797 1 87.19 163 ARG B O 1
ATOM 3181 N N . PRO B 1 164 ? -11.852 10.555 12.938 1 91.81 164 PRO B N 1
ATOM 3182 C CA . PRO B 1 164 ? -10.477 10.258 13.336 1 91.81 164 PRO B CA 1
ATOM 3183 C C . PRO B 1 164 ? -10.219 8.766 13.492 1 91.81 164 PRO B C 1
ATOM 3185 O O . PRO B 1 164 ? -11.156 7.984 13.641 1 91.81 164 PRO B O 1
ATOM 3188 N N . ASP B 1 165 ? -8.992 8.375 13.375 1 90.44 165 ASP B N 1
ATOM 3189 C CA . ASP B 1 165 ? -8.602 7.004 13.695 1 90.44 165 ASP B CA 1
ATOM 3190 C C . ASP B 1 165 ? -8.43 6.824 15.203 1 90.44 165 ASP B C 1
ATOM 3192 O O . ASP B 1 165 ? -8.875 7.66 15.984 1 90.44 165 ASP B O 1
ATOM 3196 N N . ASP B 1 166 ? -7.863 5.695 15.617 1 90.5 166 ASP B N 1
ATOM 3197 C CA . ASP B 1 166 ? -7.762 5.359 17.031 1 90.5 166 ASP B CA 1
ATOM 3198 C C . ASP B 1 166 ? -6.75 6.266 17.734 1 90.5 166 ASP B C 1
ATOM 3200 O O . ASP B 1 166 ? -6.699 6.305 18.969 1 90.5 166 ASP B O 1
ATOM 3204 N N . TYR B 1 167 ? -6.02 7.016 17 1 92.94 167 TYR B N 1
ATOM 3205 C CA . TYR B 1 167 ? -5.027 7.922 17.562 1 92.94 167 TYR B CA 1
ATOM 3206 C C . TYR B 1 167 ? -5.504 9.367 17.484 1 92.94 167 TYR B C 1
ATOM 3208 O O . TYR B 1 167 ? -4.75 10.297 17.781 1 92.94 167 TYR B O 1
ATOM 3216 N N . GLY B 1 168 ? -6.715 9.547 16.969 1 95.25 168 GLY B N 1
ATOM 3217 C CA . GLY B 1 168 ? -7.309 10.867 16.875 1 95.25 168 GLY B CA 1
ATOM 3218 C C . GLY B 1 168 ? -6.934 11.617 15.617 1 95.25 168 GLY B C 1
ATOM 3219 O O . GLY B 1 168 ? -7.242 12.797 15.469 1 95.25 168 GLY B O 1
ATOM 3220 N N . TRP B 1 169 ? -6.258 10.922 14.742 1 95.81 169 TRP B N 1
ATOM 3221 C CA . TRP B 1 169 ? -5.828 11.57 13.508 1 95.81 169 TRP B CA 1
ATOM 3222 C C . TRP B 1 169 ? -6.945 11.562 12.469 1 95.81 169 TRP B C 1
ATOM 3224 O O . TRP B 1 169 ? -7.504 10.508 12.156 1 95.81 169 TRP B O 1
ATOM 3234 N N . THR B 1 170 ? -7.285 12.734 12.016 1 95.62 170 THR B N 1
ATOM 3235 C CA . THR B 1 170 ? -8.195 12.852 10.883 1 95.62 170 THR B CA 1
ATOM 3236 C C . THR B 1 170 ? -7.426 12.844 9.562 1 95.62 170 THR B C 1
ATOM 3238 O O . THR B 1 170 ? -6.207 13.031 9.555 1 95.62 170 THR B O 1
ATOM 3241 N N . PRO B 1 171 ? -8.125 12.594 8.438 1 94.44 171 PRO B N 1
ATOM 3242 C CA . PRO B 1 171 ? -7.441 12.68 7.145 1 94.44 171 PRO B CA 1
ATOM 3243 C C . PRO B 1 171 ? -6.738 14.023 6.941 1 94.44 171 PRO B C 1
ATOM 3245 O O . PRO B 1 171 ? -5.684 14.078 6.301 1 94.44 171 PRO B O 1
ATOM 3248 N N . LEU B 1 172 ? -7.258 15.055 7.555 1 97.12 172 LEU B N 1
ATOM 3249 C CA . LEU B 1 172 ? -6.625 16.359 7.43 1 97.12 172 LEU B CA 1
ATOM 3250 C C . LEU B 1 172 ? -5.281 16.391 8.148 1 97.12 172 LEU B C 1
ATOM 3252 O O . LEU B 1 172 ? -4.309 16.953 7.633 1 97.12 172 LEU B O 1
ATOM 3256 N N . HIS B 1 173 ? -5.23 15.812 9.367 1 97.5 173 HIS B N 1
ATOM 3257 C CA . HIS B 1 173 ? -3.945 15.68 10.047 1 97.5 173 HIS B CA 1
ATOM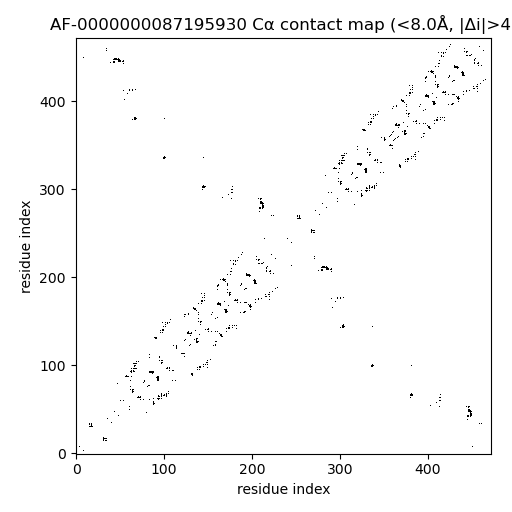 3258 C C . HIS B 1 173 ? -2.912 15.016 9.148 1 97.5 173 HIS B C 1
ATOM 3260 O O . HIS B 1 173 ? -1.775 15.484 9.047 1 97.5 173 HIS B O 1
ATOM 3266 N N . LEU B 1 174 ? -3.361 13.961 8.531 1 95.56 174 LEU B N 1
ATOM 3267 C CA . LEU B 1 174 ? -2.469 13.188 7.676 1 95.56 174 LEU B CA 1
ATOM 3268 C C . LEU B 1 174 ? -2.072 13.992 6.441 1 95.56 174 LEU B C 1
ATOM 3270 O O . LEU B 1 174 ? -0.917 13.945 6.012 1 95.56 174 LEU B O 1
ATOM 3274 N N . ALA B 1 175 ? -3.002 14.664 5.844 1 96.25 175 ALA B N 1
ATOM 3275 C CA . ALA B 1 175 ? -2.723 15.492 4.68 1 96.25 175 ALA B CA 1
ATOM 3276 C C . ALA B 1 175 ? -1.639 16.531 4.988 1 96.25 175 ALA B C 1
ATOM 3278 O O . ALA B 1 175 ? -0.766 16.781 4.16 1 96.25 175 ALA B O 1
ATOM 3279 N N . VAL B 1 176 ? -1.697 17.062 6.156 1 95.69 176 VAL B N 1
ATOM 3280 C CA . VAL B 1 176 ? -0.714 18.047 6.59 1 95.69 176 VAL B CA 1
ATOM 3281 C C . VAL B 1 176 ? 0.653 17.391 6.738 1 95.69 176 VAL B C 1
ATOM 3283 O O . VAL B 1 176 ? 1.672 17.953 6.34 1 95.69 176 VAL B O 1
ATOM 3286 N N . GLN B 1 177 ? 0.633 16.234 7.301 1 93.81 177 GLN B N 1
ATOM 3287 C CA . GLN B 1 177 ? 1.897 15.523 7.461 1 93.81 177 GLN B CA 1
ATOM 3288 C C . GLN B 1 177 ? 2.529 15.203 6.109 1 93.81 177 GLN B C 1
ATOM 3290 O O . GLN B 1 177 ? 3.754 15.234 5.969 1 93.81 177 GLN B O 1
ATOM 3295 N N . THR B 1 178 ? 1.666 14.914 5.121 1 92.06 178 THR B N 1
ATOM 3296 C CA . THR B 1 178 ? 2.174 14.648 3.779 1 92.06 178 THR B CA 1
ATOM 3297 C C . THR B 1 178 ? 2.645 15.938 3.115 1 92.06 178 THR B C 1
ATOM 3299 O O . THR B 1 178 ? 3.34 15.898 2.098 1 92.06 178 THR B O 1
ATOM 3302 N N . GLN B 1 179 ? 2.227 17.078 3.617 1 91.5 179 GLN B N 1
ATOM 3303 C CA . GLN B 1 179 ? 2.562 18.406 3.129 1 91.5 179 GLN B CA 1
ATOM 3304 C C . GLN B 1 179 ? 2.066 18.609 1.699 1 91.5 179 GLN B C 1
ATOM 3306 O O . GLN B 1 179 ? 2.766 19.203 0.872 1 91.5 179 GLN B O 1
ATOM 3311 N N . ARG B 1 180 ? 0.961 17.984 1.419 1 90.75 180 ARG B N 1
ATOM 3312 C CA . ARG B 1 180 ? 0.307 18.156 0.125 1 90.75 180 ARG B CA 1
ATOM 3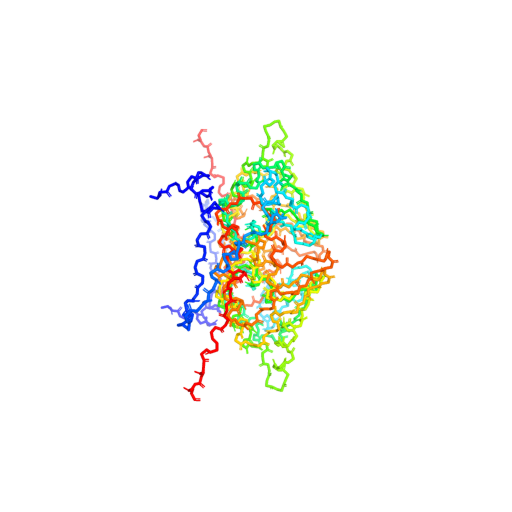313 C C . ARG B 1 180 ? -0.756 19.25 0.187 1 90.75 180 ARG B C 1
ATOM 3315 O O . ARG B 1 180 ? -1.906 18.984 0.543 1 90.75 180 ARG B O 1
ATOM 3322 N N . THR B 1 181 ? -0.37 20.391 -0.347 1 92.31 181 THR B N 1
ATOM 3323 C CA . THR B 1 181 ? -1.241 21.562 -0.248 1 92.31 181 THR B CA 1
ATOM 3324 C C . THR B 1 181 ? -2.529 21.344 -1.036 1 92.31 181 THR B C 1
ATOM 3326 O O . THR B 1 181 ? -3.604 21.781 -0.615 1 92.31 181 THR B O 1
ATOM 3329 N N . ASP B 1 182 ? -2.391 20.703 -2.137 1 93.56 182 ASP B N 1
ATOM 3330 C CA . ASP B 1 182 ? -3.562 20.469 -2.971 1 93.56 182 ASP B CA 1
ATOM 3331 C C . ASP B 1 182 ? -4.566 19.562 -2.254 1 93.56 182 ASP B C 1
ATOM 3333 O O . ASP B 1 182 ? -5.777 19.797 -2.32 1 93.56 182 ASP B O 1
ATOM 3337 N N . ILE B 1 183 ? -4.09 18.594 -1.544 1 95.44 183 ILE B N 1
ATOM 3338 C CA . ILE B 1 183 ? -4.965 17.672 -0.825 1 95.44 183 ILE B CA 1
ATOM 3339 C C . ILE B 1 183 ? -5.582 18.391 0.379 1 95.44 183 ILE B C 1
ATOM 3341 O O . ILE B 1 183 ? -6.77 18.219 0.667 1 95.44 183 ILE B O 1
ATOM 3345 N N . VAL B 1 184 ? -4.773 19.203 1.085 1 96.38 184 VAL B N 1
ATOM 3346 C CA . VAL B 1 184 ? -5.285 19.969 2.223 1 96.38 184 VAL B CA 1
ATOM 3347 C C . VAL B 1 184 ? -6.398 20.906 1.763 1 96.38 184 VAL B C 1
ATOM 3349 O O . VAL B 1 184 ? -7.465 20.969 2.383 1 96.38 184 VAL B O 1
ATOM 3352 N N . ARG B 1 185 ? -6.164 21.547 0.663 1 94.94 185 ARG B N 1
ATOM 3353 C CA . ARG B 1 185 ? -7.164 22.453 0.108 1 94.94 185 ARG B CA 1
ATOM 3354 C C . ARG B 1 185 ? -8.445 21.703 -0.25 1 94.94 185 ARG B C 1
ATOM 3356 O O . ARG B 1 185 ? -9.547 22.172 0.036 1 94.94 185 ARG B O 1
ATOM 3363 N N . LEU B 1 186 ? -8.281 20.594 -0.86 1 94.06 186 LEU B N 1
ATOM 3364 C CA . LEU B 1 186 ? -9.422 19.781 -1.269 1 94.06 186 LEU B CA 1
ATOM 3365 C C . LEU B 1 186 ? -10.234 19.359 -0.058 1 94.06 186 LEU B C 1
ATOM 3367 O O . LEU B 1 186 ? -11.469 19.453 -0.066 1 94.06 186 LEU B O 1
ATOM 3371 N N . LEU B 1 187 ? -9.594 18.875 0.959 1 95 187 LEU B N 1
ATOM 3372 C CA . LEU B 1 187 ? -10.289 18.406 2.154 1 95 187 LEU B CA 1
ATOM 3373 C C . LEU B 1 187 ? -11.008 19.562 2.842 1 95 187 LEU B C 1
ATOM 3375 O O . LEU B 1 187 ? -12.156 19.406 3.281 1 95 187 LEU B O 1
ATOM 3379 N N . LEU B 1 188 ? -10.359 20.719 2.918 1 94.5 188 LEU B N 1
ATOM 3380 C CA . LEU B 1 188 ? -10.977 21.891 3.531 1 94.5 188 LEU B CA 1
ATOM 3381 C C . LEU B 1 188 ? -12.211 22.328 2.75 1 94.5 188 LEU B C 1
ATOM 3383 O O . LEU B 1 188 ? -13.242 22.641 3.342 1 94.5 188 LEU B O 1
ATOM 3387 N N . LEU B 1 189 ? -12.102 22.312 1.441 1 92.31 189 LEU B N 1
ATOM 3388 C CA . LEU B 1 189 ? -13.219 22.688 0.577 1 92.31 189 LEU B CA 1
ATOM 3389 C C . LEU B 1 189 ? -14.406 21.766 0.789 1 92.31 189 LEU B C 1
ATOM 3391 O O . LEU B 1 189 ? -15.562 22.188 0.663 1 92.31 189 LEU B O 1
ATOM 3395 N N . LYS B 1 190 ? -14.141 20.578 1.148 1 91.25 190 LYS B N 1
ATOM 3396 C CA . LYS B 1 190 ? -15.203 19.578 1.295 1 91.25 190 LYS B CA 1
ATOM 3397 C C . LYS B 1 190 ? -15.695 19.516 2.736 1 91.25 190 LYS B C 1
ATOM 3399 O O . LYS B 1 190 ? -16.516 18.656 3.08 1 91.25 190 LYS B O 1
ATOM 3404 N N . GLY B 1 191 ? -15.133 20.344 3.58 1 91.25 191 GLY B N 1
ATOM 3405 C CA . GLY B 1 191 ? -15.711 20.5 4.902 1 91.25 191 GLY B CA 1
ATOM 3406 C C . GLY B 1 191 ? -14.875 19.875 6 1 91.25 191 GLY B C 1
ATOM 3407 O O . GLY B 1 191 ? -15.367 19.625 7.102 1 91.25 191 GLY B O 1
ATOM 3408 N N . ALA B 1 192 ? -13.594 19.578 5.719 1 94.94 192 ALA B N 1
ATOM 3409 C CA . ALA B 1 192 ? -12.734 19.078 6.789 1 94.94 192 ALA B CA 1
ATOM 3410 C C . ALA B 1 192 ? -12.57 20.109 7.895 1 94.94 192 ALA B C 1
ATOM 3412 O O . ALA B 1 192 ? -12.398 21.312 7.621 1 94.94 192 ALA B O 1
ATOM 3413 N N . ASP B 1 193 ? -12.711 19.703 9.141 1 95.38 193 ASP B N 1
ATOM 3414 C CA . ASP B 1 193 ? -12.609 20.578 10.312 1 95.38 193 ASP B CA 1
ATOM 3415 C C . ASP B 1 193 ? -11.156 20.719 10.758 1 95.38 193 ASP B C 1
ATOM 3417 O O . ASP B 1 193 ? -10.57 19.766 11.297 1 95.38 193 ASP B O 1
ATOM 3421 N N . ARG B 1 194 ? -10.586 21.859 10.586 1 95.38 194 ARG B N 1
ATOM 3422 C CA . ARG B 1 194 ? -9.172 22.094 10.875 1 95.38 194 ARG B CA 1
ATOM 3423 C C . ARG B 1 194 ? -8.945 22.297 12.367 1 95.38 194 ARG B C 1
ATOM 3425 O O . ARG B 1 194 ? -7.805 22.328 12.828 1 95.38 194 ARG B O 1
ATOM 3432 N N . THR B 1 195 ? -9.977 22.344 13.18 1 95.5 195 THR B N 1
ATOM 3433 C CA . THR B 1 195 ? -9.852 22.641 14.609 1 95.5 195 THR B CA 1
ATOM 3434 C C . THR B 1 195 ? -9.805 21.344 15.422 1 95.5 195 THR B C 1
ATOM 3436 O O . THR B 1 195 ? -9.539 21.375 16.625 1 95.5 195 THR B O 1
ATOM 3439 N N . LEU B 1 196 ? -10.07 20.219 14.789 1 96.5 196 LEU B N 1
ATOM 3440 C CA . LEU B 1 196 ? -10.086 18.938 15.5 1 96.5 196 LEU B CA 1
ATOM 3441 C C . LEU B 1 196 ? -8.688 18.578 16 1 96.5 196 LEU B C 1
ATOM 3443 O O . LEU B 1 196 ? -7.699 18.781 15.289 1 96.5 196 LEU B O 1
ATOM 3447 N N . LYS B 1 197 ? -8.602 18.094 17.219 1 96.81 197 LYS B N 1
ATOM 3448 C CA . LYS B 1 197 ? -7.336 17.703 17.828 1 96.81 197 LYS B CA 1
ATOM 3449 C C . LYS B 1 197 ? -7.188 16.188 17.859 1 96.81 197 LYS B C 1
ATOM 3451 O O . LYS B 1 197 ? -8.172 15.469 18.047 1 96.81 197 LYS B O 1
ATOM 3456 N N . ASN B 1 198 ? -5.961 15.742 17.641 1 96.12 198 ASN B N 1
ATOM 3457 C CA . ASN B 1 198 ? -5.703 14.32 17.797 1 96.12 198 ASN B CA 1
ATOM 3458 C C . ASN B 1 198 ? -5.5 13.945 19.266 1 96.12 198 ASN B C 1
ATOM 3460 O O . ASN B 1 198 ? -5.785 14.75 20.156 1 96.12 198 ASN B O 1
ATOM 3464 N N . GLN B 1 199 ? -5.113 12.727 19.547 1 94.81 199 GLN B N 1
ATOM 3465 C CA . GLN B 1 199 ? -4.992 12.242 20.922 1 94.81 199 GLN B CA 1
ATOM 3466 C C . GLN B 1 199 ? -3.9 12.992 21.672 1 94.81 199 GLN B C 1
ATOM 3468 O O . GLN B 1 199 ? -3.943 13.094 22.906 1 94.81 199 GLN B O 1
ATOM 3473 N N . ASP B 1 200 ? -2.918 13.492 20.984 1 94.56 200 ASP B N 1
ATOM 3474 C CA . ASP B 1 200 ? -1.829 14.242 21.609 1 94.56 200 ASP B CA 1
ATOM 3475 C C . ASP B 1 200 ? -2.209 15.711 21.781 1 94.56 200 ASP B C 1
ATOM 3477 O O . ASP B 1 200 ? -1.378 16.531 22.188 1 94.56 200 ASP B O 1
ATOM 3481 N N . GLY B 1 201 ? -3.387 16.094 21.391 1 95.38 201 GLY B N 1
ATOM 3482 C CA . GLY B 1 201 ? -3.873 17.453 21.547 1 95.38 201 GLY B CA 1
ATOM 3483 C C . GLY B 1 201 ? -3.418 18.375 20.438 1 95.38 201 GLY B C 1
ATOM 3484 O O . GLY B 1 201 ? -3.428 19.609 20.609 1 95.38 201 GLY B O 1
ATOM 3485 N N . LEU B 1 202 ? -3.051 17.828 19.344 1 95.38 202 LEU B N 1
ATOM 3486 C CA . LEU B 1 202 ? -2.516 18.641 18.266 1 95.38 202 LEU B CA 1
ATOM 3487 C C . LEU B 1 202 ? -3.543 18.812 17.156 1 95.38 202 LEU B C 1
ATOM 3489 O O . LEU B 1 202 ? -4.129 17.844 16.688 1 95.38 202 LEU B O 1
ATOM 3493 N N . THR B 1 203 ? -3.752 20.047 16.734 1 96.12 203 THR B N 1
ATOM 3494 C CA . THR B 1 203 ? -4.52 20.344 15.523 1 96.12 203 THR B CA 1
ATOM 3495 C C . THR B 1 203 ? -3.646 20.188 14.281 1 96.12 203 THR B C 1
ATOM 3497 O O . THR B 1 203 ? -2.424 20.094 14.383 1 96.12 203 THR B O 1
ATOM 3500 N N . PRO B 1 204 ? -4.297 20.125 13.062 1 95.75 204 PRO B N 1
ATOM 3501 C CA . PRO B 1 204 ? -3.48 20.094 11.852 1 95.75 204 PRO B CA 1
ATOM 3502 C C . PRO B 1 204 ? -2.494 21.266 11.781 1 95.75 204 PRO B C 1
ATOM 3504 O O . PRO B 1 204 ? -1.353 21.094 11.352 1 95.75 204 PRO B O 1
ATOM 3507 N N . LEU B 1 205 ? -2.867 22.391 12.25 1 92.56 205 LEU B N 1
ATOM 3508 C CA . LEU B 1 205 ? -1.979 23.547 12.281 1 92.56 205 LEU B CA 1
ATOM 3509 C C . LEU B 1 205 ? -0.804 23.297 13.227 1 92.56 205 LEU B C 1
ATOM 3511 O O . LEU B 1 205 ? 0.342 23.609 12.883 1 92.56 205 LEU B O 1
ATOM 3515 N N . ASP B 1 206 ? -1.119 22.766 14.438 1 91.88 206 ASP B N 1
ATOM 3516 C CA . ASP B 1 206 ? -0.063 22.453 15.398 1 91.88 206 ASP B CA 1
ATOM 3517 C C . ASP B 1 206 ? 0.956 21.5 14.789 1 91.88 206 ASP B C 1
ATOM 3519 O O . ASP B 1 206 ? 2.156 21.609 15.047 1 91.88 206 ASP B O 1
ATOM 3523 N N . LEU B 1 207 ? 0.446 20.547 14.016 1 92.5 207 LEU B N 1
ATOM 3524 C CA . LEU B 1 207 ? 1.32 19.578 13.359 1 92.5 207 LEU B CA 1
ATOM 3525 C C . LEU B 1 207 ? 2.258 20.266 12.375 1 92.5 207 LEU B C 1
ATOM 3527 O O . LEU B 1 207 ? 3.447 19.953 12.32 1 92.5 207 LEU B O 1
ATOM 3531 N N . CYS B 1 208 ? 1.734 21.156 11.625 1 89.56 208 CYS B N 1
ATOM 3532 C CA . CYS B 1 208 ? 2.52 21.906 10.656 1 89.56 208 CYS B CA 1
ATOM 3533 C C . CYS B 1 208 ? 3.684 22.625 11.328 1 89.56 208 CYS B C 1
ATOM 3535 O O . CYS B 1 208 ? 4.797 22.641 10.797 1 89.56 208 CYS B O 1
ATOM 3537 N N . LEU B 1 209 ? 3.418 23.141 12.414 1 87.12 209 LEU B N 1
ATOM 3538 C CA . LEU B 1 209 ? 4.406 23.938 13.141 1 87.12 209 LEU B CA 1
ATOM 3539 C C . LEU B 1 209 ? 5.543 23.062 13.648 1 87.12 209 LEU B C 1
ATOM 3541 O O . LEU B 1 209 ? 6.652 23.547 13.883 1 87.12 209 LEU B O 1
ATOM 3545 N N . ARG B 1 210 ? 5.297 21.797 13.727 1 87.38 210 ARG B N 1
ATOM 3546 C CA . ARG B 1 210 ? 6.301 20.875 14.258 1 87.38 210 ARG B CA 1
ATOM 3547 C C . ARG B 1 210 ? 7.125 20.266 13.133 1 87.38 210 ARG B C 1
ATOM 3549 O O . ARG B 1 210 ? 8.219 19.734 13.367 1 87.38 210 ARG B O 1
ATOM 3556 N N . LEU B 1 211 ? 6.59 20.203 11.922 1 83.94 211 LEU B N 1
ATOM 3557 C CA . LEU B 1 211 ? 7.223 19.531 10.789 1 83.94 211 LEU B CA 1
ATOM 3558 C C . LEU B 1 211 ? 8.375 20.375 10.25 1 83.94 211 LEU B C 1
ATOM 3560 O O . LEU B 1 211 ? 9.203 19.875 9.477 1 83.94 211 LEU B O 1
ATOM 3564 N N . GLY B 1 212 ? 8.633 21.484 10.711 1 74.12 212 GLY B N 1
ATOM 3565 C CA . GLY B 1 212 ? 9.812 22.266 10.383 1 74.12 212 GLY B CA 1
ATOM 3566 C C . GLY B 1 212 ? 9.531 23.406 9.43 1 74.12 212 GLY B C 1
ATOM 3567 O O . GLY B 1 212 ? 8.391 23.594 8.992 1 74.12 212 GLY B O 1
ATOM 3568 N N . HIS B 1 213 ? 10.719 23.984 9.172 1 70 213 HIS B N 1
ATOM 3569 C CA . HIS B 1 213 ? 10.672 25.219 8.406 1 70 213 HIS B CA 1
ATOM 3570 C C . HIS B 1 213 ? 10.977 24.969 6.934 1 70 213 HIS B C 1
ATOM 3572 O O . HIS B 1 213 ? 12.109 24.625 6.578 1 70 213 HIS B O 1
ATOM 3578 N N . ASN B 1 214 ? 9.883 24.938 6.152 1 76.56 214 ASN B N 1
ATOM 3579 C CA . ASN B 1 214 ? 10.062 24.922 4.703 1 76.56 214 ASN B CA 1
ATOM 3580 C C . ASN B 1 214 ? 8.914 25.625 3.992 1 76.56 214 ASN B C 1
ATOM 3582 O O . ASN B 1 214 ? 7.93 26.016 4.625 1 76.56 214 ASN B O 1
ATOM 3586 N N . VAL B 1 215 ? 9.156 25.875 2.773 1 76.81 215 VAL B N 1
ATOM 3587 C CA . VAL B 1 215 ? 8.211 26.641 1.971 1 76.81 215 VAL B CA 1
ATOM 3588 C C . VAL B 1 215 ? 6.836 25.969 2.004 1 76.81 215 VAL B C 1
ATOM 3590 O O . VAL B 1 215 ? 5.809 26.641 2.09 1 76.81 215 VAL B O 1
ATOM 3593 N N . ARG B 1 216 ? 6.809 24.719 2.014 1 84.62 216 ARG B N 1
ATOM 3594 C CA . ARG B 1 216 ? 5.543 23.984 1.985 1 84.62 216 ARG B CA 1
ATOM 3595 C C . ARG B 1 216 ? 4.793 24.141 3.305 1 84.62 216 ARG B C 1
ATOM 3597 O O . ARG B 1 216 ? 3.57 24.281 3.316 1 84.62 216 ARG B O 1
ATOM 3604 N N . THR B 1 217 ? 5.602 24.078 4.34 1 86.62 217 THR B N 1
ATOM 3605 C CA . THR B 1 217 ? 4.992 24.266 5.652 1 86.62 217 THR B CA 1
ATOM 3606 C C . THR B 1 217 ? 4.348 25.641 5.762 1 86.62 217 THR B C 1
ATOM 3608 O O . THR B 1 217 ? 3.24 25.781 6.285 1 86.62 217 THR B O 1
ATOM 3611 N N . TYR B 1 218 ? 4.996 26.578 5.223 1 83.38 218 TYR B N 1
ATOM 3612 C CA . TYR B 1 218 ? 4.477 27.938 5.254 1 83.38 218 TYR B CA 1
ATOM 3613 C C . TYR B 1 218 ? 3.182 28.047 4.461 1 83.38 218 TYR B C 1
ATOM 3615 O O . TYR B 1 218 ? 2.223 28.688 4.91 1 83.38 218 TYR B O 1
ATOM 3623 N N . GLU B 1 219 ? 3.203 27.469 3.371 1 87 219 GLU B N 1
ATOM 3624 C CA . GLU B 1 219 ? 2.006 27.5 2.533 1 87 219 GLU B CA 1
ATOM 3625 C C . GLU B 1 219 ? 0.835 26.812 3.232 1 87 219 GLU B C 1
ATOM 3627 O O . GLU B 1 219 ? -0.303 27.281 3.148 1 87 219 GLU B O 1
ATOM 3632 N N . LEU B 1 220 ? 1.146 25.781 3.891 1 91.94 220 LEU B N 1
ATOM 3633 C CA . LEU B 1 220 ? 0.11 25.031 4.602 1 91.94 220 LEU B CA 1
ATOM 3634 C C . LEU B 1 220 ? -0.456 25.859 5.754 1 91.94 220 LEU B C 1
ATOM 3636 O O . LEU B 1 220 ? -1.67 25.875 5.969 1 91.94 220 LEU B O 1
ATOM 3640 N N . ILE B 1 221 ? 0.44 26.547 6.477 1 88.94 221 ILE B N 1
ATOM 3641 C CA . ILE B 1 221 ? 0.018 27.375 7.605 1 88.94 221 ILE B CA 1
ATOM 3642 C C . ILE B 1 221 ? -0.877 28.5 7.109 1 88.94 221 ILE B C 1
ATOM 3644 O O . ILE B 1 221 ? -1.935 28.766 7.688 1 88.94 221 ILE B O 1
ATOM 3648 N N . LYS B 1 222 ? -0.46 29.047 6.023 1 87.44 222 LYS B N 1
ATOM 3649 C CA . LYS B 1 222 ? -1.258 30.125 5.43 1 87.44 222 LYS B CA 1
ATOM 3650 C C . LYS B 1 222 ? -2.635 29.609 5.012 1 87.44 222 LYS B C 1
ATOM 3652 O O . LYS B 1 222 ? -3.645 30.281 5.246 1 87.44 222 LYS B O 1
ATOM 3657 N N . LEU B 1 223 ? -2.643 28.469 4.449 1 90 223 LEU B N 1
ATOM 3658 C CA . LEU B 1 223 ? -3.887 27.875 3.984 1 90 223 LEU B CA 1
ATOM 3659 C C . LEU B 1 223 ? -4.793 27.516 5.16 1 90 223 LEU B C 1
ATOM 3661 O O . LEU B 1 223 ? -5.992 27.812 5.129 1 90 223 LEU B O 1
ATOM 3665 N N . LEU B 1 224 ? -4.238 26.969 6.211 1 92.12 224 LEU B N 1
ATOM 3666 C CA . LEU B 1 224 ? -5.02 26.516 7.359 1 92.12 224 LEU B CA 1
ATOM 3667 C C . LEU B 1 224 ? -5.566 27.719 8.141 1 92.12 224 LEU B C 1
ATOM 3669 O O . LEU B 1 224 ? -6.68 27.656 8.664 1 92.12 224 LEU B O 1
ATOM 3673 N N . LYS B 1 225 ? -4.844 28.781 8.203 1 88 225 LYS B N 1
ATOM 3674 C CA . LYS B 1 225 ? -5.242 29.953 8.992 1 88 225 LYS B CA 1
ATOM 3675 C C . LYS B 1 225 ? -6.234 30.812 8.219 1 88 225 LYS B C 1
ATOM 3677 O O . LYS B 1 225 ? -7.156 31.391 8.812 1 88 225 LYS B O 1
ATOM 3682 N N . ASN B 1 226 ? -6.102 30.844 6.863 1 83.12 226 ASN B N 1
ATOM 3683 C CA . ASN B 1 226 ? -6.879 31.797 6.078 1 83.12 226 ASN B CA 1
ATOM 3684 C C . ASN B 1 226 ? -8.016 31.109 5.324 1 83.12 226 ASN B C 1
ATOM 3686 O O . ASN B 1 226 ? -8.773 31.766 4.605 1 83.12 226 ASN B O 1
ATOM 3690 N N . PHE B 1 227 ? -8.078 29.875 5.555 1 82.56 227 PHE B N 1
ATOM 3691 C CA . PHE B 1 227 ? -9.102 29.203 4.781 1 82.56 227 PHE B CA 1
ATOM 3692 C C . PHE B 1 227 ? -10.492 29.656 5.191 1 82.56 227 PHE B C 1
ATOM 3694 O O . PHE B 1 227 ? -10.828 29.672 6.375 1 82.56 227 PHE B O 1
ATOM 3701 N N . ARG B 1 228 ? -11.219 30.344 4.305 1 73.81 228 ARG B N 1
ATOM 3702 C CA . ARG B 1 228 ? -12.609 30.75 4.48 1 73.81 228 ARG B CA 1
ATOM 3703 C C . ARG B 1 228 ? -13.5 30.125 3.414 1 73.81 228 ARG B C 1
ATOM 3705 O O . ARG B 1 228 ? -13.086 29.969 2.264 1 73.81 228 ARG B O 1
ATOM 3712 N N . ILE B 1 229 ? -14.367 29.125 3.809 1 59.62 229 ILE B N 1
ATOM 3713 C CA . ILE B 1 229 ? -15.328 28.578 2.852 1 59.62 229 ILE B CA 1
ATOM 3714 C C . ILE B 1 229 ? -16.172 29.719 2.27 1 59.62 229 ILE B C 1
ATOM 3716 O O . ILE B 1 229 ? -16.781 30.5 3.012 1 59.62 229 ILE B O 1
ATOM 3720 N N . SER B 1 230 ? -15.688 30.359 1.313 1 49.22 230 SER B N 1
ATOM 3721 C CA . SER B 1 230 ? -16.641 31.312 0.743 1 49.22 230 SER B CA 1
ATOM 3722 C C . SER B 1 230 ? -18.016 30.672 0.572 1 49.22 230 SER B C 1
ATOM 3724 O O . SER B 1 230 ? -18.125 29.547 0.082 1 49.22 230 SER B O 1
ATOM 3726 N N . LYS B 1 231 ? -18.953 30.75 1.541 1 44.09 231 LYS B N 1
ATOM 3727 C CA . LYS B 1 231 ? -20.375 30.5 1.271 1 44.09 231 LYS B CA 1
ATOM 3728 C C . LYS B 1 231 ? -20.703 30.797 -0.187 1 44.09 231 LYS B C 1
ATOM 3730 O O . LYS B 1 231 ? -20.969 31.953 -0.546 1 44.09 231 LYS B O 1
ATOM 3735 N N . GLN B 1 232 ? -20.109 30.359 -1.197 1 38.34 232 GLN B N 1
ATOM 3736 C CA . GLN B 1 232 ? -20.891 30.547 -2.414 1 38.34 232 GLN B CA 1
ATOM 3737 C C . GLN B 1 232 ? -22.234 29.828 -2.312 1 38.34 232 GLN B C 1
ATOM 3739 O O . GLN B 1 232 ? -22.312 28.672 -1.892 1 38.34 232 GLN B O 1
ATOM 3744 N N . HIS B 1 233 ? -23.375 30.594 -2.133 1 36.62 233 HIS B N 1
ATOM 3745 C CA . HIS B 1 233 ? -24.781 30.375 -2.494 1 36.62 233 HIS B CA 1
ATOM 3746 C C . HIS B 1 233 ? -24.906 29.422 -3.672 1 36.62 233 HIS B C 1
ATOM 3748 O O . HIS B 1 233 ? -24.406 29.703 -4.77 1 36.62 233 HIS B O 1
ATOM 3754 N N . ASN B 1 234 ? -24.781 28.203 -3.596 1 33.59 234 ASN B N 1
ATOM 3755 C CA . ASN B 1 234 ? -25.547 27.422 -4.555 1 33.59 234 ASN B CA 1
ATOM 3756 C C . ASN B 1 234 ? -26.938 28.016 -4.797 1 33.59 234 ASN B C 1
ATOM 3758 O O . ASN B 1 234 ? -27.812 27.891 -3.951 1 33.59 234 ASN B O 1
ATOM 3762 N N . SER B 1 235 ? -27.016 29.203 -5.266 1 30.28 235 SER B N 1
ATOM 3763 C CA . SER B 1 235 ? -28.156 29.469 -6.148 1 30.28 235 SER B CA 1
ATOM 3764 C C . SER B 1 235 ? -28.234 28.422 -7.27 1 30.28 235 SER B C 1
ATOM 3766 O O . SER B 1 235 ? -27.594 28.578 -8.312 1 30.28 235 SER B O 1
ATOM 3768 N N . PHE B 1 236 ? -27.984 27.062 -7.047 1 28.59 236 PHE B N 1
ATOM 3769 C CA . PHE B 1 236 ? -28.906 26.328 -7.902 1 28.59 236 PHE B CA 1
ATOM 3770 C C . PHE B 1 236 ? -30.281 26.25 -7.27 1 28.59 236 PHE B C 1
ATOM 3772 O O . PHE B 1 236 ? -30.406 26.234 -6.043 1 28.59 236 PHE B O 1
#

Organism: Triticum turgidum subsp. durum (NCBI:txid4567)

pLDDT: mean 75.29, std 20.57, range [27.89, 97.5]

Nearest PDB structures (foldseek):
  6jd6-assembly1_B  TM=9.339E-01  e=1.832E-17  Arabidopsis thaliana
  5oos-assembly1_A  TM=9.518E-01  e=1.465E-08  synthetic construct
  1k3z-assembly1_D  TM=8.125E-01  e=2.953E-07  Mus musculus
  5y4e-assembly1_A  TM=6.204E-01  e=1.465E-08  Homo sapiens
  6d66-assembly1_B  TM=5.543E-01  e=1.424E-06  synthetic construct

Solvent-accessible surface area (backbone atoms only — not comparable to full-atom values): 26120 Å² total; per-residue (Å²): 134,83,74,80,45,75,63,54,49,49,50,59,70,62,52,66,77,61,73,72,88,78,77,80,78,86,85,67,75,77,74,63,63,59,94,54,49,72,69,51,46,52,44,30,60,33,88,64,49,37,54,75,77,46,34,51,68,75,49,37,54,66,33,33,23,26,23,42,46,43,56,68,63,43,54,56,47,56,70,59,84,51,68,74,74,48,58,39,72,74,53,41,34,22,56,56,37,6,49,46,36,67,22,62,73,45,38,53,48,48,58,58,63,52,37,44,85,90,53,22,65,47,39,52,42,36,47,47,59,46,34,26,73,72,39,33,31,56,60,39,48,22,41,37,38,60,37,64,68,55,43,52,56,47,56,72,68,68,50,72,60,65,56,45,23,74,60,30,46,24,35,57,40,48,18,48,63,53,58,36,59,69,57,42,50,50,43,46,76,73,62,42,64,66,76,56,50,24,72,88,67,42,25,36,61,56,33,39,37,24,64,20,73,46,71,58,39,51,52,43,49,52,47,68,73,62,65,64,81,71,78,71,74,73,81,116,132,82,74,80,45,77,63,54,50,49,49,59,70,63,53,62,76,56,74,73,87,70,75,83,82,90,82,70,75,77,74,62,61,60,94,57,51,73,70,50,46,54,45,30,60,34,88,64,47,39,54,74,76,46,35,50,67,75,50,37,53,67,35,34,22,27,22,42,47,43,56,67,62,43,54,58,48,58,70,43,93,52,69,75,73,47,58,37,72,72,52,41,36,22,56,56,38,6,48,47,37,66,22,61,72,45,36,53,49,48,56,58,65,50,39,42,86,92,51,19,61,46,40,49,44,35,46,47,54,43,36,29,69,72,40,32,31,53,60,38,48,22,41,38,37,60,36,64,68,56,44,52,56,45,57,72,68,69,45,74,58,64,56,46,24,73,60,29,46,24,34,58,39,47,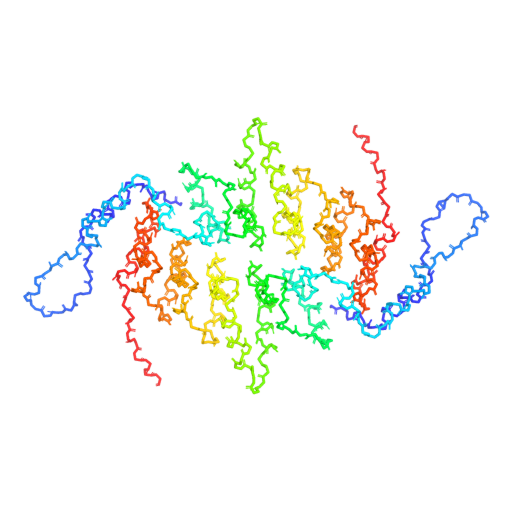17,48,63,53,59,37,59,69,56,43,51,50,42,46,75,75,62,41,63,67,78,55,50,24,70,87,67,42,24,35,61,55,33,40,38,23,65,18,72,45,73,58,38,51,52,44,50,50,48,69,72,63,63,66,81,72,79,70,76,72,81,114

Sequence (472 aa):
MDSVSLEDIAELFNSSQYVPDETEDGKSARSRRKLFTDEEKVLLNRRLPDLEGAASSKWLPLHTLAASGDFYLLDNLLKHKVDVNALDKDGLPAIHKAIISKKHAIINYLLRNSANPSVYDRIFALLLLFCVKDGATLMHYAVQTACNQTIKTLLLYNVDINRPDDYGWTPLHLAVQTQRTDIVRLLLLKGADRTLKNQDGLTPLDLCLRLGHNVRTYELIKLLKNFRISKQHNSFMDSVSLEDIAELFNSSQYVPDETEDGKSARSRRKLFTDEEKVLLNRRLPDLEGAASSKWLPLHTLAASGDFYLLDNLLKHKVDVNALDKDGLPAIHKAIISKKHAIINYLLRNSANPSVYDRIFALLLLFCVKDGATLMHYAVQTACNQTIKTLLLYNVDINRPDDYGWTPLHLAVQTQRTDIVRLLLLKGADRTLKNQDGLTPLDLCLRLGHNVRTYELIKLLKNFRISKQHNSF

InterPro domains:
  IPR002110 Ankyrin repeat [PF12796] (139-224)
  IPR002110 Ankyrin repeat [PF13637] (62-111)
  IPR002110 Ankyrin repeat [PS50088] (57-89)
  IPR002110 Ankyrin repeat [PS50088] (90-122)
  IPR002110 Ankyrin repeat [PS50088] (134-166)
  IPR002110 Ankyrin repeat [PS50088] (167-199)
  IPR002110 Ankyrin repeat [SM00248] (57-86)
  IPR002110 Ankyrin repeat [SM00248] (90-119)
  IPR002110 Ankyrin repeat [SM00248] (134-163)
  IPR002110 Ankyrin repeat [SM00248] (167-196)
  IPR002110 Ankyrin repeat [SM00248] (200-229)
  IPR036770 Ankyrin repeat-containing domain superfamily [G3DSA:1.25.40.20] (20-127)
  IPR036770 Ankyrin repeat-containing domain superfamily [G3DSA:1.25.40.20] (129-235)
  IPR036770 Ankyrin repeat-containing domain superfamily [SSF48403] (50-216)

Secondary structure (DSSP, 8-state):
-----HHHHHHHHH-----------S--------SS-HHHHHHHT-SS--TTTT--SS--HHHHHHHHT-HHHHHHHHTSS--TT-B-TTS-BHHHHHHHTT-HHHHHHHHHHH--TTTHHHHHHHHHH--TGGG--HHHHHHHTT-HHHHHHHHHTT--TT---TTS--HHHHHHHHT-HHHHHHHHHTT--TT---TTS--HHHHHHHH-S-HHHHHHHHHHHH----------/-----HHHHHHHHH---------S-S--------SS-HHHHHHHT-SS--TTTT--SS--HHHHHHHHT-HHHHHHHHTSS--TT-B-TTS-BHHHHHHHTT-HHHHHHHHHHH--TTTHHHHHHHHHH---GGG--HHHHHHHTT-HHHHHHHHHTT--TT---TTS--HHHHHHHHT-HHHHHHHHHTT--TT---TTS--HHHHHHHH-S-HHHHHHHHHHHH----------